Protein AF-0000000067808054 (afdb_homodimer)

Foldseek 3Di:
DPPDPPPPPPPPPPPPPPPPPADAADVLAKEKEKEAWLPDPLQLVQLVPFVVVLCVVPVVRYHYHYQHCAPWDQDPNDIDDPVPDLRVLLSQLLLLLCVVCVPPVPLNSQLVNQLNVDPRSSHPVSNVVSCVVSPHDPVSSVVSSVDPPDPSNVVSCVLVPVLCVPQVDPTFMDMPSDDDNVNRVCSSPPVNQSVLVNSCVPVVNVRPDSPD/DPPPPPPPPPPPPPPPPPPPPADAADVLAKEKEWEAWLPDPLQLVQLVPFVVVLCVVPVVRYHYHYQHCAPWDQDPNDIDDPVPDLRVLLSQLLLLLCVVCVVPVPLNSQLVNQLNVDPRSSHPPSNVVSCVVSPHDPVSSVVSSVDPPDPSNVVSCVLVPVLCVPQVDPTFMDMPSDDDNVNRVCSSPPVNQSVLVNSCVPVVNVRPDSPD

Structure (mmCIF, N/CA/C/O backbone):
data_AF-0000000067808054-model_v1
#
loop_
_entity.id
_entity.type
_entity.pdbx_description
1 polymer 'Gamma-interferon-inducible lysosomal thiol reductase-like'
#
loop_
_atom_site.group_PDB
_atom_site.id
_atom_site.type_symbol
_atom_site.label_atom_id
_atom_site.label_alt_id
_atom_site.label_comp_id
_atom_site.label_asym_id
_atom_site.label_entity_id
_atom_site.label_seq_id
_atom_site.pdbx_PDB_ins_code
_atom_site.Cartn_x
_atom_site.Cartn_y
_atom_site.Cartn_z
_atom_site.occupancy
_atom_site.B_iso_or_equiv
_atom_site.auth_seq_id
_atom_site.auth_comp_id
_atom_site.auth_asym_id
_atom_site.auth_atom_id
_atom_site.pdbx_PDB_model_num
ATOM 1 N N . MET A 1 1 ? 15.031 -65.625 -70.438 1 25.72 1 MET A N 1
ATOM 2 C CA . MET A 1 1 ? 14.883 -65.688 -69 1 25.72 1 MET A CA 1
ATOM 3 C C . MET A 1 1 ? 14.992 -64.312 -68.375 1 25.72 1 MET A C 1
ATOM 5 O O . MET A 1 1 ? 16.094 -63.812 -68.125 1 25.72 1 MET A O 1
ATOM 9 N N . ALA A 1 2 ? 14.023 -63.344 -68.875 1 44.19 2 ALA A N 1
ATOM 10 C CA . ALA A 1 2 ? 13.945 -61.938 -68.5 1 44.19 2 ALA A CA 1
ATOM 11 C C . ALA A 1 2 ? 13.82 -61.75 -67 1 44.19 2 ALA A C 1
ATOM 13 O O . ALA A 1 2 ? 12.875 -62.219 -66.375 1 44.19 2 ALA A O 1
ATOM 14 N N . ALA A 1 3 ? 15.016 -61.562 -66.312 1 32.75 3 ALA A N 1
ATOM 15 C CA . ALA A 1 3 ? 15.086 -61.344 -64.875 1 32.75 3 ALA A CA 1
ATOM 16 C C . ALA A 1 3 ? 14.266 -60.125 -64.5 1 32.75 3 ALA A C 1
ATOM 18 O O . ALA A 1 3 ? 14.484 -59 -65 1 32.75 3 ALA A O 1
ATOM 19 N N . LYS A 1 4 ? 13.07 -60.344 -63.969 1 50.25 4 LYS A N 1
ATOM 20 C CA . LYS A 1 4 ? 12.133 -59.344 -63.406 1 50.25 4 LYS A CA 1
ATOM 21 C C . LYS A 1 4 ? 12.711 -58.656 -62.188 1 50.25 4 LYS A C 1
ATOM 23 O O . LYS A 1 4 ? 13.18 -59.312 -61.25 1 50.25 4 LYS A O 1
ATOM 28 N N . TYR A 1 5 ? 13.359 -57.438 -62.25 1 42.34 5 TYR A N 1
ATOM 29 C CA . TYR A 1 5 ? 13.859 -56.594 -61.188 1 42.34 5 TYR A CA 1
ATOM 30 C C . TYR A 1 5 ? 12.773 -56.312 -60.156 1 42.34 5 TYR A C 1
ATOM 32 O O . TYR A 1 5 ? 11.703 -55.781 -60.5 1 42.34 5 TYR A O 1
ATOM 40 N N . ILE A 1 6 ? 12.711 -57 -59 1 46.47 6 ILE A N 1
ATOM 41 C CA . ILE A 1 6 ? 11.82 -56.719 -57.875 1 46.47 6 ILE A CA 1
ATOM 42 C C . ILE A 1 6 ? 12.234 -55.438 -57.156 1 46.47 6 ILE A C 1
ATOM 44 O O . ILE A 1 6 ? 13.352 -55.344 -56.656 1 46.47 6 ILE A O 1
ATOM 48 N N . ILE A 1 7 ? 11.797 -54.25 -57.531 1 48.75 7 ILE A N 1
ATOM 49 C CA . ILE A 1 7 ? 11.953 -52.969 -56.812 1 48.75 7 ILE A CA 1
ATOM 50 C C . ILE A 1 7 ? 11.344 -53.094 -55.406 1 48.75 7 ILE A C 1
ATOM 52 O O . ILE A 1 7 ? 10.133 -53.281 -55.281 1 48.75 7 ILE A O 1
ATOM 56 N N . LEU A 1 8 ? 12.07 -53.5 -54.469 1 45.66 8 LEU A N 1
ATOM 57 C CA . LEU A 1 8 ? 11.695 -53.438 -53.062 1 45.66 8 LEU A CA 1
ATOM 58 C C . LEU A 1 8 ? 11.453 -52 -52.625 1 45.66 8 LEU A C 1
ATOM 60 O O . LEU A 1 8 ? 12.359 -51.156 -52.656 1 45.66 8 LEU A O 1
ATOM 64 N N . PHE A 1 9 ? 10.227 -51.438 -52.719 1 47.5 9 PHE A N 1
ATOM 65 C CA . PHE A 1 9 ? 9.812 -50.188 -52.125 1 47.5 9 PHE A CA 1
ATOM 66 C C . PHE A 1 9 ? 9.922 -50.25 -50.594 1 47.5 9 PHE A C 1
ATOM 68 O O . PHE A 1 9 ? 9.242 -51.031 -49.969 1 47.5 9 PHE A O 1
ATOM 75 N N . SER A 1 10 ? 11.031 -49.812 -49.969 1 49.38 10 SER A N 1
ATOM 76 C CA . SER A 1 10 ? 11.18 -49.625 -48.531 1 49.38 10 SER A CA 1
ATOM 77 C C . SER A 1 10 ? 10.164 -48.625 -48 1 49.38 10 SER A C 1
ATOM 79 O O . SER A 1 10 ? 10.164 -47.438 -48.438 1 49.38 10 SER A O 1
ATOM 81 N N . ALA A 1 11 ? 8.977 -49 -47.562 1 46.91 11 ALA A N 1
ATOM 82 C CA . ALA A 1 11 ? 8.047 -48.125 -46.844 1 46.91 11 ALA A CA 1
ATOM 83 C C . ALA A 1 11 ? 8.703 -47.531 -45.594 1 46.91 11 ALA A C 1
ATOM 85 O O . ALA A 1 11 ? 9.047 -48.281 -44.656 1 46.91 11 ALA A O 1
ATOM 86 N N . CYS A 1 12 ? 9.414 -46.406 -45.625 1 47.19 12 CYS A N 1
ATOM 87 C CA . CYS A 1 12 ? 9.805 -45.656 -44.438 1 47.19 12 CYS A CA 1
ATOM 88 C C . CYS A 1 12 ? 8.609 -45.438 -43.531 1 47.19 12 CYS A C 1
ATOM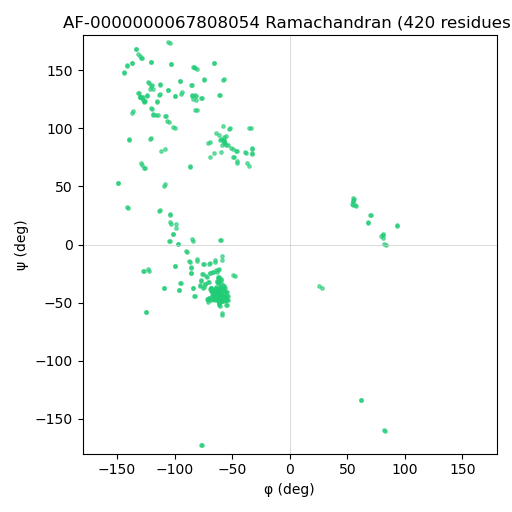 90 O O . CYS A 1 12 ? 7.711 -44.656 -43.844 1 47.19 12 CYS A O 1
ATOM 92 N N . LEU A 1 13 ? 8.258 -46.438 -42.688 1 43.81 13 LEU A N 1
ATOM 93 C CA . LEU A 1 13 ? 7.32 -46.188 -41.594 1 43.81 13 LEU A CA 1
ATOM 94 C C . LEU A 1 13 ? 7.715 -44.969 -40.812 1 43.81 13 LEU A C 1
ATOM 96 O O . LEU A 1 13 ? 8.711 -44.969 -40.094 1 43.81 13 LEU A O 1
ATOM 100 N N . VAL A 1 14 ? 7.496 -43.75 -41.312 1 47.69 14 VAL A N 1
ATOM 101 C CA . VAL A 1 14 ? 7.527 -42.594 -40.438 1 47.69 14 VAL A CA 1
ATOM 102 C C . VAL A 1 14 ? 6.738 -42.875 -39.188 1 47.69 14 VAL A C 1
ATOM 104 O O . VAL A 1 14 ? 5.531 -43.125 -39.219 1 47.69 14 VAL A O 1
ATOM 107 N N . LEU A 1 15 ? 7.332 -43.594 -38.188 1 44.44 15 LEU A N 1
ATOM 108 C CA . LEU A 1 15 ? 6.742 -43.531 -36.844 1 44.44 15 LEU A CA 1
ATOM 109 C C . LEU A 1 15 ? 6.258 -42.125 -36.531 1 44.44 15 LEU A C 1
ATOM 111 O O . LEU A 1 15 ? 7.066 -41.188 -36.375 1 44.44 15 LEU A O 1
ATOM 115 N N . ALA A 1 16 ? 5.184 -41.719 -36.969 1 45.88 16 ALA A N 1
ATOM 116 C CA . ALA A 1 16 ? 4.5 -40.562 -36.438 1 45.88 16 ALA A CA 1
ATOM 117 C C . ALA A 1 16 ? 4.469 -40.594 -34.906 1 45.88 16 ALA A C 1
ATOM 119 O O . ALA A 1 16 ? 3.787 -41.438 -34.312 1 45.88 16 ALA A O 1
ATOM 120 N N . SER A 1 17 ? 5.551 -40.406 -34.188 1 43.75 17 SER A N 1
ATOM 121 C CA . SER A 1 17 ? 5.34 -40.125 -32.781 1 43.75 17 SER A CA 1
ATOM 122 C C . SER A 1 17 ? 4.043 -39.344 -32.562 1 43.75 17 SER A C 1
ATOM 124 O O . SER A 1 17 ? 3.871 -38.25 -33.094 1 43.75 17 SER A O 1
ATOM 126 N N . SER A 1 18 ? 3.012 -39.938 -32.5 1 44.38 18 SER A N 1
ATOM 127 C CA . SER A 1 18 ? 1.8 -39.281 -32 1 44.38 18 SER A CA 1
ATOM 128 C C . SER A 1 18 ? 2.109 -38.344 -30.859 1 44.38 18 SER A C 1
ATOM 130 O O . SER A 1 18 ? 2.504 -38.75 -29.766 1 44.38 18 SER A O 1
ATOM 132 N N . GLN A 1 19 ? 2.76 -37.219 -30.984 1 48.62 19 GLN A N 1
ATOM 133 C CA . GLN A 1 19 ? 2.859 -36.188 -29.922 1 48.62 19 GLN A CA 1
ATOM 134 C C . GLN A 1 19 ? 1.581 -36.156 -29.094 1 48.62 19 GLN A C 1
ATOM 136 O O . GLN A 1 19 ? 0.5 -35.906 -29.625 1 48.62 19 GLN A O 1
ATOM 141 N N . SER A 1 20 ? 1.388 -37.062 -28.172 1 53.75 20 SER A N 1
ATOM 142 C CA . SER A 1 20 ? 0.274 -37.031 -27.219 1 53.75 20 SER A CA 1
ATOM 143 C C . SER A 1 20 ? -0.104 -35.625 -26.844 1 53.75 20 SER A C 1
ATOM 145 O O . SER A 1 20 ? 0.757 -34.812 -26.453 1 53.75 20 SER A O 1
ATOM 147 N N . ASN A 1 21 ? -1.109 -35.062 -27.391 1 67 21 ASN A N 1
ATOM 148 C CA . ASN A 1 21 ? -1.626 -33.719 -27.312 1 67 21 ASN A CA 1
ATOM 149 C C . ASN A 1 21 ? -2.021 -33.344 -25.891 1 67 21 ASN A C 1
ATOM 151 O O . ASN A 1 21 ? -2.418 -32.219 -25.625 1 67 21 ASN A O 1
ATOM 155 N N . GLY A 1 22 ? -1.763 -34.281 -24.906 1 88.94 22 GLY A N 1
ATOM 156 C CA . GLY A 1 22 ? -2.193 -34 -23.547 1 88.94 22 GLY A CA 1
ATOM 157 C C . GLY A 1 22 ? -1.049 -33.594 -22.641 1 88.94 22 GLY A C 1
ATOM 158 O O . GLY A 1 22 ? 0.108 -33.562 -23.062 1 88.94 22 GLY A O 1
ATOM 159 N N . LEU A 1 23 ? -1.297 -33.219 -21.516 1 96.81 23 LEU A N 1
ATOM 160 C CA . LEU A 1 23 ? -0.311 -32.875 -20.5 1 96.81 23 LEU A CA 1
ATOM 161 C C . LEU A 1 23 ? 0.555 -34.062 -20.156 1 96.81 23 LEU A C 1
ATOM 163 O O . LEU A 1 23 ? 0.042 -35.188 -19.969 1 96.81 23 LEU A O 1
ATOM 167 N N . GLN A 1 24 ? 1.854 -33.969 -20.172 1 96.12 24 GLN A N 1
ATOM 168 C CA . GLN A 1 24 ? 2.801 -35.031 -19.828 1 96.12 24 GLN A CA 1
ATOM 169 C C . GLN A 1 24 ? 3.682 -34.594 -18.656 1 96.12 24 GLN A C 1
ATOM 171 O O . GLN A 1 24 ? 3.891 -33.406 -18.422 1 96.12 24 GLN A O 1
ATOM 176 N N . THR A 1 25 ? 4.199 -35.656 -17.984 1 97.5 25 THR A N 1
ATOM 177 C CA . THR A 1 25 ? 5.16 -35.375 -16.922 1 97.5 25 THR A CA 1
ATOM 178 C C . THR A 1 25 ? 6.555 -35.156 -17.5 1 97.5 25 THR A C 1
ATOM 180 O O . THR A 1 25 ? 6.836 -35.562 -18.625 1 97.5 25 THR A O 1
ATOM 183 N N . VAL A 1 26 ? 7.348 -34.406 -16.844 1 97.44 26 VAL A N 1
ATOM 184 C CA . VAL A 1 26 ? 8.781 -34.281 -17.094 1 97.44 26 VAL A CA 1
ATOM 185 C C . VAL A 1 26 ? 9.555 -34.781 -15.875 1 97.44 26 VAL A C 1
ATOM 187 O O . VAL A 1 26 ? 9.5 -34.188 -14.797 1 97.44 26 VAL A O 1
ATOM 190 N N . ASN A 1 27 ? 10.25 -35.906 -16.047 1 96.19 27 ASN A N 1
ATOM 191 C CA . ASN A 1 27 ? 10.969 -36.562 -14.961 1 96.19 27 ASN A CA 1
ATOM 192 C C . ASN A 1 27 ? 10.047 -36.875 -13.789 1 96.19 27 ASN A C 1
ATOM 194 O O . ASN A 1 27 ? 10.391 -36.625 -12.641 1 96.19 27 ASN A O 1
ATOM 198 N N . GLY A 1 28 ? 8.875 -37.281 -14.07 1 96.81 28 GLY A N 1
ATOM 199 C CA . GLY A 1 28 ? 7.922 -37.75 -13.07 1 96.81 28 GLY A CA 1
ATOM 200 C C . GLY A 1 28 ? 7.215 -36.594 -12.367 1 96.81 28 GLY A C 1
ATOM 201 O O . GLY A 1 28 ? 6.52 -36.812 -11.375 1 96.81 28 GLY A O 1
ATOM 202 N N . ARG A 1 29 ? 7.441 -35.375 -12.805 1 98.25 29 ARG A N 1
ATOM 203 C CA . ARG A 1 29 ? 6.855 -34.188 -12.164 1 98.25 29 ARG A CA 1
ATOM 204 C C . ARG A 1 29 ? 6.184 -33.281 -13.188 1 98.25 29 ARG A C 1
ATOM 206 O O . ARG A 1 29 ? 6.352 -33.469 -14.391 1 98.25 29 ARG A O 1
ATOM 213 N N . ILE A 1 30 ? 5.34 -32.406 -12.688 1 98.69 30 ILE A N 1
ATOM 214 C CA . ILE A 1 30 ? 4.691 -31.391 -13.516 1 98.69 30 ILE A CA 1
ATOM 215 C C . ILE A 1 30 ? 4.949 -30 -12.93 1 98.69 30 ILE A C 1
ATOM 217 O O . ILE A 1 30 ? 4.66 -29.75 -11.758 1 98.69 30 ILE A O 1
ATOM 221 N N . LYS A 1 31 ? 5.52 -29.125 -13.719 1 98.81 31 LYS A N 1
ATOM 222 C CA . LYS A 1 31 ? 5.633 -27.734 -13.32 1 98.81 31 LYS A CA 1
ATOM 223 C C . LYS A 1 31 ? 4.363 -26.953 -13.664 1 98.81 31 LYS A C 1
ATOM 225 O O . LYS A 1 31 ? 3.873 -27.031 -14.797 1 98.81 31 LYS A O 1
ATOM 230 N N . VAL A 1 32 ? 3.855 -26.281 -12.68 1 98.88 32 VAL A N 1
ATOM 231 C CA . VAL A 1 32 ? 2.662 -25.453 -12.852 1 98.88 32 VAL A CA 1
ATOM 232 C C . VAL A 1 32 ? 2.988 -24 -12.539 1 98.88 32 VAL A C 1
ATOM 234 O O . VAL A 1 32 ? 3.256 -23.641 -11.391 1 98.88 32 VAL A O 1
ATOM 237 N N . THR A 1 33 ? 2.971 -23.156 -13.531 1 98.81 33 THR A N 1
ATOM 238 C CA . THR A 1 33 ? 3.131 -21.719 -13.344 1 98.81 33 THR A CA 1
ATOM 239 C C . THR A 1 33 ? 1.777 -21.016 -13.367 1 98.81 33 THR A C 1
ATOM 241 O O . THR A 1 33 ? 0.985 -21.203 -14.289 1 98.81 33 THR A O 1
ATOM 244 N N . VAL A 1 34 ? 1.51 -20.219 -12.359 1 98.81 34 VAL A N 1
ATOM 245 C CA . VAL A 1 34 ? 0.236 -19.531 -12.25 1 98.81 34 VAL A CA 1
ATOM 246 C C . VAL A 1 34 ? 0.477 -18.016 -12.219 1 98.81 34 VAL A C 1
ATOM 248 O O . VAL A 1 34 ? 1.131 -17.5 -11.305 1 98.81 34 VAL A O 1
ATOM 251 N N . GLY A 1 35 ? -0.037 -17.297 -13.227 1 98.56 35 GLY A N 1
ATOM 252 C CA . GLY A 1 35 ? -0.06 -15.844 -13.18 1 98.56 35 GLY A CA 1
ATOM 253 C C . GLY A 1 35 ? -1.227 -15.289 -12.391 1 98.56 35 GLY A C 1
ATOM 254 O O . GLY A 1 35 ? -2.381 -15.641 -12.648 1 98.56 35 GLY A O 1
ATOM 255 N N . ILE A 1 36 ? -0.89 -14.328 -11.367 1 96.5 36 ILE A N 1
ATOM 256 C CA . ILE A 1 36 ? -1.954 -13.836 -10.5 1 96.5 36 ILE A CA 1
ATOM 257 C C . ILE A 1 36 ? -1.864 -12.32 -10.383 1 96.5 36 ILE A C 1
ATOM 259 O O . ILE A 1 36 ? -0.882 -11.711 -10.82 1 96.5 36 ILE A O 1
ATOM 263 N N . THR A 1 37 ? -2.967 -11.758 -9.797 1 93.88 37 THR A N 1
ATOM 264 C CA . THR A 1 37 ? -3.051 -10.352 -9.391 1 93.88 37 THR A CA 1
ATOM 265 C C . THR A 1 37 ? -3.795 -10.219 -8.07 1 93.88 37 THR A C 1
ATOM 267 O O . THR A 1 37 ? -4.562 -11.102 -7.684 1 93.88 37 THR A O 1
ATOM 270 N N . SER A 1 38 ? -3.461 -9.148 -7.387 1 88.06 38 SER A N 1
ATOM 271 C CA . SER A 1 38 ? -3.998 -8.992 -6.039 1 88.06 38 SER A CA 1
ATOM 272 C C . SER A 1 38 ? -5.461 -8.57 -6.07 1 88.06 38 SER A C 1
ATOM 274 O O . SER A 1 38 ? -6.176 -8.695 -5.074 1 88.06 38 SER A O 1
ATOM 276 N N . SER A 1 39 ? -6.043 -7.938 -7.027 1 77.69 39 SER A N 1
ATOM 277 C CA . SER A 1 39 ? -7.359 -7.305 -7.07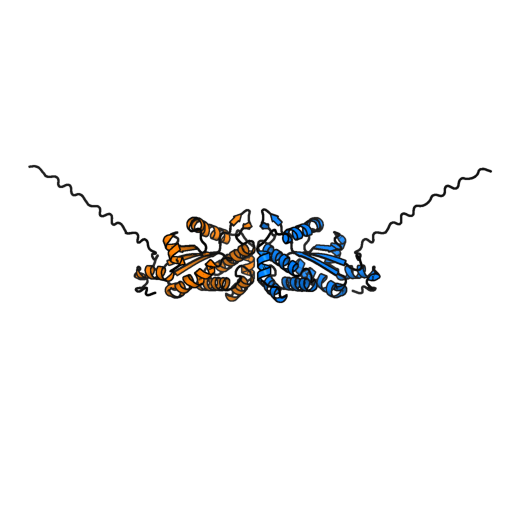4 1 77.69 39 SER A CA 1
ATOM 278 C C . SER A 1 39 ? -8.383 -8.211 -7.746 1 77.69 39 SER A C 1
ATOM 280 O O . SER A 1 39 ? -9.523 -7.805 -7.977 1 77.69 39 SER A O 1
ATOM 282 N N . ASN A 1 40 ? -8.164 -9.383 -7.934 1 72.88 40 ASN A N 1
ATOM 283 C CA . ASN A 1 40 ? -9.039 -10.172 -8.797 1 72.88 40 ASN A CA 1
ATOM 284 C C . ASN A 1 40 ? -9.695 -11.32 -8.031 1 72.88 40 ASN A C 1
ATOM 286 O O . ASN A 1 40 ? -9.008 -12.117 -7.391 1 72.88 40 ASN A O 1
ATOM 290 N N . SER A 1 41 ? -10.969 -11.375 -8.312 1 80.88 41 SER A N 1
ATOM 291 C CA . SER A 1 41 ? -11.758 -12.422 -7.664 1 80.88 41 SER A CA 1
ATOM 292 C C . SER A 1 41 ? -11.523 -13.773 -8.32 1 80.88 41 SER A C 1
ATOM 294 O O . SER A 1 41 ? -11.609 -14.812 -7.66 1 80.88 41 SER A O 1
ATOM 296 N N . GLU A 1 42 ? -11.242 -13.812 -9.609 1 91.81 42 GLU A N 1
ATOM 297 C CA . GLU A 1 42 ? -11.031 -15.062 -10.328 1 91.81 42 GLU A CA 1
ATOM 298 C C . GLU A 1 42 ? -9.828 -15.82 -9.766 1 91.81 42 GLU A C 1
ATOM 300 O O . GLU A 1 42 ? -9.812 -17.062 -9.781 1 91.81 42 GLU A O 1
ATOM 305 N N . VAL A 1 43 ? -8.914 -15.117 -9.25 1 94.31 43 VAL A N 1
ATOM 306 C CA . VAL A 1 43 ? -7.746 -15.766 -8.664 1 94.31 43 VAL A CA 1
ATOM 307 C C . VAL A 1 43 ? -8.164 -16.578 -7.438 1 94.31 43 VAL A C 1
ATOM 309 O O . VAL A 1 43 ? -7.762 -17.734 -7.281 1 94.31 43 VAL A O 1
ATOM 312 N N . GLN A 1 44 ? -8.93 -15.984 -6.625 1 91.56 44 GLN A N 1
ATOM 313 C CA . GLN A 1 44 ? -9.398 -16.672 -5.43 1 91.56 44 GLN A CA 1
ATOM 314 C C . GLN A 1 44 ? -10.164 -17.938 -5.797 1 91.56 44 GLN A C 1
ATOM 316 O O . GLN A 1 44 ? -9.984 -18.984 -5.168 1 91.56 44 GLN A O 1
ATOM 321 N N . LEU A 1 45 ? -11.07 -17.844 -6.738 1 93.81 45 LEU A N 1
ATOM 322 C 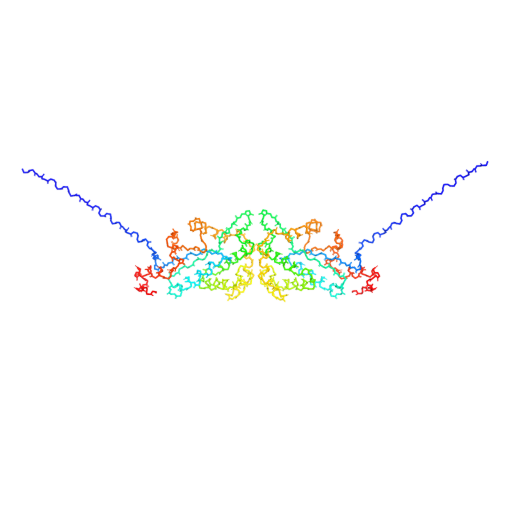CA . LEU A 1 45 ? -11.852 -19 -7.168 1 93.81 45 LEU A CA 1
ATOM 323 C C . LEU A 1 45 ? -10.945 -20.109 -7.684 1 93.81 45 LEU A C 1
ATOM 325 O O . LEU A 1 45 ? -11.148 -21.281 -7.348 1 93.81 45 LEU A O 1
ATOM 329 N N . PHE A 1 46 ? -10.047 -19.781 -8.477 1 97.5 46 PHE A N 1
ATOM 330 C CA . PHE A 1 46 ? -9.109 -20.766 -9.008 1 97.5 46 PHE A CA 1
ATOM 331 C C . PHE A 1 46 ? -8.344 -21.453 -7.879 1 97.5 46 PHE A C 1
ATOM 333 O O . PHE A 1 46 ? -8.188 -22.672 -7.875 1 97.5 46 PHE A O 1
ATOM 340 N N . LEU A 1 47 ? -7.816 -20.672 -6.98 1 96.44 47 LEU A N 1
ATOM 341 C CA . LEU A 1 47 ? -7.059 -21.234 -5.863 1 96.44 47 LEU A CA 1
ATOM 342 C C . LEU A 1 47 ? -7.906 -22.234 -5.082 1 96.44 47 LEU A C 1
ATOM 344 O O . LEU A 1 47 ? -7.488 -23.375 -4.875 1 96.44 47 LEU A O 1
ATOM 348 N N . ASN A 1 48 ? -9.062 -21.875 -4.758 1 94.81 48 ASN A N 1
ATOM 349 C CA . ASN A 1 48 ? -9.898 -22.672 -3.869 1 94.81 48 ASN A CA 1
ATOM 350 C C . ASN A 1 48 ? -10.461 -23.906 -4.578 1 94.81 48 ASN A C 1
ATOM 352 O O . ASN A 1 48 ? -10.562 -24.984 -3.982 1 94.81 48 ASN A O 1
ATOM 356 N N . ASN A 1 49 ? -10.781 -23.734 -5.812 1 97.06 49 ASN A N 1
ATOM 357 C CA . ASN A 1 49 ? -11.555 -24.781 -6.477 1 97.06 49 ASN A CA 1
ATOM 358 C C . ASN A 1 49 ? -10.664 -25.672 -7.328 1 97.06 49 ASN A C 1
ATOM 360 O O . ASN A 1 49 ? -11.07 -26.766 -7.723 1 97.06 49 ASN A O 1
ATOM 364 N N . GLN A 1 50 ? -9.539 -25.203 -7.625 1 98.19 50 GLN A N 1
ATOM 365 C CA . GLN A 1 50 ? -8.719 -25.969 -8.555 1 98.19 50 GLN A CA 1
ATOM 366 C C . GLN A 1 50 ? -7.348 -26.281 -7.961 1 98.19 50 GLN A C 1
ATOM 368 O O . GLN A 1 50 ? -7.008 -27.438 -7.738 1 98.19 50 GLN A O 1
ATOM 373 N N . LEU A 1 51 ? -6.625 -25.25 -7.59 1 98.62 51 LEU A N 1
ATOM 374 C CA . LEU A 1 51 ? -5.227 -25.469 -7.238 1 98.62 51 LEU A CA 1
ATOM 375 C C . LEU A 1 51 ? -5.102 -26.203 -5.914 1 98.62 51 LEU A C 1
ATOM 377 O O . LEU A 1 51 ? -4.363 -27.188 -5.816 1 98.62 51 LEU A O 1
ATOM 381 N N . LEU A 1 52 ? -5.781 -25.75 -4.941 1 97.88 52 LEU A N 1
ATOM 382 C CA . LEU A 1 52 ? -5.617 -26.344 -3.619 1 97.88 52 LEU A CA 1
ATOM 383 C C . LEU A 1 52 ? -6.066 -27.797 -3.613 1 97.88 52 LEU A C 1
ATOM 385 O O . LEU A 1 52 ? -5.367 -28.672 -3.084 1 97.88 52 LEU A O 1
ATOM 389 N N . PRO A 1 53 ? -7.16 -28.156 -4.195 1 97.69 53 PRO A N 1
ATOM 390 C CA . PRO A 1 53 ? -7.512 -29.578 -4.297 1 97.69 53 PRO A CA 1
ATOM 391 C C . PRO A 1 53 ? -6.461 -30.391 -5.055 1 97.69 53 PRO A C 1
ATOM 393 O O . PRO A 1 53 ? -6.156 -31.531 -4.664 1 97.69 53 PRO A O 1
ATOM 396 N N . ALA A 1 54 ? -5.926 -29.875 -6.125 1 98.19 54 ALA A N 1
ATOM 397 C CA . ALA A 1 54 ? -4.895 -30.578 -6.879 1 98.19 54 ALA A CA 1
ATOM 398 C C . ALA A 1 54 ? -3.66 -30.828 -6.02 1 98.19 54 ALA A C 1
ATOM 400 O O . ALA A 1 54 ? -3.057 -31.906 -6.082 1 98.19 54 ALA A O 1
ATOM 401 N N . VAL A 1 55 ? -3.301 -29.859 -5.234 1 98.31 55 VAL A N 1
ATOM 402 C CA . VAL A 1 55 ? -2.143 -29.969 -4.352 1 98.31 55 VAL A CA 1
ATOM 403 C C . VAL A 1 55 ? -2.418 -31.031 -3.277 1 98.31 55 VAL A C 1
ATOM 405 O O . VAL A 1 55 ? -1.532 -31.797 -2.922 1 98.31 55 VAL A O 1
ATOM 408 N N . ALA A 1 56 ? -3.564 -31.047 -2.738 1 97.19 56 ALA A N 1
ATOM 409 C CA . ALA A 1 56 ? -3.936 -32.031 -1.729 1 97.19 56 ALA A CA 1
ATOM 410 C C . ALA A 1 56 ? -3.828 -33.438 -2.283 1 97.19 56 ALA A C 1
ATOM 412 O O . ALA A 1 56 ? -3.41 -34.375 -1.575 1 97.19 56 ALA A O 1
ATOM 413 N N . ALA A 1 57 ? -4.168 -33.625 -3.5 1 96.38 57 ALA A N 1
ATOM 414 C CA . ALA A 1 57 ? -4.211 -34.969 -4.109 1 96.38 57 ALA A CA 1
ATOM 415 C C . ALA A 1 57 ? -2.824 -35.375 -4.582 1 96.38 57 ALA A C 1
ATOM 417 O O . ALA A 1 57 ? -2.424 -36.531 -4.387 1 96.38 57 ALA A O 1
ATOM 418 N N . HIS A 1 58 ? -2.102 -34.438 -5.242 1 97.12 58 HIS A N 1
ATOM 419 C CA . HIS A 1 58 ? -0.898 -34.875 -5.949 1 97.12 58 HIS A CA 1
ATOM 420 C C . HIS A 1 58 ? 0.218 -33.844 -5.793 1 97.12 58 HIS A C 1
ATOM 422 O O . HIS A 1 58 ? 1.062 -33.688 -6.684 1 97.12 58 HIS A O 1
ATOM 428 N N . GLY A 1 59 ? 0.267 -33.156 -4.715 1 97.62 59 GLY A N 1
ATOM 429 C CA . GLY A 1 59 ? 1.216 -32.062 -4.5 1 97.62 59 GLY A CA 1
ATOM 430 C C . GLY A 1 59 ? 2.662 -32.531 -4.59 1 97.62 59 GLY A C 1
ATOM 431 O O . GLY A 1 59 ? 3.537 -31.734 -4.965 1 97.62 59 GLY A O 1
ATOM 432 N N . GLN A 1 60 ? 2.953 -33.75 -4.191 1 96.62 60 GLN A N 1
ATOM 433 C CA . GLN A 1 60 ? 4.32 -34.25 -4.168 1 96.62 60 GLN A CA 1
ATOM 434 C C . GLN A 1 60 ? 4.898 -34.344 -5.578 1 96.62 60 GLN A C 1
ATOM 436 O O . GLN A 1 60 ? 6.117 -34.406 -5.75 1 96.62 60 GLN A O 1
ATOM 441 N N . PHE A 1 61 ? 4.051 -34.25 -6.625 1 98.25 61 PHE A N 1
ATOM 442 C CA . PHE A 1 61 ? 4.508 -34.375 -8.008 1 98.25 61 PHE A CA 1
ATOM 443 C C . PHE A 1 61 ? 4.547 -33 -8.68 1 98.25 61 PHE A C 1
ATOM 445 O O . PHE A 1 61 ? 4.906 -32.906 -9.852 1 98.25 61 PHE A O 1
ATOM 452 N N . LEU A 1 62 ? 4.23 -31.938 -7.93 1 98.75 62 LEU A N 1
ATOM 453 C CA . LEU A 1 62 ? 4.039 -30.641 -8.562 1 98.75 62 LEU A CA 1
ATOM 454 C C . LEU A 1 62 ? 5.137 -29.672 -8.141 1 98.75 62 LEU A C 1
ATOM 456 O O . LEU A 1 62 ? 5.539 -29.641 -6.977 1 98.75 62 LEU A O 1
ATOM 460 N N . ASP A 1 63 ? 5.652 -28.891 -9.109 1 98.56 63 ASP A N 1
ATOM 461 C CA . ASP A 1 63 ? 6.438 -27.688 -8.898 1 98.56 63 ASP A CA 1
ATOM 462 C C . ASP A 1 63 ? 5.637 -26.438 -9.258 1 98.56 63 ASP A C 1
ATOM 464 O O . ASP A 1 63 ? 5.422 -26.156 -10.438 1 98.56 63 ASP A O 1
ATOM 468 N N . ILE A 1 64 ? 5.309 -25.703 -8.211 1 98.81 64 ILE A N 1
ATOM 469 C CA . ILE A 1 64 ? 4.387 -24.594 -8.438 1 98.81 64 ILE A CA 1
ATOM 470 C C . ILE A 1 64 ? 5.148 -23.281 -8.383 1 98.81 64 ILE A C 1
ATOM 472 O O . ILE A 1 64 ? 5.945 -23.047 -7.473 1 98.81 64 ILE A O 1
ATOM 476 N N . GLU A 1 65 ? 4.918 -22.438 -9.32 1 98.56 65 GLU A N 1
ATOM 477 C CA . GLU A 1 65 ? 5.488 -21.094 -9.383 1 98.56 65 GLU A CA 1
ATOM 478 C C . GLU A 1 65 ? 4.398 -20.031 -9.562 1 98.56 65 GLU A C 1
ATOM 480 O O . GLU A 1 65 ? 3.613 -20.094 -10.516 1 98.56 65 GLU A O 1
ATOM 485 N N . PHE A 1 66 ? 4.363 -19.062 -8.656 1 98.44 66 PHE A N 1
ATOM 486 C CA . PHE A 1 66 ? 3.443 -17.938 -8.789 1 98.44 66 PHE A CA 1
ATOM 487 C C . PHE A 1 66 ? 4.129 -16.75 -9.445 1 98.44 66 PHE A C 1
ATOM 489 O O . PHE A 1 66 ? 5.289 -16.453 -9.148 1 98.44 66 PHE A O 1
ATOM 496 N N . VAL A 1 67 ? 3.441 -16.062 -10.305 1 98.5 67 VAL A N 1
ATOM 497 C CA . VAL A 1 67 ? 3.885 -14.82 -10.93 1 98.5 67 VAL A CA 1
ATOM 498 C C . VAL A 1 67 ? 2.896 -13.695 -10.609 1 98.5 67 VAL A C 1
ATOM 500 O O . VAL A 1 67 ? 1.977 -13.43 -11.383 1 98.5 67 VAL A O 1
ATOM 503 N N . PRO A 1 68 ? 3.113 -12.945 -9.508 1 96.25 68 PRO A N 1
ATOM 504 C CA . PRO A 1 68 ? 2.174 -11.906 -9.094 1 96.25 68 PRO A CA 1
ATOM 505 C C . PRO A 1 68 ? 2.441 -10.562 -9.781 1 96.25 68 PRO A C 1
ATOM 507 O O . PRO A 1 68 ? 2.756 -9.578 -9.109 1 96.25 68 PRO A O 1
ATOM 510 N N . TRP A 1 69 ? 2.23 -10.539 -11.047 1 97 69 TRP A N 1
ATOM 511 C CA . TRP A 1 69 ? 2.459 -9.352 -11.867 1 97 69 TRP A CA 1
ATOM 512 C C . TRP A 1 69 ? 1.138 -8.75 -12.328 1 97 69 TRP A C 1
ATOM 514 O O . TRP A 1 69 ? 0.996 -7.523 -12.391 1 97 69 TRP A O 1
ATOM 524 N N . GLY A 1 70 ? 0.155 -9.641 -12.648 1 95.38 70 GLY A N 1
ATOM 525 C CA . GLY A 1 70 ? -1.087 -9.172 -13.242 1 95.38 70 GLY A CA 1
ATOM 526 C C . GLY A 1 70 ? -0.888 -8.492 -14.586 1 95.38 70 GLY A C 1
ATOM 527 O O . GLY A 1 70 ? -0.2 -9.023 -15.461 1 95.38 70 GLY A O 1
ATOM 528 N N . ARG A 1 71 ? -1.517 -7.387 -14.727 1 95.31 71 ARG A N 1
ATOM 529 C CA . ARG A 1 71 ? -1.334 -6.574 -15.922 1 95.31 71 ARG A CA 1
ATOM 530 C C . ARG A 1 71 ? -0.455 -5.359 -15.633 1 95.31 71 ARG A C 1
ATOM 532 O O . ARG A 1 71 ? -0.586 -4.32 -16.281 1 95.31 71 ARG A O 1
ATOM 539 N N . THR A 1 72 ? 0.362 -5.488 -14.664 1 95.19 72 THR A N 1
ATOM 540 C CA . THR A 1 72 ? 1.273 -4.43 -14.242 1 95.19 72 THR A CA 1
ATOM 541 C C . THR A 1 72 ? 2.182 -4.012 -15.391 1 95.19 72 THR A C 1
ATOM 543 O O . THR A 1 72 ? 2.627 -4.852 -16.172 1 95.19 72 THR A O 1
ATOM 546 N N . LYS A 1 73 ? 2.465 -2.75 -15.508 1 94 73 LYS A N 1
ATOM 547 C CA . LYS A 1 73 ? 3.463 -2.203 -16.422 1 94 73 LYS A CA 1
ATOM 548 C C . LYS A 1 73 ? 4.523 -1.404 -15.672 1 94 73 LYS A C 1
ATOM 550 O O . LYS A 1 73 ? 4.234 -0.8 -14.633 1 94 73 LYS A O 1
ATOM 555 N N . TRP A 1 74 ? 5.734 -1.596 -16.109 1 92.44 74 TRP A N 1
ATOM 556 C CA . TRP A 1 74 ? 6.832 -0.75 -15.656 1 92.44 74 TRP A CA 1
ATOM 557 C C . TRP A 1 74 ? 7.16 0.323 -16.688 1 92.44 74 TRP A C 1
ATOM 559 O O . TRP A 1 74 ? 7.777 0.038 -17.719 1 92.44 74 TRP A O 1
ATOM 569 N N . GLU A 1 75 ? 6.656 1.52 -16.422 1 87.75 75 GLU A N 1
ATOM 570 C CA . GLU A 1 75 ? 6.805 2.629 -17.359 1 87.75 75 GLU A CA 1
ATOM 571 C C . GLU A 1 75 ? 7.391 3.859 -16.672 1 87.75 75 GLU A C 1
ATOM 573 O O . GLU A 1 75 ? 6.855 4.328 -15.664 1 87.75 75 GLU A O 1
ATOM 578 N N . ASN A 1 76 ? 8.469 4.414 -17.219 1 85.75 76 ASN A N 1
ATOM 579 C CA . ASN A 1 76 ? 9.102 5.617 -16.688 1 85.75 76 ASN A CA 1
ATOM 580 C C . ASN A 1 76 ? 9.461 5.445 -15.211 1 85.75 76 ASN A C 1
ATOM 582 O O . ASN A 1 76 ? 9.156 6.312 -14.391 1 85.75 76 ASN A O 1
ATOM 586 N N . ASN A 1 77 ? 9.875 4.262 -14.875 1 84.88 77 ASN A N 1
ATOM 587 C CA . ASN A 1 77 ? 10.391 3.92 -13.555 1 84.88 77 ASN A CA 1
ATOM 588 C C . ASN A 1 77 ? 9.281 3.922 -12.508 1 84.88 77 ASN A C 1
ATOM 590 O O . ASN A 1 77 ? 9.539 4.199 -11.328 1 84.88 77 ASN A O 1
ATOM 594 N N . VAL A 1 78 ? 8.047 3.703 -12.938 1 86.69 78 VAL A N 1
ATOM 595 C CA . VAL A 1 78 ? 6.941 3.564 -12 1 86.69 78 VAL A CA 1
ATOM 596 C C . VAL A 1 78 ? 6.047 2.4 -12.422 1 86.69 78 VAL A C 1
ATOM 598 O O . VAL A 1 78 ? 5.969 2.07 -13.609 1 86.69 78 VAL A O 1
ATOM 601 N N . PHE A 1 79 ? 5.34 1.889 -11.43 1 91.69 79 PHE A N 1
ATOM 602 C CA . PHE A 1 79 ? 4.344 0.86 -11.703 1 91.69 79 PHE A CA 1
ATOM 603 C C . PHE A 1 79 ? 3.014 1.487 -12.102 1 91.69 79 PHE A C 1
ATOM 605 O O . PHE A 1 79 ? 2.594 2.488 -11.523 1 91.69 79 PHE A O 1
ATOM 612 N N . VAL A 1 80 ? 2.422 0.905 -13.086 1 91.31 80 VAL A N 1
ATOM 613 C CA . VAL A 1 80 ? 1.047 1.211 -13.469 1 91.31 80 VAL A CA 1
ATOM 614 C C . VAL A 1 80 ? 0.21 -0.066 -13.453 1 91.31 80 VAL A C 1
ATOM 616 O O . VAL A 1 80 ? 0.59 -1.07 -14.062 1 91.31 80 VAL A O 1
ATOM 619 N N . CYS A 1 81 ? -0.925 -0.042 -12.758 1 90.75 81 CYS A N 1
ATOM 620 C CA . CYS A 1 81 ? -1.77 -1.222 -12.602 1 90.75 81 CYS A CA 1
ATOM 621 C C . CYS A 1 81 ? -3.213 -0.912 -12.977 1 90.75 81 CYS A C 1
ATOM 623 O O . CYS A 1 81 ? -3.629 0.248 -12.961 1 90.75 81 CYS A O 1
ATOM 625 N N . ASP A 1 82 ? -4.016 -1.983 -13.266 1 87.5 82 ASP A N 1
ATOM 626 C CA . ASP A 1 82 ? -5.402 -1.838 -13.703 1 87.5 82 ASP A CA 1
ATOM 627 C C . ASP A 1 82 ? -6.258 -1.206 -12.602 1 87.5 82 ASP A C 1
ATOM 629 O O . ASP A 1 82 ? -7.137 -0.392 -12.883 1 87.5 82 ASP A O 1
ATOM 633 N N . ASN A 1 83 ? -5.941 -1.583 -11.391 1 85.38 83 ASN A N 1
ATOM 634 C CA . ASN A 1 83 ? -6.758 -1.108 -10.281 1 85.38 83 ASN A CA 1
ATOM 635 C C . ASN A 1 83 ? -5.977 -0.168 -9.367 1 85.38 83 ASN A C 1
ATOM 637 O O . ASN A 1 83 ? -6.117 -0.223 -8.148 1 85.38 83 ASN A O 1
ATOM 641 N N . GLY A 1 84 ? -5.082 0.473 -9.945 1 83.56 84 GLY A N 1
ATOM 642 C CA . GLY A 1 84 ? -4.449 1.61 -9.297 1 83.56 84 GLY A CA 1
ATOM 643 C C . GLY A 1 84 ? -3.344 1.211 -8.336 1 83.56 84 GLY A C 1
ATOM 644 O O . GLY A 1 84 ? -2.801 0.108 -8.43 1 83.56 84 GLY A O 1
ATOM 645 N N . LEU A 1 85 ? -3.068 2.146 -7.449 1 83.81 85 LEU A N 1
ATOM 646 C CA . LEU A 1 85 ? -1.902 2.09 -6.574 1 83.81 85 LEU A CA 1
ATOM 647 C C . LEU A 1 85 ? -2.014 0.924 -5.598 1 83.81 85 LEU A C 1
ATOM 649 O O . LEU A 1 85 ? -1.008 0.3 -5.25 1 83.81 85 LEU A O 1
ATOM 653 N N . ALA A 1 86 ? -3.174 0.707 -5.09 1 82.5 86 ALA A N 1
ATOM 654 C CA . ALA A 1 86 ? -3.355 -0.37 -4.117 1 82.5 86 ALA A CA 1
ATOM 655 C C . ALA A 1 86 ? -2.99 -1.723 -4.727 1 82.5 86 ALA A C 1
ATOM 657 O O . ALA A 1 86 ? -2.344 -2.547 -4.074 1 82.5 86 ALA A O 1
ATOM 658 N N . GLU A 1 87 ? -3.408 -1.937 -5.922 1 86.56 87 GLU A N 1
ATOM 659 C CA . GLU A 1 87 ? -3.076 -3.18 -6.609 1 86.56 87 GLU A CA 1
ATOM 660 C C . GLU A 1 87 ? -1.574 -3.289 -6.855 1 86.56 87 GLU A C 1
ATOM 662 O O . GLU A 1 87 ? -0.987 -4.359 -6.676 1 86.56 87 GLU A O 1
ATOM 667 N N . CYS A 1 88 ? -0.924 -2.201 -7.391 1 89.5 88 CYS A N 1
ATOM 668 C CA . CYS A 1 88 ? 0.515 -2.195 -7.629 1 89.5 88 CYS A CA 1
ATOM 669 C C . CYS A 1 88 ? 1.28 -2.564 -6.363 1 89.5 88 CYS A C 1
ATOM 671 O O . CYS A 1 88 ? 2.201 -3.381 -6.406 1 89.5 88 CYS A O 1
ATOM 673 N N . TRP A 1 89 ? 0.916 -1.939 -5.32 1 85.81 89 TRP A N 1
ATOM 674 C CA . TRP A 1 89 ? 1.582 -2.176 -4.043 1 85.81 89 TRP A CA 1
ATOM 675 C C . TRP A 1 89 ? 1.42 -3.627 -3.607 1 85.81 89 TRP A C 1
ATOM 677 O O . TRP A 1 89 ? 2.395 -4.281 -3.23 1 85.81 89 TRP A O 1
ATOM 687 N N . ALA A 1 90 ? 0.204 -4.113 -3.613 1 87.06 90 ALA A N 1
ATOM 688 C CA . ALA A 1 90 ? -0.056 -5.473 -3.145 1 87.06 90 ALA A CA 1
ATOM 689 C C . ALA A 1 90 ? 0.655 -6.5 -4.02 1 87.06 90 ALA A C 1
ATOM 691 O O . ALA A 1 90 ? 1.208 -7.48 -3.514 1 87.06 90 ALA A O 1
ATOM 692 N N . ASN A 1 91 ? 0.607 -6.336 -5.328 1 91.56 91 ASN A N 1
ATOM 693 C CA . ASN A 1 91 ? 1.359 -7.219 -6.215 1 91.56 91 ASN A CA 1
ATOM 694 C C . ASN A 1 91 ? 2.842 -7.246 -5.852 1 91.56 91 ASN A C 1
ATOM 696 O O . ASN A 1 91 ? 3.482 -8.297 -5.918 1 91.56 91 ASN A O 1
ATOM 700 N N . ARG A 1 92 ? 3.365 -6.125 -5.543 1 91.88 92 ARG A N 1
ATOM 701 C CA . ARG A 1 92 ? 4.77 -6.035 -5.16 1 91.88 92 ARG A CA 1
ATOM 702 C C . ARG A 1 92 ? 5.027 -6.746 -3.836 1 91.88 92 ARG A C 1
ATOM 704 O O . ARG A 1 92 ? 6.035 -7.438 -3.682 1 91.88 92 ARG A O 1
ATOM 711 N N . VAL A 1 93 ? 4.184 -6.555 -2.908 1 89.5 93 VAL A N 1
ATOM 712 C CA . VAL A 1 93 ? 4.32 -7.27 -1.644 1 89.5 93 VAL A CA 1
ATOM 713 C C . VAL A 1 93 ? 4.348 -8.773 -1.903 1 89.5 93 VAL A C 1
ATOM 715 O O . VAL A 1 93 ? 5.176 -9.492 -1.342 1 89.5 93 VAL A O 1
ATOM 718 N N . HIS A 1 94 ? 3.436 -9.211 -2.713 1 92.31 94 HIS A N 1
ATOM 719 C CA . HIS A 1 94 ? 3.398 -10.633 -3.049 1 92.31 94 HIS A CA 1
ATOM 720 C C . HIS A 1 94 ? 4.727 -11.094 -3.633 1 92.31 94 HIS A C 1
ATOM 722 O O . HIS A 1 94 ? 5.25 -12.141 -3.242 1 92.31 94 HIS A O 1
ATOM 728 N N . ARG A 1 95 ? 5.277 -10.312 -4.547 1 96 95 ARG A N 1
ATOM 729 C CA . ARG A 1 95 ? 6.555 -10.688 -5.148 1 96 95 ARG A CA 1
ATOM 730 C C . ARG A 1 95 ? 7.652 -10.758 -4.094 1 96 95 ARG A C 1
ATOM 732 O O . ARG A 1 95 ? 8.461 -11.688 -4.09 1 96 95 ARG A O 1
ATOM 739 N N . CYS A 1 96 ? 7.691 -9.805 -3.256 1 94.44 96 CYS A N 1
ATOM 740 C CA . CYS A 1 96 ? 8.719 -9.742 -2.219 1 94.44 96 CYS A CA 1
ATOM 741 C C . CYS A 1 96 ? 8.617 -10.938 -1.283 1 94.44 96 CYS A C 1
ATOM 743 O O . CYS A 1 96 ? 9.625 -11.578 -0.971 1 94.44 96 CYS A O 1
ATOM 745 N N . VAL A 1 97 ? 7.414 -11.273 -0.868 1 94.19 97 VAL A N 1
ATOM 746 C CA . VAL A 1 97 ? 7.211 -12.352 0.093 1 94.19 97 VAL A CA 1
ATOM 747 C C . VAL A 1 97 ? 7.512 -13.695 -0.566 1 94.19 97 VAL A C 1
ATOM 749 O O . VAL A 1 97 ? 8.211 -14.531 0.011 1 94.19 97 VAL A O 1
ATOM 752 N N . LEU A 1 98 ? 7.008 -13.906 -1.769 1 97.31 98 LEU A N 1
ATOM 753 C CA . LEU A 1 98 ? 7.246 -15.156 -2.473 1 97.31 98 LEU A CA 1
ATOM 754 C C . LEU A 1 98 ? 8.734 -15.375 -2.705 1 97.31 98 LEU A C 1
ATOM 756 O O . LEU A 1 98 ? 9.219 -16.516 -2.643 1 97.31 98 LEU A O 1
ATOM 760 N N . ASP A 1 99 ? 9.461 -14.359 -2.969 1 97.75 99 ASP A N 1
ATOM 761 C CA . ASP A 1 99 ? 10.906 -14.469 -3.152 1 97.75 99 ASP A CA 1
ATOM 762 C C . ASP A 1 99 ? 11.594 -14.891 -1.857 1 97.75 99 ASP A C 1
ATOM 764 O O . ASP A 1 99 ? 12.516 -15.711 -1.876 1 97.75 99 ASP A O 1
ATOM 768 N N . LYS A 1 100 ? 11.164 -14.375 -0.777 1 96.81 100 LYS A N 1
ATOM 769 C CA . LYS A 1 100 ? 11.742 -14.719 0.519 1 96.81 100 LYS A CA 1
ATOM 770 C C . LYS A 1 100 ? 11.461 -16.172 0.881 1 96.81 100 LYS A C 1
ATOM 772 O O . LYS A 1 100 ? 12.211 -16.781 1.645 1 96.81 100 LYS A O 1
ATOM 777 N N . LEU A 1 101 ? 10.414 -16.688 0.285 1 97.75 101 LEU A N 1
ATOM 778 C CA . LEU A 1 101 ? 10 -18.062 0.585 1 97.75 101 LEU A CA 1
ATOM 779 C C . LEU A 1 101 ? 10.398 -19 -0.54 1 97.75 101 LEU A C 1
ATOM 781 O O . LEU A 1 101 ? 9.867 -20.125 -0.636 1 97.75 101 LEU A O 1
ATOM 785 N N . LYS A 1 102 ? 11.281 -18.719 -1.396 1 97.12 102 LYS A N 1
ATOM 786 C CA . LYS A 1 102 ? 11.539 -19.375 -2.672 1 97.12 102 LYS A CA 1
ATOM 787 C C . LYS A 1 102 ? 11.938 -20.844 -2.461 1 97.12 102 LYS A C 1
ATOM 789 O O . LYS A 1 102 ? 11.727 -21.672 -3.34 1 97.12 102 LYS A O 1
ATOM 794 N N . ASP A 1 103 ? 12.414 -21.219 -1.289 1 97.12 103 ASP A N 1
ATOM 795 C CA . ASP A 1 103 ? 12.867 -22.578 -1.044 1 97.12 103 ASP A CA 1
ATOM 796 C C . ASP A 1 103 ? 11.812 -23.375 -0.286 1 97.12 103 ASP A C 1
ATOM 798 O O . ASP A 1 103 ? 12.078 -24.5 0.151 1 97.12 103 ASP A O 1
ATOM 802 N N . ASP A 1 104 ? 10.672 -22.859 -0.122 1 97.81 104 ASP A N 1
ATOM 803 C CA . ASP A 1 104 ? 9.602 -23.5 0.644 1 97.81 104 ASP A CA 1
ATOM 804 C C . ASP A 1 104 ? 8.25 -23.312 -0.047 1 97.81 104 ASP A C 1
ATOM 806 O O . ASP A 1 104 ? 7.477 -22.438 0.313 1 97.81 104 ASP A O 1
ATOM 810 N N . GLN A 1 105 ? 7.914 -24.281 -0.923 1 97.88 105 GLN A N 1
ATOM 811 C CA . GLN A 1 105 ? 6.688 -24.219 -1.707 1 97.88 105 GLN A CA 1
ATOM 812 C C . GLN A 1 105 ? 5.457 -24.266 -0.805 1 97.88 105 GLN A C 1
ATOM 814 O O . GLN A 1 105 ? 4.465 -23.562 -1.065 1 97.88 105 GLN A O 1
ATOM 819 N N . ALA A 1 106 ? 5.523 -25.031 0.196 1 97.25 106 ALA A N 1
ATOM 820 C CA . ALA A 1 106 ? 4.395 -25.125 1.115 1 97.25 106 ALA A CA 1
ATOM 821 C C . ALA A 1 106 ? 4.109 -23.781 1.777 1 97.25 106 ALA A C 1
ATOM 823 O O . ALA A 1 106 ? 2.951 -23.375 1.924 1 97.25 106 ALA A O 1
ATOM 824 N N . ALA A 1 107 ? 5.148 -23.094 2.141 1 97.56 107 ALA A N 1
ATOM 825 C CA . ALA A 1 107 ? 4.992 -21.766 2.754 1 97.56 107 ALA A CA 1
ATOM 826 C C . ALA A 1 107 ? 4.441 -20.766 1.75 1 97.56 107 ALA A C 1
ATOM 828 O O . ALA A 1 107 ? 3.639 -19.891 2.105 1 97.56 107 ALA A O 1
ATOM 829 N N . GLN A 1 108 ? 4.906 -20.844 0.562 1 97.81 108 GLN A N 1
ATOM 830 C CA . GLN A 1 108 ? 4.375 -19.969 -0.474 1 97.81 108 GLN A CA 1
ATOM 831 C C . GLN A 1 108 ? 2.875 -20.172 -0.662 1 97.81 108 GLN A C 1
ATOM 833 O O . GLN A 1 108 ? 2.115 -19.219 -0.785 1 97.81 108 GLN A O 1
ATOM 838 N N . LEU A 1 109 ? 2.479 -21.422 -0.676 1 97.31 109 LEU A N 1
ATOM 839 C CA . LEU A 1 109 ? 1.067 -21.75 -0.847 1 97.31 109 LEU A CA 1
ATOM 840 C C . LEU A 1 109 ? 0.247 -21.25 0.336 1 97.31 109 LEU A C 1
ATOM 842 O O . LEU A 1 109 ? -0.845 -20.703 0.155 1 97.31 109 LEU A O 1
ATOM 846 N N . ARG A 1 110 ? 0.733 -21.406 1.527 1 94.69 110 ARG A N 1
ATOM 847 C CA . ARG A 1 110 ? 0.045 -20.922 2.719 1 94.69 110 ARG A CA 1
ATOM 848 C C . ARG A 1 110 ? -0.109 -19.406 2.678 1 94.69 110 ARG A C 1
ATOM 850 O O . ARG A 1 110 ? -1.178 -18.875 2.992 1 94.69 110 ARG A O 1
ATOM 857 N N . TYR A 1 111 ? 0.917 -18.703 2.311 1 94.06 111 TYR A N 1
ATOM 858 C CA . TYR A 1 111 ? 0.896 -17.25 2.229 1 94.06 111 TYR A CA 1
ATOM 859 C C . TYR A 1 111 ? -0.143 -16.766 1.22 1 94.06 111 TYR A C 1
ATOM 861 O O . TYR A 1 111 ? -0.969 -15.906 1.528 1 94.06 111 TYR A O 1
ATOM 869 N N . ILE A 1 112 ? -0.08 -17.297 0.038 1 93.5 112 ILE A N 1
ATOM 870 C CA . ILE A 1 112 ? -0.985 -16.844 -1.017 1 93.5 112 ILE A CA 1
ATOM 871 C C . ILE A 1 112 ? -2.426 -17.172 -0.627 1 93.5 112 ILE A C 1
ATOM 873 O O . ILE A 1 112 ? -3.336 -16.375 -0.88 1 93.5 112 ILE A O 1
ATOM 877 N N . THR A 1 113 ? -2.646 -18.312 -0.028 1 91.19 113 THR A N 1
ATOM 878 C CA . THR A 1 113 ? -3.98 -18.656 0.441 1 91.19 113 THR A CA 1
ATOM 879 C C . THR A 1 113 ? -4.465 -17.672 1.497 1 91.19 113 THR A C 1
ATOM 881 O O . THR A 1 113 ? -5.629 -17.266 1.488 1 91.19 113 THR A O 1
ATOM 884 N N . CYS A 1 114 ? -3.596 -17.344 2.381 1 89.94 114 CYS A N 1
ATOM 885 C CA . CYS A 1 114 ? -3.908 -16.344 3.395 1 89.94 114 CYS A CA 1
ATOM 886 C C . CYS A 1 114 ? -4.293 -15.023 2.75 1 89.94 114 CYS A C 1
ATOM 888 O O . CYS A 1 114 ? -5.289 -14.406 3.139 1 89.94 114 CYS A O 1
ATOM 890 N N . GLU A 1 115 ? -3.547 -14.531 1.792 1 86.88 115 GLU A N 1
ATOM 891 C CA . GLU A 1 115 ? -3.76 -13.258 1.122 1 86.88 115 GLU A CA 1
ATOM 892 C C . GLU A 1 115 ? -5.137 -13.195 0.466 1 86.88 115 GLU A C 1
ATOM 894 O O . GLU A 1 115 ? -5.812 -12.172 0.52 1 86.88 115 GLU A O 1
ATOM 899 N N . PHE A 1 116 ? -5.562 -14.258 -0.058 1 87.62 116 PHE A N 1
ATOM 900 C CA . PHE A 1 116 ? -6.793 -14.25 -0.837 1 87.62 116 PHE A CA 1
ATOM 901 C C . PHE A 1 116 ? -7.977 -14.703 0.011 1 87.62 116 PHE A C 1
ATOM 903 O O . PHE A 1 116 ? -9.102 -14.781 -0.48 1 87.62 116 PHE A O 1
ATOM 910 N N . SER A 1 117 ? -7.734 -14.992 1.192 1 80.19 117 SER A N 1
ATOM 911 C CA . SER A 1 117 ? -8.828 -15.289 2.115 1 80.19 117 SER A CA 1
ATOM 912 C C . SER A 1 117 ? -9.359 -14.023 2.766 1 80.19 117 SER A C 1
ATOM 914 O O . SER A 1 117 ? -10.438 -14.031 3.373 1 80.19 117 SER A O 1
ATOM 916 N N . HIS A 1 118 ? -8.586 -13.016 2.617 1 70.12 118 HIS A N 1
ATOM 917 C CA . HIS A 1 118 ? -9.016 -11.742 3.195 1 70.12 118 HIS A CA 1
ATOM 918 C C . HIS A 1 118 ? -9.75 -10.891 2.17 1 70.12 118 HIS A C 1
ATOM 920 O O . HIS A 1 118 ? -9.43 -10.922 0.981 1 70.12 118 HIS A O 1
ATOM 926 N N . PRO A 1 119 ? -10.859 -10.461 2.584 1 58.19 119 PRO A N 1
ATOM 927 C CA . PRO A 1 119 ? -11.672 -9.695 1.637 1 58.19 119 PRO A CA 1
ATOM 928 C C . PRO A 1 119 ? -10.875 -8.617 0.914 1 58.19 119 PRO A C 1
ATOM 930 O O . PRO A 1 119 ? -11.266 -8.172 -0.171 1 58.19 119 PRO A O 1
ATOM 933 N N . PHE A 1 120 ? -9.867 -8.18 1.558 1 51.84 120 PHE A N 1
ATOM 934 C CA . PHE A 1 120 ? -9.141 -7.129 0.851 1 51.84 120 PHE A CA 1
ATOM 935 C C . PHE A 1 120 ? -7.652 -7.449 0.779 1 51.84 120 PHE A C 1
ATOM 937 O O . PHE A 1 120 ? -6.848 -6.84 1.483 1 51.84 120 PHE A O 1
ATOM 944 N N . PRO A 1 121 ? -7.395 -8.516 -0.032 1 49.12 121 PRO A N 1
ATOM 945 C CA . PRO A 1 121 ? -5.977 -8.883 -0.084 1 49.12 121 PRO A CA 1
ATOM 946 C C . PRO A 1 121 ? -5.07 -7.711 -0.453 1 49.12 121 PRO A C 1
ATOM 948 O O . PRO A 1 121 ? -3.922 -7.652 -0.011 1 49.12 121 PRO A O 1
ATOM 951 N N . SER A 1 122 ? -5.578 -6.973 -1.507 1 48.06 122 SER A N 1
ATOM 952 C CA . SER A 1 122 ? -4.777 -5.867 -2.018 1 48.06 122 SER A CA 1
ATOM 953 C C . SER A 1 122 ? -4.488 -4.844 -0.926 1 48.06 122 SER A C 1
ATOM 955 O O . SER A 1 122 ? -3.697 -3.918 -1.128 1 48.06 122 SER A O 1
ATOM 957 N N . PHE A 1 123 ? -5.188 -5.094 0.108 1 47.34 123 PHE A N 1
ATOM 958 C CA . PHE A 1 123 ? -5.195 -3.945 1.005 1 47.34 123 PHE A CA 1
ATOM 959 C C . PHE A 1 123 ? -4.438 -4.258 2.291 1 47.34 123 PHE A C 1
ATOM 961 O O . PHE A 1 123 ? -4.676 -5.289 2.922 1 47.34 123 PHE A O 1
ATOM 968 N N . GLY A 1 124 ? -3.324 -4.199 2.314 1 52.47 124 GLY A N 1
ATOM 969 C CA . GLY A 1 124 ? -2.232 -4.223 3.277 1 52.47 124 GLY A CA 1
ATOM 970 C C . GLY A 1 124 ? -2.564 -5.004 4.535 1 52.47 124 GLY A C 1
ATOM 971 O O . GLY A 1 124 ? -1.72 -5.727 5.062 1 52.47 124 GLY A O 1
ATOM 972 N N . GLN A 1 125 ? -3.889 -4.922 5.07 1 53.53 125 GLN A N 1
ATOM 973 C CA . GLN A 1 125 ? -4.133 -5.672 6.297 1 53.53 125 GLN A CA 1
ATOM 974 C C . GLN A 1 125 ? -3.865 -7.16 6.094 1 53.53 125 GLN A C 1
ATOM 976 O O . GLN A 1 125 ? -3.234 -7.805 6.934 1 53.53 125 GLN A O 1
ATOM 981 N N . GLY A 1 126 ? -4.348 -7.434 5.082 1 62.06 126 GLY A N 1
ATOM 982 C CA . GLY A 1 126 ? -4.25 -8.859 4.824 1 62.06 126 GLY A CA 1
ATOM 983 C C . GLY A 1 126 ? -2.84 -9.312 4.484 1 62.06 126 GLY A C 1
ATOM 984 O O . GLY A 1 126 ? -2.371 -10.336 4.988 1 62.06 126 GLY A O 1
ATOM 985 N N . SER A 1 127 ? -2.166 -8.375 3.939 1 69.69 127 SER A N 1
ATOM 986 C CA . SER A 1 127 ? -0.858 -8.812 3.463 1 69.69 127 SER A CA 1
ATOM 987 C C . SER A 1 127 ? 0.137 -8.938 4.613 1 69.69 127 SER A C 1
ATOM 989 O O . SER A 1 127 ? 0.861 -9.93 4.711 1 69.69 127 SER A O 1
ATOM 991 N N . TYR A 1 128 ? 0.013 -8.039 5.594 1 67.88 128 TYR A N 1
ATOM 992 C CA . TYR A 1 128 ? 1 -8.086 6.668 1 67.88 128 TYR A CA 1
ATOM 993 C C . TYR A 1 128 ? 0.619 -9.117 7.719 1 67.88 128 TYR A C 1
ATOM 995 O O . TYR A 1 128 ? 1.489 -9.75 8.32 1 67.88 128 TYR A O 1
ATOM 1003 N N . ALA A 1 129 ? -0.685 -9.148 7.91 1 77.25 129 ALA A N 1
ATOM 1004 C CA . ALA A 1 129 ? -1.094 -10.25 8.781 1 77.25 129 ALA A CA 1
ATOM 1005 C C . ALA A 1 129 ? -0.62 -11.594 8.242 1 77.25 129 ALA A C 1
ATOM 1007 O O . ALA A 1 129 ? -0.173 -12.453 9 1 77.25 129 ALA A O 1
ATOM 1008 N N . CYS A 1 130 ? -0.663 -11.688 6.984 1 86.31 130 CYS A N 1
ATOM 1009 C CA . CYS A 1 130 ? -0.248 -12.938 6.352 1 86.31 130 CYS A CA 1
ATOM 1010 C C . CYS A 1 130 ? 1.267 -13.094 6.402 1 86.31 130 CYS A C 1
ATOM 1012 O O . CYS A 1 130 ? 1.774 -14.211 6.539 1 86.31 130 CYS A O 1
ATOM 1014 N N . VAL A 1 131 ? 1.985 -11.977 6.301 1 86.38 131 VAL A N 1
ATOM 1015 C CA . VAL A 1 131 ? 3.441 -11.992 6.406 1 86.38 131 VAL A CA 1
ATOM 1016 C C . VAL A 1 131 ? 3.854 -12.445 7.809 1 86.38 131 VAL A C 1
ATOM 1018 O O . VAL A 1 131 ? 4.762 -13.258 7.957 1 86.38 131 VAL A O 1
ATOM 1021 N N . GLN A 1 132 ? 3.166 -11.938 8.766 1 80.81 132 GLN A N 1
ATOM 1022 C CA . GLN A 1 132 ? 3.459 -12.32 10.141 1 80.81 132 GLN A CA 1
ATOM 1023 C C . GLN A 1 132 ? 3.129 -13.789 10.391 1 80.81 132 GLN A C 1
ATOM 1025 O O . GLN A 1 132 ? 3.867 -14.484 11.086 1 80.81 132 GLN A O 1
ATOM 1030 N N . ASP A 1 133 ? 2.053 -14.188 9.914 1 85.31 133 ASP A N 1
ATOM 1031 C CA . ASP A 1 133 ? 1.588 -15.562 10.109 1 85.31 133 ASP A CA 1
ATOM 1032 C C . ASP A 1 133 ? 2.613 -16.562 9.602 1 85.31 133 ASP A C 1
ATOM 1034 O O . ASP A 1 133 ? 2.742 -17.672 10.156 1 85.31 133 ASP A O 1
ATOM 1038 N N . ILE A 1 134 ? 3.271 -16.219 8.562 1 93.12 134 ILE A N 1
ATOM 1039 C CA . ILE A 1 134 ? 4.211 -17.172 7.988 1 93.12 134 ILE A CA 1
ATOM 1040 C C . ILE A 1 134 ? 5.586 -16.984 8.617 1 93.12 134 ILE A C 1
ATOM 1042 O O . ILE A 1 134 ? 6.531 -17.719 8.289 1 93.12 134 ILE A O 1
ATOM 1046 N N . GLY A 1 135 ? 5.77 -15.93 9.484 1 90.56 135 GLY A N 1
ATOM 1047 C CA . GLY A 1 135 ? 6.953 -15.797 10.312 1 90.56 135 GLY A CA 1
ATOM 1048 C C . GLY A 1 135 ? 8.047 -14.961 9.672 1 90.56 135 GLY A C 1
ATOM 1049 O O . GLY A 1 135 ? 9.211 -15.047 10.062 1 90.56 135 GLY A O 1
ATOM 1050 N N . LEU A 1 136 ? 7.719 -14.234 8.688 1 90.94 136 LEU A N 1
ATOM 1051 C CA . LEU A 1 136 ? 8.711 -13.375 8.055 1 90.94 136 LEU A CA 1
ATOM 1052 C C . LEU A 1 136 ? 8.859 -12.062 8.82 1 90.94 136 LEU A C 1
ATOM 1054 O O . LEU A 1 136 ? 7.898 -11.594 9.438 1 90.94 136 LEU A O 1
ATOM 1058 N N . ASN A 1 137 ? 10.055 -11.508 8.68 1 84.56 137 ASN A N 1
ATOM 1059 C CA . ASN A 1 137 ? 10.305 -10.18 9.211 1 84.56 137 ASN A CA 1
ATOM 1060 C C . ASN A 1 137 ? 9.703 -9.086 8.328 1 84.56 137 ASN A C 1
ATOM 1062 O O . ASN A 1 137 ? 10.086 -8.953 7.164 1 84.56 137 ASN A O 1
ATOM 1066 N N . MET A 1 138 ? 8.93 -8.281 8.93 1 79 138 MET A N 1
ATOM 1067 C CA . MET A 1 138 ? 8.211 -7.254 8.18 1 79 138 MET A CA 1
ATOM 1068 C C . MET A 1 138 ? 9.18 -6.207 7.633 1 79 138 MET A C 1
ATOM 1070 O O . MET A 1 138 ? 8.977 -5.68 6.539 1 79 138 MET A O 1
ATOM 1074 N N . LEU A 1 139 ? 10.172 -5.867 8.367 1 76.88 139 LEU A N 1
ATOM 1075 C CA . LEU A 1 139 ? 11.141 -4.867 7.934 1 76.88 139 LEU A CA 1
ATOM 1076 C C . LEU A 1 139 ? 11.828 -5.297 6.641 1 76.88 139 LEU A C 1
ATOM 1078 O O . LEU A 1 139 ? 12.102 -4.465 5.773 1 76.88 139 LEU A O 1
ATOM 1082 N N . ASP A 1 140 ? 12.078 -6.566 6.586 1 85.31 140 ASP A N 1
ATOM 1083 C CA . ASP A 1 140 ? 12.703 -7.098 5.379 1 85.31 140 ASP A CA 1
ATOM 1084 C C . ASP A 1 140 ? 11.773 -6.969 4.176 1 85.31 140 ASP A C 1
ATOM 1086 O O . ASP A 1 140 ? 12.219 -6.66 3.068 1 85.31 140 ASP A O 1
ATOM 1090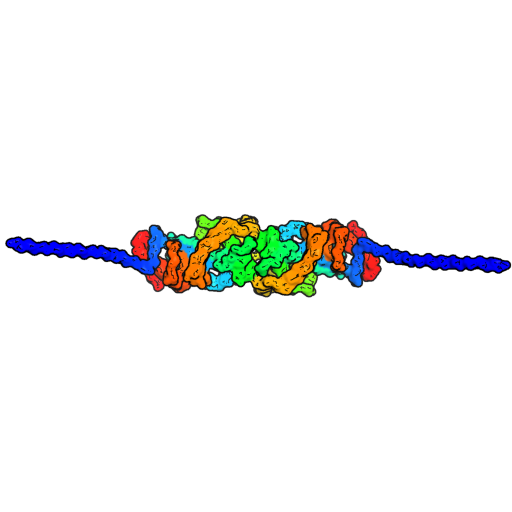 N N . VAL A 1 141 ? 10.523 -7.262 4.383 1 86.56 141 VAL A N 1
ATOM 1091 C CA . VAL A 1 141 ? 9.539 -7.148 3.312 1 86.56 141 VAL A CA 1
ATOM 1092 C C . VAL A 1 141 ? 9.398 -5.684 2.898 1 86.56 141 VAL A C 1
ATOM 1094 O O . VAL A 1 141 ? 9.375 -5.371 1.706 1 86.56 141 VAL A O 1
ATOM 1097 N N . ASP A 1 142 ? 9.453 -4.824 3.848 1 79.5 142 ASP A N 1
ATOM 1098 C CA . ASP A 1 142 ? 9.305 -3.396 3.586 1 79.5 142 ASP A CA 1
ATOM 1099 C C . ASP A 1 142 ? 10.477 -2.865 2.764 1 79.5 142 ASP A C 1
ATOM 1101 O O . ASP A 1 142 ? 10.289 -2.035 1.87 1 79.5 142 ASP A O 1
ATOM 1105 N N . TYR A 1 143 ? 11.602 -3.23 3.168 1 83.62 143 TYR A N 1
ATOM 1106 C CA . TYR A 1 143 ? 12.781 -2.816 2.414 1 83.62 143 TYR A CA 1
ATOM 1107 C C . TYR A 1 143 ? 12.68 -3.262 0.96 1 83.62 143 TYR A C 1
ATOM 1109 O O . TYR A 1 143 ? 13.047 -2.512 0.049 1 83.62 143 TYR A O 1
ATOM 1117 N N . CYS A 1 144 ? 12.281 -4.457 0.774 1 91.06 144 CYS A N 1
ATOM 1118 C CA . CYS A 1 144 ? 12.086 -4.973 -0.576 1 91.06 144 CYS A CA 1
ATOM 1119 C C . CYS A 1 144 ? 11.062 -4.137 -1.339 1 91.06 144 CYS A C 1
ATOM 1121 O O . CYS A 1 144 ? 11.289 -3.789 -2.5 1 91.06 144 CYS A O 1
ATOM 1123 N N . VAL A 1 145 ? 9.938 -3.865 -0.741 1 87.75 145 VAL A N 1
ATOM 1124 C CA . VAL A 1 145 ? 8.852 -3.129 -1.369 1 87.75 145 VAL A CA 1
ATOM 1125 C C . VAL A 1 145 ? 9.32 -1.724 -1.739 1 87.75 145 VAL A C 1
ATOM 1127 O O . VAL A 1 145 ? 8.906 -1.174 -2.764 1 87.75 145 VAL A O 1
ATOM 1130 N N . ALA A 1 146 ? 10.266 -1.218 -1.014 1 83.06 146 ALA A N 1
ATOM 1131 C CA . ALA A 1 146 ? 10.719 0.161 -1.177 1 83.06 146 ALA A CA 1
ATOM 1132 C C . ALA A 1 146 ? 11.742 0.272 -2.303 1 83.06 146 ALA A C 1
ATOM 1134 O O . ALA A 1 146 ? 12.227 1.366 -2.607 1 83.06 146 ALA A O 1
ATOM 1135 N N . ASN A 1 147 ? 12.031 -0.802 -2.998 1 88.69 147 ASN A N 1
ATOM 1136 C CA . ASN A 1 147 ? 13 -0.806 -4.086 1 88.69 147 ASN A CA 1
ATOM 1137 C C . ASN A 1 147 ? 12.398 -1.353 -5.375 1 88.69 147 ASN A C 1
ATOM 1139 O O . ASN A 1 147 ? 12.852 -2.373 -5.895 1 88.69 147 ASN A O 1
ATOM 1143 N N . PRO A 1 148 ? 11.461 -0.657 -5.91 1 90.12 148 PRO A N 1
ATOM 1144 C CA . PRO A 1 148 ? 10.82 -1.102 -7.152 1 90.12 148 PRO A CA 1
ATOM 1145 C C . PRO A 1 148 ? 11.773 -1.088 -8.344 1 90.12 148 PRO A C 1
ATOM 1147 O O . PRO A 1 148 ? 12.758 -0.345 -8.344 1 90.12 148 PRO A O 1
ATOM 1150 N N . GLY A 1 149 ? 11.445 -1.915 -9.336 1 92.38 149 GLY A N 1
ATOM 1151 C CA . GLY A 1 149 ? 12.227 -1.963 -10.562 1 92.38 149 GLY A CA 1
ATOM 1152 C C . GLY A 1 149 ? 13.484 -2.812 -10.438 1 92.38 149 GLY A C 1
ATOM 1153 O O . GLY A 1 149 ? 14.297 -2.861 -11.359 1 92.38 149 GLY A O 1
ATOM 1154 N N . ASP A 1 150 ? 13.578 -3.482 -9.367 1 94.81 150 ASP A N 1
ATOM 1155 C CA . ASP A 1 150 ? 14.742 -4.332 -9.141 1 94.81 150 ASP A CA 1
ATOM 1156 C C . ASP A 1 150 ? 14.648 -5.625 -9.945 1 94.81 150 ASP A C 1
ATOM 1158 O O . ASP A 1 150 ? 13.781 -5.754 -10.82 1 94.81 150 ASP A O 1
ATOM 1162 N N . ASN A 1 151 ? 15.578 -6.539 -9.695 1 96.81 151 ASN A N 1
ATOM 1163 C CA . ASN A 1 151 ? 15.625 -7.773 -10.469 1 96.81 151 ASN A CA 1
ATOM 1164 C C . ASN A 1 151 ? 14.359 -8.602 -10.297 1 96.81 151 ASN A C 1
ATOM 1166 O O . ASN A 1 151 ? 13.914 -9.273 -11.227 1 96.81 151 ASN A O 1
ATOM 1170 N N . LEU A 1 152 ? 13.781 -8.523 -9.148 1 97.38 152 LEU A N 1
ATOM 1171 C CA . LEU A 1 152 ? 12.547 -9.25 -8.883 1 97.38 152 LEU A CA 1
ATOM 1172 C C . LEU A 1 152 ? 11.43 -8.789 -9.82 1 97.38 152 LEU A C 1
ATOM 1174 O O . LEU A 1 152 ? 10.672 -9.609 -10.336 1 97.38 152 LEU A O 1
ATOM 1178 N N . ASP A 1 153 ? 11.32 -7.535 -10 1 97.25 153 ASP A N 1
ATOM 1179 C CA . ASP A 1 153 ? 10.32 -6.969 -10.898 1 97.25 153 ASP A CA 1
ATOM 1180 C C . ASP A 1 153 ? 10.633 -7.32 -12.352 1 97.25 153 ASP A C 1
ATOM 1182 O O . ASP A 1 153 ? 9.727 -7.637 -13.125 1 97.25 153 ASP A O 1
ATOM 1186 N N . ILE A 1 154 ? 11.875 -7.281 -12.703 1 97.25 154 ILE A N 1
ATOM 1187 C CA . ILE A 1 154 ? 12.281 -7.625 -14.062 1 97.25 154 ILE A CA 1
ATOM 1188 C C . ILE A 1 154 ? 11.898 -9.07 -14.367 1 97.25 154 ILE A C 1
ATOM 1190 O O . ILE A 1 154 ? 11.281 -9.359 -15.398 1 97.25 154 ILE A O 1
ATOM 1194 N N . GLN A 1 155 ? 12.188 -9.938 -13.492 1 97.69 155 GLN A N 1
ATOM 1195 C CA . GLN A 1 155 ? 11.891 -11.359 -13.68 1 97.69 155 GLN A CA 1
ATOM 1196 C C . GLN A 1 155 ? 10.391 -11.602 -13.789 1 97.69 155 GLN A C 1
ATOM 1198 O O . GLN A 1 155 ? 9.945 -12.383 -14.633 1 97.69 155 GLN A O 1
ATOM 1203 N N . ALA A 1 156 ? 9.648 -10.961 -12.93 1 98.19 156 ALA A N 1
ATOM 1204 C CA . ALA A 1 156 ? 8.203 -11.141 -12.961 1 98.19 156 ALA A CA 1
ATOM 1205 C C . ALA A 1 156 ? 7.613 -10.609 -14.266 1 98.19 156 ALA A C 1
ATOM 1207 O O . ALA A 1 156 ? 6.73 -11.234 -14.859 1 98.19 156 ALA A O 1
ATOM 1208 N N . SER A 1 157 ? 8.055 -9.477 -14.648 1 97.88 157 SER A N 1
ATOM 1209 C CA . SER A 1 157 ? 7.602 -8.891 -15.906 1 97.88 157 SER A CA 1
ATOM 1210 C C . SER A 1 157 ? 7.922 -9.805 -17.094 1 97.88 157 SER A C 1
ATOM 1212 O O . SER A 1 157 ? 7.086 -9.992 -17.984 1 97.88 157 SER A O 1
ATOM 1214 N N . GLU A 1 158 ? 9.117 -10.352 -17.141 1 97.94 158 GLU A N 1
ATOM 1215 C CA . GLU A 1 158 ? 9.523 -11.25 -18.203 1 97.94 158 GLU A CA 1
ATOM 1216 C C . GLU A 1 158 ? 8.711 -12.539 -18.188 1 97.94 158 GLU A C 1
ATOM 1218 O O . GLU A 1 158 ? 8.273 -13.016 -19.234 1 97.94 158 GLU A O 1
ATOM 1223 N N . ALA A 1 159 ? 8.531 -13.055 -17.047 1 98.19 159 ALA A N 1
ATOM 1224 C CA . ALA A 1 159 ? 7.777 -14.297 -16.922 1 98.19 159 ALA A CA 1
ATOM 1225 C C . ALA A 1 159 ? 6.336 -14.117 -17.375 1 98.19 159 ALA A C 1
ATOM 1227 O O . ALA A 1 159 ? 5.727 -15.055 -17.906 1 98.19 159 ALA A O 1
ATOM 1228 N N . ALA A 1 160 ? 5.766 -12.953 -17.188 1 98.38 160 ALA A N 1
ATOM 1229 C CA . ALA A 1 160 ? 4.363 -12.695 -17.484 1 98.38 160 ALA A CA 1
ATOM 1230 C C . ALA A 1 160 ? 4.172 -12.32 -18.953 1 98.38 160 ALA A C 1
ATOM 1232 O O . ALA A 1 160 ? 3.062 -12.406 -19.484 1 98.38 160 ALA A O 1
ATOM 1233 N N . ALA A 1 161 ? 5.184 -11.898 -19.641 1 97.81 161 ALA A N 1
ATOM 1234 C CA . ALA A 1 161 ? 5.078 -11.242 -20.938 1 97.81 161 ALA A CA 1
ATOM 1235 C C . ALA A 1 161 ? 4.387 -12.148 -21.953 1 97.81 161 ALA A C 1
ATOM 1237 O O . ALA A 1 161 ? 3.312 -11.812 -22.469 1 97.81 161 ALA A O 1
ATOM 1238 N N . LYS A 1 162 ? 4.906 -13.312 -22.234 1 98.19 162 LYS A N 1
ATOM 1239 C CA . LYS A 1 162 ? 4.375 -14.18 -23.281 1 98.19 162 LYS A CA 1
ATOM 1240 C C . LYS A 1 162 ? 3.039 -14.789 -22.859 1 98.19 162 LYS A C 1
ATOM 1242 O O . LYS A 1 162 ? 2.082 -14.789 -23.641 1 98.19 162 LYS A O 1
ATOM 1247 N N . PRO A 1 163 ? 2.922 -15.312 -21.688 1 98.5 163 PRO A N 1
ATOM 1248 C CA . PRO A 1 163 ? 1.625 -15.867 -21.281 1 98.5 163 PRO A CA 1
ATOM 1249 C C . PRO A 1 163 ? 0.496 -14.844 -21.375 1 98.5 163 PRO A C 1
ATOM 1251 O O . PRO A 1 163 ? -0.617 -15.18 -21.781 1 98.5 163 PRO A O 1
ATOM 1254 N N . MET A 1 164 ? 0.751 -13.633 -20.984 1 97.44 164 MET A N 1
ATOM 1255 C CA . MET A 1 164 ? -0.294 -12.617 -21.016 1 97.44 164 MET A CA 1
ATOM 1256 C C . MET A 1 164 ? -0.635 -12.227 -22.453 1 97.44 164 MET A C 1
ATOM 1258 O O . MET A 1 164 ? -1.778 -11.875 -22.75 1 97.44 164 MET A O 1
ATOM 1262 N N . GLU A 1 165 ? 0.321 -12.281 -23.281 1 97.62 165 GLU A N 1
ATOM 1263 C CA . GLU A 1 165 ? 0.075 -12.016 -24.703 1 97.62 165 GLU A CA 1
ATOM 1264 C C . GLU A 1 165 ? -0.771 -13.117 -25.328 1 97.62 165 GLU A C 1
ATOM 1266 O O . GLU A 1 165 ? -1.677 -12.844 -26.125 1 97.62 165 GLU A O 1
ATOM 1271 N N . GLU A 1 166 ? -0.567 -14.352 -24.984 1 98.06 166 GLU A N 1
ATOM 1272 C CA . GLU A 1 166 ? -1.167 -15.484 -25.672 1 98.06 166 GLU A CA 1
ATOM 1273 C C . GLU A 1 166 ? -2.441 -15.945 -24.969 1 98.06 166 GLU A C 1
ATOM 1275 O O . GLU A 1 166 ? -3.41 -16.344 -25.625 1 98.06 166 GLU A O 1
ATOM 1280 N N . LEU A 1 167 ? -2.502 -15.969 -23.719 1 98 167 LEU A N 1
ATOM 1281 C CA . LEU A 1 167 ? -3.629 -16.516 -22.969 1 98 167 LEU A CA 1
ATOM 1282 C C . LEU A 1 167 ? -4.621 -15.422 -22.594 1 98 167 LEU A C 1
ATOM 1284 O O . LEU A 1 167 ? -5.816 -15.68 -22.453 1 98 167 LEU A O 1
ATOM 1288 N N . LYS A 1 168 ? -4.199 -14.148 -22.312 1 96.25 168 LYS A N 1
ATOM 1289 C CA . LYS A 1 168 ? -4.961 -12.914 -22.125 1 96.25 168 LYS A CA 1
ATOM 1290 C C . LYS A 1 168 ? -5.996 -13.07 -21.016 1 96.25 168 LYS A C 1
ATOM 1292 O O . LYS A 1 168 ? -7.117 -12.578 -21.125 1 96.25 168 LYS A O 1
ATOM 1297 N N . PHE A 1 169 ? -5.66 -13.867 -19.984 1 97.31 169 PHE A N 1
ATOM 1298 C CA . PHE A 1 169 ? -6.555 -14.109 -18.859 1 97.31 169 PHE A CA 1
ATOM 1299 C C . PHE A 1 169 ? -5.766 -14.227 -17.562 1 97.31 169 PHE A C 1
ATOM 1301 O O . PHE A 1 169 ? -4.656 -14.766 -17.547 1 97.31 169 PHE A O 1
ATOM 1308 N N . ILE A 1 170 ? -6.395 -13.789 -16.438 1 97.25 170 ILE A N 1
ATOM 1309 C CA . ILE A 1 170 ? -5.855 -13.945 -15.102 1 97.25 170 ILE A CA 1
ATOM 1310 C C . ILE A 1 170 ? -6.918 -14.547 -14.18 1 97.25 170 ILE A C 1
ATOM 1312 O O . ILE A 1 170 ? -8.031 -14.023 -14.086 1 97.25 170 ILE A O 1
ATOM 1316 N N . PRO A 1 171 ? -6.504 -15.617 -13.539 1 97.81 171 PRO A N 1
ATOM 1317 C CA . PRO A 1 171 ? -5.195 -16.281 -13.539 1 97.81 171 PRO A CA 1
ATOM 1318 C C . PRO A 1 171 ? -4.934 -17.062 -14.82 1 97.81 171 PRO A C 1
ATOM 1320 O O . PRO A 1 171 ? -5.852 -17.656 -15.375 1 97.81 171 PRO A O 1
ATOM 1323 N N . TYR A 1 172 ? -3.701 -16.984 -15.219 1 98.62 172 TYR A N 1
ATOM 1324 C CA . TYR A 1 172 ? -3.314 -17.922 -16.266 1 98.62 172 TYR A CA 1
ATOM 1325 C C . TYR A 1 172 ? -2.5 -19.078 -15.711 1 98.62 172 TYR A C 1
ATOM 1327 O O . TYR A 1 172 ? -1.822 -18.938 -14.688 1 98.62 172 TYR A O 1
ATOM 1335 N N . VAL A 1 173 ? -2.535 -20.219 -16.453 1 98.81 173 VAL A N 1
ATOM 1336 C CA . VAL A 1 173 ? -1.831 -21.422 -16.047 1 98.81 173 VAL A CA 1
ATOM 1337 C C . VAL A 1 173 ? -0.989 -21.953 -17.203 1 98.81 173 VAL A C 1
ATOM 1339 O O . VAL A 1 173 ? -1.492 -22.141 -18.312 1 98.81 173 VAL A O 1
ATOM 1342 N N . VAL A 1 174 ? 0.272 -22.156 -16.938 1 98.69 174 VAL A N 1
ATOM 1343 C CA . VAL A 1 174 ? 1.228 -22.719 -17.875 1 98.69 174 VAL A CA 1
ATOM 1344 C C . VAL A 1 174 ? 1.824 -24.016 -17.312 1 98.69 174 VAL A C 1
ATOM 1346 O O . VAL A 1 174 ? 2.162 -24.078 -16.125 1 98.69 174 VAL A O 1
ATOM 1349 N N . PHE A 1 175 ? 1.934 -25.016 -18.188 1 98.81 175 PHE A N 1
ATOM 1350 C CA . PHE A 1 175 ? 2.459 -26.312 -17.734 1 98.81 175 PHE A CA 1
ATOM 1351 C C . PHE A 1 175 ? 3.807 -26.594 -18.391 1 98.81 175 PHE A C 1
ATOM 1353 O O . PHE A 1 175 ? 3.957 -26.453 -19.609 1 98.81 175 PHE A O 1
ATOM 1360 N N . ASN A 1 176 ? 4.801 -26.938 -17.562 1 98.44 176 ASN A N 1
ATOM 1361 C CA . ASN A 1 176 ? 6.125 -27.344 -18.016 1 98.44 176 ASN A CA 1
ATOM 1362 C C . ASN A 1 176 ? 6.742 -26.312 -18.953 1 98.44 176 ASN A C 1
ATOM 1364 O O . ASN A 1 176 ? 7.297 -26.672 -20 1 98.44 176 ASN A O 1
ATOM 1368 N N . ASP A 1 177 ? 6.445 -25.125 -18.672 1 97.81 177 ASP A N 1
ATOM 1369 C CA . ASP A 1 177 ? 7.031 -23.953 -19.344 1 97.81 177 ASP A CA 1
ATOM 1370 C C . ASP A 1 177 ? 6.578 -23.875 -20.797 1 97.81 177 ASP A C 1
ATOM 1372 O O . ASP A 1 177 ? 7.238 -23.25 -21.625 1 97.81 177 ASP A O 1
ATOM 1376 N N . ASP A 1 178 ? 5.523 -24.547 -21.078 1 97.38 178 ASP A N 1
ATOM 1377 C CA . ASP A 1 178 ? 4.957 -24.516 -22.422 1 97.38 178 ASP A CA 1
ATOM 1378 C C . ASP A 1 178 ? 3.572 -23.875 -22.422 1 97.38 178 ASP A C 1
ATOM 1380 O O . ASP A 1 178 ? 2.662 -24.359 -21.734 1 97.38 178 ASP A O 1
ATOM 1384 N N . ILE A 1 179 ? 3.465 -22.828 -23.25 1 98.12 179 ILE A N 1
ATOM 1385 C CA . ILE A 1 179 ? 2.178 -22.141 -23.328 1 98.12 179 ILE A CA 1
ATOM 1386 C C . ILE A 1 179 ? 1.253 -22.891 -24.281 1 98.12 179 ILE A C 1
ATOM 1388 O O . ILE A 1 179 ? 1.55 -23.031 -25.469 1 98.12 179 ILE A O 1
ATOM 1392 N N . ASN A 1 180 ? 0.171 -23.422 -23.734 1 97.88 180 ASN A N 1
ATOM 1393 C CA . ASN A 1 180 ? -0.832 -24.188 -24.453 1 97.88 180 ASN A CA 1
ATOM 1394 C C . ASN A 1 180 ? -2.248 -23.797 -24.047 1 97.88 180 ASN A C 1
ATOM 1396 O O . ASN A 1 180 ? -2.674 -24.078 -22.922 1 97.88 180 ASN A O 1
ATOM 1400 N N . LEU A 1 181 ? -2.977 -23.219 -25.031 1 97.5 181 LEU A N 1
ATOM 1401 C CA . LEU A 1 181 ? -4.297 -22.672 -24.75 1 97.5 181 LEU A CA 1
ATOM 1402 C C . LEU A 1 181 ? -5.25 -23.766 -24.281 1 97.5 181 LEU A C 1
ATOM 1404 O O . LEU A 1 181 ? -6.043 -23.547 -23.359 1 97.5 181 LEU A O 1
ATOM 1408 N N . GLU A 1 182 ? -5.227 -24.844 -24.906 1 96.75 182 GLU A N 1
ATOM 1409 C CA . GLU A 1 182 ? -6.121 -25.938 -24.531 1 96.75 182 GLU A CA 1
ATOM 1410 C C . GLU A 1 182 ? -5.844 -26.422 -23.109 1 96.75 182 GLU A C 1
ATOM 1412 O O . GLU A 1 182 ? -6.773 -26.578 -22.312 1 96.75 182 GLU A O 1
ATOM 1417 N N . LEU A 1 183 ? -4.602 -26.672 -22.766 1 97.94 183 LEU A N 1
ATOM 1418 C CA . LEU A 1 183 ? -4.242 -27.109 -21.422 1 97.94 183 LEU A CA 1
ATOM 1419 C C . LEU A 1 183 ? -4.562 -26.031 -20.391 1 97.94 183 LEU A C 1
ATOM 1421 O O . LEU A 1 183 ? -4.996 -26.344 -19.281 1 97.94 183 LEU A O 1
ATOM 1425 N N . HIS A 1 184 ? -4.312 -24.828 -20.781 1 98.5 184 HIS A N 1
ATOM 1426 C CA . HIS A 1 184 ? -4.695 -23.703 -19.938 1 98.5 184 HIS A CA 1
ATOM 1427 C C . HIS A 1 184 ? -6.18 -23.75 -19.594 1 98.5 184 HIS A C 1
ATOM 1429 O O . HIS A 1 184 ? -6.551 -23.688 -18.422 1 98.5 184 HIS A O 1
ATOM 1435 N N . ASN A 1 185 ? -7.016 -23.875 -20.531 1 97.69 185 ASN A N 1
ATOM 1436 C CA . ASN A 1 185 ? -8.461 -23.891 -20.328 1 97.69 185 ASN A CA 1
ATOM 1437 C C . ASN A 1 185 ? -8.891 -25.094 -19.484 1 97.69 185 ASN A C 1
ATOM 1439 O O . ASN A 1 185 ? -9.734 -24.969 -18.594 1 97.69 185 ASN A O 1
ATOM 1443 N N . GLN A 1 186 ? -8.367 -26.219 -19.719 1 97.06 186 GLN A N 1
ATOM 1444 C CA . GLN A 1 186 ? -8.672 -27.391 -18.922 1 97.06 186 GLN A CA 1
ATOM 1445 C C . GLN A 1 186 ? -8.219 -27.203 -17.484 1 97.06 186 GLN A C 1
ATOM 1447 O O . GLN A 1 186 ? -8.922 -27.578 -16.547 1 97.06 186 GLN A O 1
ATOM 1452 N N . GLY A 1 187 ? -7.043 -26.656 -17.312 1 98.25 187 GLY A N 1
ATOM 1453 C CA . GLY A 1 187 ? -6.508 -26.422 -15.984 1 98.25 187 GLY A CA 1
ATOM 1454 C C . GLY A 1 187 ? -7.387 -25.516 -15.141 1 98.25 187 GLY A C 1
ATOM 1455 O O . GLY A 1 187 ? -7.441 -25.656 -13.922 1 98.25 187 GLY A 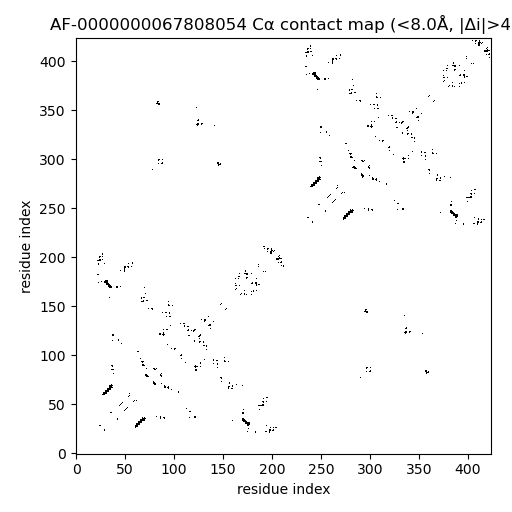O 1
ATOM 1456 N N . LEU A 1 188 ? -8.102 -24.594 -15.781 1 98.31 188 LEU A N 1
ATOM 1457 C CA . LEU A 1 188 ? -8.945 -23.641 -15.078 1 98.31 188 LEU A CA 1
ATOM 1458 C C . LEU A 1 188 ? -10.219 -24.312 -14.562 1 98.31 188 LEU A C 1
ATOM 1460 O O . LEU A 1 188 ? -10.898 -23.781 -13.688 1 98.31 188 LEU A O 1
ATOM 1464 N N . THR A 1 189 ? -10.562 -25.5 -15.078 1 96.94 189 THR A N 1
ATOM 1465 C CA . THR A 1 189 ? -11.875 -26.031 -14.742 1 96.94 189 THR A CA 1
ATOM 1466 C C . THR A 1 189 ? -11.742 -27.453 -14.188 1 96.94 189 THR A C 1
ATOM 1468 O O . THR A 1 189 ? -12.617 -27.922 -13.445 1 96.94 189 THR A O 1
ATOM 1471 N N . ARG A 1 190 ? -10.672 -28.156 -14.484 1 97 190 ARG A N 1
ATOM 1472 C CA . ARG A 1 190 ? -10.516 -29.547 -14.047 1 97 190 ARG A CA 1
ATOM 1473 C C . ARG A 1 190 ? -9.047 -29.891 -13.82 1 97 190 ARG A C 1
ATOM 1475 O O . ARG A 1 190 ? -8.547 -30.875 -14.359 1 97 190 ARG A O 1
ATOM 1482 N N . LEU A 1 191 ? -8.375 -29.125 -13.055 1 98.31 191 LEU A N 1
ATOM 1483 C CA . LEU A 1 191 ? -6.938 -29.234 -12.844 1 98.31 191 LEU A CA 1
ATOM 1484 C C . LEU A 1 191 ? -6.574 -30.594 -12.242 1 98.31 191 LEU A C 1
ATOM 1486 O O . LEU A 1 191 ? -5.625 -31.234 -12.688 1 98.31 191 LEU A O 1
ATOM 1490 N N . SER A 1 192 ? -7.312 -31.047 -11.289 1 97.44 192 SER A N 1
ATOM 1491 C CA . SER A 1 192 ? -7.004 -32.312 -10.633 1 97.44 192 SER A CA 1
ATOM 1492 C C . SER A 1 192 ? -7.047 -33.469 -11.617 1 97.44 192 SER A C 1
ATOM 1494 O O . SER A 1 192 ? -6.164 -34.344 -11.609 1 97.44 192 SER A O 1
ATOM 1496 N N . ASN A 1 193 ? -8.062 -33.5 -12.422 1 96.06 193 ASN A N 1
ATOM 1497 C CA . ASN A 1 193 ? -8.195 -34.531 -13.422 1 96.06 193 ASN A CA 1
ATOM 1498 C C . ASN A 1 193 ? -7.055 -34.5 -14.43 1 96.06 193 ASN A C 1
ATOM 1500 O O . ASN A 1 193 ? -6.504 -35.531 -14.789 1 96.06 193 ASN A O 1
ATOM 1504 N N . LEU A 1 194 ? -6.824 -33.312 -14.867 1 97.19 194 LEU A N 1
ATOM 1505 C CA . LEU A 1 194 ? -5.758 -33.125 -15.844 1 97.19 194 LEU A CA 1
ATOM 1506 C C . LEU A 1 194 ? -4.43 -33.656 -15.312 1 97.19 194 LEU A C 1
ATOM 1508 O O . LEU A 1 194 ? -3.711 -34.344 -16.016 1 97.19 194 LEU A O 1
ATOM 1512 N N . ILE A 1 195 ? -4.109 -33.344 -14.094 1 97.88 195 ILE A N 1
ATOM 1513 C CA . ILE A 1 195 ? -2.865 -33.75 -13.453 1 97.88 195 ILE A CA 1
ATOM 1514 C C . ILE A 1 195 ? -2.863 -35.25 -13.234 1 97.88 195 ILE A C 1
ATOM 1516 O O . ILE A 1 195 ? -1.89 -35.938 -13.57 1 97.88 195 ILE A O 1
ATOM 1520 N N . CYS A 1 196 ? -3.902 -35.75 -12.727 1 96.69 196 CYS A N 1
ATOM 1521 C CA . CYS A 1 196 ? -3.992 -37.188 -12.445 1 96.69 196 CYS A CA 1
ATOM 1522 C C . CYS A 1 196 ? -3.783 -38 -13.711 1 96.69 196 CYS A C 1
ATOM 1524 O O . CYS A 1 196 ? -3.072 -39.031 -13.695 1 96.69 196 CYS A O 1
ATOM 1526 N N . TRP A 1 197 ? -4.402 -37.625 -14.773 1 95.19 197 TRP A N 1
ATOM 1527 C CA . TRP A 1 197 ? -4.262 -38.375 -16.031 1 95.19 197 TRP A CA 1
ATOM 1528 C C . TRP A 1 197 ? -2.816 -38.344 -16.516 1 95.19 197 TRP A C 1
ATOM 1530 O O . TRP A 1 197 ? -2.281 -39.375 -16.922 1 95.19 197 TRP A O 1
ATOM 1540 N N . ALA A 1 198 ? -2.23 -37.219 -16.438 1 96.75 198 ALA A N 1
ATOM 1541 C CA . ALA A 1 198 ? -0.834 -37.094 -16.859 1 96.75 198 ALA A CA 1
ATOM 1542 C C . ALA A 1 198 ? 0.064 -38 -16.016 1 96.75 198 ALA A C 1
ATOM 1544 O O . ALA A 1 198 ? 0.976 -38.625 -16.562 1 96.75 198 ALA A O 1
ATOM 1545 N N . LEU A 1 199 ? -0.176 -38.062 -14.789 1 97 199 LEU A N 1
ATOM 1546 C CA . LEU A 1 199 ? 0.628 -38.906 -13.891 1 97 199 LEU A CA 1
ATOM 1547 C C . LEU A 1 199 ? 0.408 -40.375 -14.164 1 97 199 LEU A C 1
ATOM 1549 O O . LEU A 1 199 ? 1.349 -41.156 -14.102 1 97 199 LEU A O 1
ATOM 1553 N N . SER A 1 200 ? -0.81 -40.719 -14.477 1 94.94 200 SER A N 1
ATOM 1554 C CA . SER A 1 200 ? -1.142 -42.125 -14.703 1 94.94 200 SER A CA 1
ATOM 1555 C C . SER A 1 200 ? -0.497 -42.656 -15.984 1 94.94 200 SER A C 1
ATOM 1557 O O . SER A 1 200 ? -0.284 -43.875 -16.125 1 94.94 200 SER A O 1
ATOM 1559 N N . GLU A 1 201 ? -0.212 -41.781 -16.875 1 93.69 201 GLU A N 1
ATOM 1560 C CA . GLU A 1 201 ? 0.422 -42.156 -18.141 1 93.69 201 GLU A CA 1
ATOM 1561 C C . GLU A 1 201 ? 1.929 -42.344 -17.969 1 93.69 201 GLU A C 1
ATOM 1563 O O . GLU A 1 201 ? 2.607 -42.844 -18.859 1 93.69 201 GLU A O 1
ATOM 1568 N N . ASP A 1 202 ? 2.432 -41.875 -16.859 1 95.19 202 ASP A N 1
ATOM 1569 C CA . ASP A 1 202 ? 3.844 -42.031 -16.516 1 95.19 202 ASP A CA 1
ATOM 1570 C C . ASP A 1 202 ? 4.043 -43.094 -15.438 1 95.19 202 ASP A C 1
ATOM 1572 O O . ASP A 1 202 ? 3.846 -42.812 -14.25 1 95.19 202 ASP A O 1
ATOM 1576 N N . SER A 1 203 ? 4.523 -44.188 -15.852 1 93 203 SER A N 1
ATOM 1577 C CA . SER A 1 203 ? 4.633 -45.312 -14.953 1 93 203 SER A CA 1
ATOM 1578 C C . SER A 1 203 ? 5.57 -45.031 -13.789 1 93 203 SER A C 1
ATOM 1580 O O . SER A 1 203 ? 5.441 -45.625 -12.719 1 93 203 SER A O 1
ATOM 1582 N N . SER A 1 204 ? 6.445 -44.125 -13.977 1 94.81 204 SER A N 1
ATOM 1583 C CA . SER A 1 204 ? 7.422 -43.844 -12.93 1 94.81 204 SER A CA 1
ATOM 1584 C C . SER A 1 204 ? 6.754 -43.188 -11.719 1 94.81 204 SER A C 1
ATOM 1586 O O . SER A 1 204 ? 7.336 -43.156 -10.633 1 94.81 204 SER A O 1
ATOM 1588 N N . THR A 1 205 ? 5.57 -42.688 -11.836 1 95.44 205 THR A N 1
ATOM 1589 C CA . THR A 1 205 ? 4.922 -41.969 -10.75 1 95.44 205 THR A CA 1
ATOM 1590 C C . THR A 1 205 ? 4.195 -42.938 -9.82 1 95.44 205 THR A C 1
ATOM 1592 O O . THR A 1 205 ? 3.859 -42.562 -8.688 1 95.44 205 THR A O 1
ATOM 1595 N N . GLY A 1 206 ? 3.842 -44.094 -10.375 1 94.19 206 GLY A N 1
ATOM 1596 C CA . GLY A 1 206 ? 3.123 -45.062 -9.578 1 94.19 206 GLY A CA 1
ATOM 1597 C C . GLY A 1 206 ? 1.629 -44.812 -9.523 1 94.19 206 GLY A C 1
ATOM 1598 O O . GLY A 1 206 ? 0.889 -45.562 -8.891 1 94.19 206 GLY A O 1
ATOM 1599 N N . ILE A 1 207 ? 1.206 -43.812 -10.156 1 92.56 207 ILE A N 1
ATOM 1600 C CA . ILE A 1 207 ? -0.218 -43.5 -10.188 1 92.56 207 ILE A CA 1
ATOM 1601 C C . ILE A 1 207 ? -0.899 -44.312 -11.281 1 92.56 207 ILE A C 1
ATOM 1603 O O . ILE A 1 207 ? -0.491 -44.281 -12.438 1 92.56 207 ILE A O 1
ATOM 1607 N N . THR A 1 208 ? -1.97 -45.062 -10.875 1 89.06 208 THR A N 1
ATOM 1608 C CA . THR A 1 208 ? -2.568 -45.969 -11.852 1 89.06 208 THR A CA 1
ATOM 1609 C C . THR A 1 208 ? -4.051 -45.656 -12.039 1 89.06 208 THR A C 1
ATOM 1611 O O . THR A 1 208 ? -4.668 -46.094 -13.008 1 89.06 208 THR A O 1
ATOM 1614 N N . SER A 1 209 ? -4.715 -45.062 -11.156 1 85.69 209 SER A N 1
ATOM 1615 C CA . SER A 1 209 ? -6.141 -44.75 -11.273 1 85.69 209 SER A CA 1
ATOM 1616 C C . SER A 1 209 ? -6.426 -43.281 -10.93 1 85.69 209 SER A C 1
ATOM 1618 O O . SER A 1 209 ? -5.816 -42.75 -10.016 1 85.69 209 SER A O 1
ATOM 1620 N N . CYS A 1 210 ? -7.152 -42.688 -11.828 1 82.38 210 CYS A N 1
ATOM 1621 C CA . CYS A 1 210 ? -7.57 -41.312 -11.602 1 82.38 210 CYS A CA 1
ATOM 1622 C C . CYS A 1 210 ? -9.062 -41.219 -11.305 1 82.38 210 CYS A C 1
ATOM 1624 O O . CYS A 1 210 ? -9.883 -41.219 -12.227 1 82.38 210 CYS A O 1
ATOM 1626 N N . HIS A 1 211 ? -9.648 -41.938 -10.375 1 61.22 211 HIS A N 1
ATOM 1627 C CA . HIS A 1 211 ? -11.07 -41.844 -10.047 1 61.22 211 HIS A CA 1
ATOM 1628 C C . HIS A 1 211 ? -11.383 -40.5 -9.375 1 61.22 211 HIS A C 1
ATOM 1630 O O . HIS A 1 211 ? -10.742 -40.125 -8.391 1 61.22 211 HIS A O 1
ATOM 1636 N N . VAL A 1 212 ? -11.438 -39.375 -10.102 1 47.53 212 VAL A N 1
ATOM 1637 C CA . VAL A 1 212 ? -11.922 -38.219 -9.398 1 47.53 212 VAL A CA 1
ATOM 1638 C C . VAL A 1 212 ? -13.438 -38.125 -9.516 1 47.53 212 VAL A C 1
ATOM 1640 O O . VAL A 1 212 ? -14.008 -38.5 -10.539 1 47.53 212 VAL A O 1
ATOM 1643 N N . MET B 1 1 ? 3.109 95.875 6.59 1 37.5 1 MET B N 1
ATOM 1644 C CA . MET B 1 1 ? 2.562 94.812 7.457 1 37.5 1 MET B CA 1
ATOM 1645 C C . MET B 1 1 ? 2.766 93.438 6.852 1 37.5 1 MET B C 1
ATOM 1647 O O . MET B 1 1 ? 2.195 93.125 5.801 1 37.5 1 MET B O 1
ATOM 1651 N N . ALA B 1 2 ? 4.031 92.938 7.066 1 47.75 2 ALA B N 1
ATOM 1652 C CA . ALA B 1 2 ? 4.613 91.625 6.637 1 47.75 2 ALA B CA 1
ATOM 1653 C C . ALA B 1 2 ? 3.844 90.438 7.215 1 47.75 2 ALA B C 1
ATOM 1655 O O . ALA B 1 2 ? 3.814 90.25 8.43 1 47.75 2 ALA B O 1
ATOM 1656 N N . ALA B 1 3 ? 2.693 90.062 6.629 1 39.78 3 ALA B N 1
ATOM 1657 C CA . ALA B 1 3 ? 2 88.875 7.051 1 39.78 3 ALA B CA 1
ATOM 1658 C C . ALA B 1 3 ? 2.914 87.625 6.949 1 39.78 3 ALA B C 1
ATOM 1660 O O . ALA B 1 3 ? 3.42 87.312 5.871 1 39.78 3 ALA B O 1
ATOM 1661 N N . LYS B 1 4 ? 3.613 87.375 8.031 1 53.06 4 LYS B N 1
ATOM 1662 C CA . LYS B 1 4 ? 4.43 86.188 8.242 1 53.06 4 LYS B CA 1
ATOM 1663 C C . LYS B 1 4 ? 3.615 84.938 8.016 1 53.06 4 LYS B C 1
ATOM 1665 O O . LYS B 1 4 ? 2.59 84.75 8.664 1 53.06 4 LYS B O 1
ATOM 1670 N N . TYR B 1 5 ? 3.451 84.375 6.711 1 43.31 5 TYR B N 1
ATOM 1671 C CA . TYR B 1 5 ? 2.787 83.125 6.426 1 43.31 5 TYR B CA 1
ATOM 1672 C C . TYR B 1 5 ? 3.352 82 7.297 1 43.31 5 TYR B C 1
ATOM 1674 O O . TYR B 1 5 ? 4.555 81.75 7.277 1 43.31 5 TYR B O 1
ATOM 1682 N N . ILE B 1 6 ? 2.684 81.562 8.453 1 49.59 6 ILE B N 1
ATOM 1683 C CA . ILE B 1 6 ? 2.996 80.438 9.273 1 49.59 6 ILE B CA 1
ATOM 1684 C C . ILE B 1 6 ? 2.705 79.125 8.5 1 49.59 6 ILE B C 1
ATOM 1686 O O . ILE B 1 6 ? 1.563 78.875 8.102 1 49.59 6 ILE B O 1
ATOM 1690 N N . ILE B 1 7 ? 3.596 78.562 7.734 1 49 7 ILE B N 1
ATOM 1691 C CA . ILE B 1 7 ? 3.5 77.25 7.133 1 49 7 ILE B CA 1
ATOM 1692 C C . ILE B 1 7 ? 3.338 76.188 8.227 1 49 7 ILE B C 1
ATOM 1694 O O . ILE B 1 7 ? 4.23 76 9.055 1 49 7 ILE B O 1
ATOM 1698 N N . LEU B 1 8 ? 2.141 75.938 8.656 1 45.53 8 LEU B N 1
ATOM 1699 C CA . LEU B 1 8 ? 1.839 74.75 9.516 1 45.53 8 LEU B CA 1
ATOM 1700 C C . LEU B 1 8 ? 2.248 73.438 8.852 1 45.53 8 LEU B C 1
ATOM 1702 O O . LEU B 1 8 ? 1.712 73.125 7.801 1 45.53 8 LEU B O 1
ATOM 1706 N N . PHE B 1 9 ? 3.471 73 9.016 1 49.19 9 PHE B N 1
ATOM 1707 C CA . PHE B 1 9 ? 3.881 71.625 8.648 1 49.19 9 PHE B CA 1
ATOM 1708 C C . PHE B 1 9 ? 3.049 70.562 9.398 1 49.19 9 PHE B C 1
ATOM 1710 O O . PHE B 1 9 ? 3.105 70.5 10.625 1 49.19 9 PHE B O 1
ATOM 1717 N N . SER B 1 10 ? 1.943 70.125 8.867 1 50.28 10 SER B N 1
ATOM 1718 C CA . SER B 1 10 ? 1.199 68.938 9.391 1 50.28 10 SER B CA 1
ATOM 1719 C C . SER B 1 10 ? 2.062 67.688 9.422 1 50.28 10 SER B C 1
ATOM 1721 O O . SER B 1 10 ? 2.568 67.25 8.383 1 50.28 10 SER B O 1
ATOM 1723 N N . ALA B 1 11 ? 2.734 67.375 10.523 1 48.91 11 ALA B N 1
ATOM 1724 C CA . ALA B 1 11 ? 3.375 66.062 10.727 1 48.91 11 ALA B CA 1
ATOM 1725 C C . ALA B 1 11 ? 2.371 64.938 10.562 1 48.91 11 ALA B C 1
ATOM 1727 O O . ALA B 1 11 ? 1.448 64.812 11.367 1 48.91 11 ALA B O 1
ATOM 1728 N N . CYS B 1 12 ? 2.107 64.438 9.375 1 47.56 12 CYS B N 1
ATOM 1729 C CA . CYS B 1 12 ? 1.391 63.188 9.211 1 47.56 12 CYS B CA 1
ATOM 1730 C C . CYS B 1 12 ? 2.018 62.094 10.062 1 47.56 12 CYS B C 1
ATOM 1732 O O . CYS B 1 12 ? 3.117 61.594 9.766 1 47.56 12 CYS B O 1
ATOM 1734 N N . LEU B 1 13 ? 1.701 62 11.336 1 44.69 13 LEU B N 1
ATOM 1735 C CA . LEU B 1 13 ? 2.033 60.812 12.125 1 44.69 13 LEU B CA 1
ATOM 1736 C C . LEU B 1 13 ? 1.625 59.562 11.391 1 44.69 13 LEU B C 1
ATOM 1738 O O . LEU B 1 13 ? 0.434 59.25 11.258 1 44.69 13 LEU B O 1
ATOM 1742 N N . VAL B 1 14 ? 2.34 59.156 10.383 1 47.59 14 VAL B N 1
ATOM 1743 C CA . VAL B 1 14 ? 2.178 57.812 9.922 1 47.59 14 VAL B CA 1
ATOM 1744 C C . VAL B 1 14 ? 2.182 56.844 11.117 1 47.59 14 VAL B C 1
ATOM 1746 O O . VAL B 1 14 ? 3.172 56.75 11.852 1 47.59 14 VAL B O 1
ATOM 1749 N N . LEU B 1 15 ? 1.044 56.688 11.836 1 44.72 15 LEU B N 1
ATOM 1750 C CA . LEU B 1 15 ? 0.942 55.5 12.703 1 44.72 15 LEU B CA 1
ATOM 1751 C C . LEU B 1 15 ? 1.562 54.281 12.031 1 44.72 15 LEU B C 1
ATOM 1753 O O . LEU B 1 15 ? 1.041 53.781 11.031 1 44.72 15 LEU B O 1
ATOM 1757 N N . ALA B 1 16 ? 2.783 54.156 12.039 1 46.22 16 ALA B N 1
ATOM 1758 C CA . ALA B 1 16 ? 3.402 52.875 11.742 1 46.22 16 ALA B CA 1
ATOM 1759 C C . ALA B 1 16 ? 2.705 51.75 12.5 1 46.22 16 ALA B C 1
ATOM 1761 O O . ALA B 1 16 ? 2.795 51.656 13.727 1 46.22 16 ALA B O 1
ATOM 1762 N N . SER B 1 17 ? 1.486 51.344 12.156 1 43.47 17 SER B N 1
ATOM 1763 C CA . SER B 1 17 ? 1.095 50.062 12.695 1 43.47 17 SER B CA 1
ATOM 1764 C C . SER B 1 17 ? 2.297 49.125 12.82 1 43.47 17 SER B C 1
ATOM 1766 O O . SER B 1 17 ? 2.949 48.812 11.828 1 43.47 17 SER B O 1
ATOM 1768 N N . SER B 1 18 ? 3.01 49.219 13.781 1 44.53 18 SER B N 1
ATOM 1769 C CA . SER B 1 18 ? 3.98 48.156 14.094 1 44.53 18 SER B CA 1
ATOM 1770 C C . SER B 1 18 ? 3.434 46.781 13.75 1 44.53 18 SER B C 1
ATOM 1772 O O . SER B 1 18 ? 2.502 46.312 14.398 1 44.53 18 SER B O 1
ATOM 1774 N N . GLN B 1 19 ? 3.201 46.375 12.547 1 48.5 19 GLN B N 1
ATOM 1775 C CA . GLN B 1 19 ? 2.889 44.969 12.227 1 48.5 19 GLN B CA 1
ATOM 1776 C C . GLN B 1 19 ? 3.613 44 13.172 1 48.5 19 GLN B C 1
ATOM 1778 O O . GLN B 1 19 ? 4.844 44 13.219 1 48.5 19 GLN B O 1
ATOM 1783 N N . SER B 1 20 ? 3.152 43.812 14.367 1 53.66 20 SER B N 1
ATOM 1784 C CA . SER B 1 20 ? 3.674 42.844 15.305 1 53.66 20 SER B CA 1
ATOM 1785 C C . SER B 1 20 ? 4.141 41.594 14.578 1 53.66 20 SER B C 1
ATOM 1787 O O . SER B 1 20 ? 3.402 41 13.766 1 53.66 20 SER B O 1
ATOM 1789 N N . ASN B 1 21 ? 5.375 41.438 14.352 1 67.44 21 ASN B N 1
ATOM 1790 C CA . ASN B 1 21 ? 6.098 40.406 13.594 1 67.44 21 ASN B CA 1
ATOM 1791 C C . ASN B 1 21 ? 5.852 39 14.164 1 67.44 21 ASN B C 1
ATOM 1793 O O . ASN B 1 21 ? 6.336 38.031 13.617 1 67.44 21 ASN B O 1
ATOM 1797 N N . GLY B 1 22 ? 4.949 38.906 15.219 1 89.12 22 GLY B N 1
ATOM 1798 C CA . GLY B 1 22 ? 4.758 37.594 15.812 1 89.12 22 GLY B CA 1
ATOM 1799 C C . GLY B 1 22 ? 3.445 36.969 15.414 1 89.12 22 GLY B C 1
ATOM 1800 O O . GLY B 1 22 ? 2.66 37.531 14.664 1 89.12 22 GLY B O 1
ATOM 1801 N N . LEU B 1 23 ? 3.223 35.844 15.75 1 96.88 23 LEU B N 1
ATOM 1802 C CA . LEU B 1 23 ? 1.989 35.094 15.508 1 96.88 23 LEU B CA 1
ATOM 1803 C C . LEU B 1 23 ? 0.804 35.781 16.172 1 96.88 23 LEU B C 1
ATOM 1805 O O . LEU B 1 23 ? 0.899 36.188 17.328 1 96.88 23 LEU B O 1
ATOM 1809 N N . GLN B 1 24 ? -0.272 36.031 15.484 1 96.19 24 GLN B N 1
ATOM 1810 C CA . GLN B 1 24 ? -1.491 36.625 16 1 96.19 24 GLN B CA 1
ATOM 1811 C C . GLN B 1 24 ? -2.689 35.719 15.828 1 96.19 24 GLN B C 1
ATOM 1813 O O . GLN B 1 24 ? -2.693 34.844 14.938 1 96.19 24 GLN B O 1
ATOM 1818 N N . THR B 1 25 ? -3.693 35.969 16.688 1 97.56 25 THR B N 1
ATOM 1819 C CA . THR B 1 25 ? -4.938 35.25 16.531 1 97.56 25 THR B CA 1
ATOM 1820 C C . THR B 1 25 ? -5.809 35.875 15.445 1 97.56 25 THR B C 1
ATOM 1822 O O . THR B 1 25 ? -5.613 37.031 15.102 1 97.56 25 THR B O 1
ATOM 1825 N N . VAL B 1 26 ? -6.609 35.125 14.805 1 97.44 26 VAL B N 1
ATOM 1826 C CA . VAL B 1 26 ? -7.691 35.562 13.938 1 97.44 26 VAL B CA 1
ATOM 1827 C C . VAL B 1 26 ? -9.039 35.156 14.531 1 97.44 26 VAL B C 1
ATOM 1829 O O . VAL B 1 26 ? -9.352 33.969 14.594 1 97.44 26 VAL B O 1
ATOM 1832 N N . ASN B 1 27 ? -9.805 36.125 14.969 1 96.19 27 ASN B N 1
ATOM 1833 C CA . ASN B 1 27 ? -11.078 35.875 15.633 1 96.19 27 ASN B CA 1
ATOM 1834 C C . ASN B 1 27 ? -10.914 34.938 16.844 1 96.19 27 ASN B C 1
ATOM 1836 O O . ASN B 1 27 ? -11.68 34 17 1 96.19 27 ASN B O 1
ATOM 1840 N N . GLY B 1 28 ? -9.891 35.125 17.562 1 96.81 28 GLY B N 1
ATOM 1841 C CA . GLY B 1 28 ? -9.648 34.406 18.797 1 96.81 28 GLY B CA 1
ATOM 1842 C C . GLY B 1 28 ? -9.102 33 18.594 1 96.81 28 GLY B C 1
ATOM 1843 O O . GLY B 1 28 ? -9.016 32.219 19.531 1 96.81 28 GLY B O 1
ATOM 1844 N N . ARG B 1 29 ? -8.781 32.688 17.344 1 98.31 29 ARG B N 1
ATOM 1845 C CA . ARG B 1 29 ? -8.305 31.328 17.031 1 98.31 29 ARG B CA 1
ATOM 1846 C C . ARG B 1 29 ? -7.039 31.391 16.188 1 98.31 29 ARG B C 1
ATOM 1848 O O . ARG B 1 29 ? -6.664 32.438 15.688 1 98.31 29 ARG B O 1
ATOM 1855 N N . ILE B 1 30 ? -6.344 30.25 16.125 1 98.69 30 ILE B N 1
ATOM 1856 C CA . ILE B 1 30 ? -5.164 30.109 15.281 1 98.69 30 ILE B CA 1
ATOM 1857 C C . ILE B 1 30 ? -5.324 28.891 14.383 1 98.69 30 ILE B C 1
ATOM 1859 O O . ILE B 1 30 ? -5.566 27.781 14.867 1 98.69 30 ILE B O 1
ATOM 1863 N N . LYS B 1 31 ? -5.238 29.109 13.086 1 98.81 31 LYS B N 1
ATOM 1864 C CA . LYS B 1 31 ? -5.188 27.984 12.164 1 98.81 31 LYS B CA 1
ATOM 1865 C C . LYS B 1 31 ? -3.76 27.469 12 1 98.81 31 LYS B C 1
ATOM 1867 O O . LYS B 1 31 ? -2.834 28.234 11.766 1 98.81 31 LYS B O 1
ATOM 1872 N N . VAL B 1 32 ? -3.621 26.172 12.18 1 98.88 32 VAL B N 1
ATOM 1873 C CA . VAL B 1 32 ? -2.328 25.516 12.031 1 98.88 32 VAL B CA 1
ATOM 1874 C C . VAL B 1 32 ? -2.402 24.484 10.914 1 98.88 32 VAL B C 1
ATOM 1876 O O . VAL B 1 32 ? -3.082 23.453 11.055 1 98.88 32 VAL B O 1
ATOM 1879 N N . THR B 1 33 ? -1.726 24.703 9.828 1 98.81 33 THR B N 1
ATOM 1880 C CA . THR B 1 33 ? -1.605 23.719 8.75 1 98.81 33 THR B CA 1
ATOM 1881 C C . THR B 1 33 ? -0.273 22.984 8.836 1 98.81 33 THR B C 1
ATOM 1883 O O . THR B 1 33 ? 0.785 23.609 8.93 1 98.81 33 THR B O 1
ATOM 1886 N N . VAL B 1 34 ? -0.324 21.688 8.828 1 98.81 34 VAL B N 1
ATOM 1887 C CA . VAL B 1 34 ? 0.878 20.859 8.938 1 98.81 34 VAL B CA 1
ATOM 1888 C C . VAL B 1 34 ? 1.017 19.984 7.703 1 98.81 34 VAL B C 1
ATOM 1890 O O . VAL B 1 34 ? 0.158 19.141 7.438 1 98.81 34 VAL B O 1
ATOM 1893 N N . GLY B 1 35 ? 2.102 20.203 6.926 1 98.56 35 GLY B N 1
ATOM 1894 C CA . GLY B 1 35 ? 2.449 19.281 5.855 1 98.56 35 GLY B CA 1
ATOM 1895 C C . GLY B 1 35 ? 3.207 18.047 6.34 1 98.56 35 GLY B C 1
ATOM 1896 O O . GLY B 1 35 ? 4.23 18.188 7.02 1 98.56 35 GLY B O 1
ATOM 1897 N N . ILE B 1 36 ? 2.676 16.766 5.934 1 96.5 36 ILE B N 1
ATOM 1898 C CA . ILE B 1 36 ? 3.295 15.555 6.449 1 96.5 36 ILE B CA 1
ATOM 1899 C C . ILE B 1 36 ? 3.527 14.57 5.309 1 96.5 36 ILE B C 1
ATOM 1901 O O . ILE B 1 36 ? 3.041 14.773 4.195 1 96.5 36 ILE B O 1
ATOM 1905 N N . THR B 1 37 ? 4.328 13.516 5.664 1 93.94 37 THR B N 1
ATOM 1906 C CA . THR B 1 37 ? 4.547 12.336 4.828 1 93.94 37 THR B CA 1
ATOM 1907 C C . THR B 1 37 ? 4.598 11.07 5.676 1 93.94 37 THR B C 1
ATOM 1909 O O . THR B 1 37 ? 4.859 11.141 6.879 1 93.94 37 THR B O 1
ATOM 1912 N N . SER B 1 38 ? 4.262 9.984 5.02 1 88 38 SER B N 1
ATOM 1913 C CA . SER B 1 38 ? 4.129 8.742 5.77 1 88 38 SER B CA 1
ATOM 1914 C C . SER B 1 38 ? 5.496 8.156 6.109 1 88 38 SER B C 1
ATOM 1916 O O . SER B 1 38 ? 5.605 7.309 7 1 88 38 SER B O 1
ATOM 1918 N N . SER B 1 39 ? 6.57 8.367 5.457 1 77.5 39 SER B N 1
ATOM 1919 C CA . SER B 1 39 ? 7.863 7.695 5.574 1 77.5 39 SER B CA 1
ATOM 1920 C C . SER B 1 39 ? 8.836 8.516 6.422 1 77.5 39 SER B C 1
ATOM 1922 O O . SER B 1 39 ? 10.023 8.188 6.496 1 77.5 39 SER B O 1
ATOM 1924 N N . ASN B 1 40 ? 8.453 9.398 7.156 1 72.69 40 ASN B N 1
ATOM 1925 C CA . ASN B 1 40 ? 9.406 10.32 7.754 1 72.69 40 ASN B CA 1
ATOM 1926 C C . ASN B 1 40 ? 9.336 10.297 9.273 1 72.69 40 ASN B C 1
ATOM 1928 O O . ASN B 1 40 ? 8.266 10.469 9.852 1 72.69 40 ASN B O 1
ATOM 1932 N N . SER B 1 41 ? 10.547 10.242 9.789 1 81 41 SER B N 1
ATOM 1933 C CA . SER B 1 41 ? 10.672 10.203 11.242 1 81 41 SER B CA 1
ATOM 1934 C C . SER B 1 41 ? 10.461 11.586 11.852 1 81 41 SER B C 1
ATOM 1936 O O . SER B 1 41 ? 9.969 11.703 12.977 1 81 41 SER B O 1
ATOM 1938 N N . GLU B 1 42 ? 10.812 12.625 11.148 1 91.94 42 GLU B N 1
ATOM 1939 C CA . GLU B 1 42 ? 10.664 13.984 11.656 1 91.94 42 GLU B CA 1
ATOM 1940 C C . GLU B 1 42 ? 9.203 14.32 11.938 1 91.94 42 GLU B C 1
ATOM 1942 O O . GLU B 1 42 ? 8.898 15.086 12.852 1 91.94 42 GLU B O 1
ATOM 1947 N N . VAL B 1 43 ? 8.344 13.719 11.219 1 94.31 43 VAL B N 1
ATOM 1948 C CA . VAL B 1 43 ? 6.918 13.945 11.438 1 94.31 43 VAL B CA 1
ATOM 1949 C C . VAL B 1 43 ? 6.508 13.406 12.805 1 94.31 43 VAL B C 1
ATOM 1951 O O . VAL B 1 43 ? 5.816 14.086 13.562 1 94.31 43 VAL B O 1
ATOM 1954 N N . GLN B 1 44 ? 6.934 12.258 13.094 1 91.62 44 GLN B N 1
ATOM 1955 C CA . GLN B 1 44 ? 6.613 11.656 14.383 1 91.62 44 GLN B CA 1
ATOM 1956 C C . GLN B 1 44 ? 7.133 12.516 15.531 1 91.62 44 GLN B C 1
ATOM 1958 O O . GLN B 1 44 ? 6.438 12.719 16.531 1 91.62 44 GLN B O 1
ATOM 1963 N N . LEU B 1 45 ? 8.359 12.945 15.43 1 93.88 45 LEU B N 1
ATOM 1964 C CA . LEU B 1 45 ? 8.961 13.781 16.469 1 93.88 45 LEU B CA 1
ATOM 1965 C C . LEU B 1 45 ? 8.156 15.062 16.656 1 93.88 45 LEU B C 1
ATOM 1967 O O . LEU B 1 45 ? 7.895 15.477 17.797 1 93.88 45 LEU B O 1
ATOM 1971 N N . PHE B 1 46 ? 7.828 15.688 15.625 1 97.5 46 PHE B N 1
ATOM 1972 C CA . PHE B 1 46 ? 7.043 16.906 15.695 1 97.5 46 PHE B CA 1
ATOM 1973 C C . PHE B 1 46 ? 5.703 16.656 16.375 1 97.5 46 PHE B C 1
ATOM 1975 O O . PHE B 1 46 ? 5.27 17.438 17.219 1 97.5 46 PHE B O 1
ATOM 1982 N N . LEU B 1 47 ? 5.023 15.641 15.953 1 96.44 47 LEU B N 1
ATOM 1983 C CA . LEU B 1 47 ? 3.729 15.312 16.547 1 96.44 47 LEU B CA 1
ATOM 1984 C C . LEU B 1 47 ? 3.848 15.125 18.047 1 96.44 47 LEU B C 1
ATOM 1986 O O . LEU B 1 47 ? 3.123 15.758 18.812 1 96.44 47 LEU B O 1
ATOM 1990 N N . ASN B 1 48 ? 4.766 14.398 18.484 1 94.81 48 ASN B N 1
ATOM 1991 C CA . ASN B 1 48 ? 4.879 14 19.875 1 94.81 48 ASN B CA 1
ATOM 1992 C C . ASN B 1 48 ? 5.391 15.148 20.75 1 94.81 48 ASN B C 1
ATOM 1994 O O . ASN B 1 48 ? 4.945 15.328 21.875 1 94.81 48 ASN B O 1
ATOM 1998 N N . ASN B 1 49 ? 6.281 15.898 20.203 1 97.12 49 ASN B N 1
ATOM 1999 C CA . ASN B 1 49 ? 6.996 16.844 21.047 1 97.12 49 ASN B CA 1
ATOM 2000 C C . ASN B 1 49 ? 6.418 18.25 20.922 1 97.12 49 ASN B C 1
ATOM 2002 O O . ASN B 1 49 ? 6.688 19.125 21.75 1 97.12 49 ASN B O 1
ATOM 2006 N N . GLN B 1 50 ? 5.703 18.469 19.906 1 98.25 50 GLN B N 1
ATOM 2007 C CA . GLN B 1 50 ? 5.254 19.828 19.672 1 98.25 50 GLN B CA 1
ATOM 2008 C C . GLN B 1 50 ? 3.734 19.906 19.547 1 98.25 50 GLN B C 1
ATOM 2010 O O . GLN B 1 50 ? 3.066 20.531 20.359 1 98.25 50 GLN B O 1
ATOM 2015 N N . LEU B 1 51 ? 3.191 19.172 18.594 1 98.62 51 LEU B N 1
ATOM 2016 C CA . LEU B 1 51 ? 1.785 19.375 18.266 1 98.62 51 LEU B CA 1
ATOM 2017 C C . LEU B 1 51 ? 0.882 18.844 19.375 1 98.62 51 LEU B C 1
ATOM 2019 O O . LEU B 1 51 ? -0.029 19.547 19.828 1 98.62 51 LEU B O 1
ATOM 2023 N N . LEU B 1 52 ? 1.123 17.688 19.812 1 97.88 52 LEU B N 1
ATOM 2024 C CA . LEU B 1 52 ? 0.225 17.078 20.781 1 97.88 52 LEU B CA 1
ATOM 2025 C C . LEU B 1 52 ? 0.258 17.859 22.109 1 97.88 52 LEU B C 1
ATOM 2027 O O . LEU B 1 52 ? -0.79 18.141 22.688 1 97.88 52 LEU B O 1
ATOM 2031 N N . PRO B 1 53 ? 1.371 18.25 22.609 1 97.75 53 PRO B N 1
ATOM 2032 C CA . PRO B 1 53 ? 1.379 19.094 23.812 1 97.75 53 PRO B CA 1
ATOM 2033 C C . PRO B 1 53 ? 0.642 20.422 23.594 1 97.75 53 PRO B C 1
ATOM 2035 O O . PRO B 1 53 ? -0.07 20.891 24.484 1 97.75 53 PRO B O 1
ATOM 2038 N N . ALA B 1 54 ? 0.813 21.031 22.453 1 98.25 54 ALA B N 1
ATOM 2039 C CA . ALA B 1 54 ? 0.116 22.281 22.156 1 98.25 54 ALA B CA 1
ATOM 2040 C C . ALA B 1 54 ? -1.396 22.078 22.172 1 98.25 54 ALA B C 1
ATOM 2042 O O . ALA B 1 54 ? -2.137 22.938 22.672 1 98.25 54 ALA B O 1
ATOM 2043 N N . VAL B 1 55 ? -1.832 21 21.625 1 98.31 55 VAL B N 1
ATOM 2044 C CA . VAL B 1 55 ? -3.256 20.688 21.594 1 98.31 55 VAL B CA 1
ATOM 2045 C C . VAL B 1 55 ? -3.771 20.438 23 1 98.31 55 VAL B C 1
ATOM 2047 O O . VAL B 1 55 ? -4.879 20.859 23.344 1 98.31 55 VAL B O 1
ATOM 2050 N N . ALA B 1 56 ? -3.047 19.766 23.812 1 97.19 56 ALA B N 1
ATOM 2051 C CA . ALA B 1 56 ? -3.436 19.516 25.188 1 97.19 56 ALA B CA 1
ATOM 2052 C C . ALA B 1 56 ? -3.605 20.828 25.953 1 97.19 56 ALA B C 1
ATOM 2054 O O . ALA B 1 56 ? -4.512 20.953 26.781 1 97.19 56 ALA B O 1
ATOM 2055 N N . ALA B 1 57 ? -2.795 21.75 25.688 1 96.44 57 ALA B N 1
ATOM 2056 C CA . ALA B 1 57 ? -2.791 23.016 26.438 1 96.44 57 ALA B CA 1
ATOM 2057 C C . ALA B 1 57 ? -3.857 23.969 25.906 1 96.44 57 ALA B C 1
ATOM 2059 O O . ALA B 1 57 ? -4.559 24.609 26.688 1 96.44 57 ALA B O 1
ATOM 2060 N N . HIS B 1 58 ? -3.955 24.078 24.562 1 97.19 58 HIS B N 1
ATOM 2061 C CA . HIS B 1 58 ? -4.754 25.156 24 1 97.19 58 HIS B CA 1
ATOM 2062 C C . HIS B 1 58 ? -5.535 24.688 22.766 1 97.19 58 HIS B C 1
ATOM 2064 O O . HIS B 1 58 ? -5.816 25.469 21.859 1 97.19 58 HIS B O 1
ATOM 2070 N N . GLY B 1 59 ? -5.922 23.469 22.734 1 97.62 59 GLY B N 1
ATOM 2071 C CA . GLY B 1 59 ? -6.57 22.875 21.562 1 97.62 59 GLY B CA 1
ATOM 2072 C C . GLY B 1 59 ? -7.871 23.562 21.203 1 97.62 59 GLY B C 1
ATOM 2073 O O . GLY B 1 59 ? -8.258 23.578 20.031 1 97.62 59 GLY B O 1
ATOM 2074 N N . GLN B 1 60 ? -8.586 24.078 22.172 1 96.69 60 GLN B N 1
ATOM 2075 C CA . GLN B 1 60 ? -9.883 24.703 21.938 1 96.69 60 GLN B CA 1
ATOM 2076 C C . GLN B 1 60 ? -9.742 25.969 21.078 1 96.69 60 GLN B C 1
ATOM 2078 O O . GLN B 1 60 ? -10.719 26.438 20.484 1 96.69 60 GLN B O 1
ATOM 2083 N N . PHE B 1 61 ? -8.523 26.5 20.922 1 98.25 61 PHE B N 1
ATOM 2084 C CA . PHE B 1 61 ? -8.297 27.734 20.156 1 98.25 61 PHE B CA 1
ATOM 2085 C C . PHE B 1 61 ? -7.691 27.406 18.797 1 98.25 61 PHE B C 1
ATOM 2087 O O . PHE B 1 61 ? -7.43 28.312 18 1 98.25 61 PHE B O 1
ATOM 2094 N N . LEU B 1 62 ? -7.512 26.109 18.484 1 98.75 62 LEU B N 1
ATOM 2095 C CA . LEU B 1 62 ? -6.746 25.75 17.297 1 98.75 62 LEU B CA 1
ATOM 2096 C C . LEU B 1 62 ? -7.645 25.109 16.25 1 98.75 62 LEU B C 1
ATOM 2098 O O . LEU B 1 62 ? -8.516 24.312 16.578 1 98.75 62 LEU B O 1
ATOM 2102 N N . ASP B 1 63 ? -7.449 25.5 14.969 1 98.62 63 ASP B N 1
ATOM 2103 C CA . ASP B 1 63 ? -7.926 24.797 13.789 1 98.62 63 ASP B CA 1
ATOM 2104 C C . ASP B 1 63 ? -6.77 24.125 13.055 1 98.62 63 ASP B C 1
ATOM 2106 O O . ASP B 1 63 ? -5.977 24.781 12.383 1 98.62 63 ASP B O 1
ATOM 2110 N N . ILE B 1 64 ? -6.793 22.812 13.133 1 98.81 64 ILE B N 1
ATOM 2111 C CA . ILE B 1 64 ? -5.637 22.078 12.617 1 98.81 64 ILE B CA 1
ATOM 2112 C C . ILE B 1 64 ? -5.996 21.422 11.289 1 98.81 64 ILE B C 1
ATOM 2114 O O . ILE B 1 64 ? -7.047 20.781 11.164 1 98.81 64 ILE B O 1
ATOM 2118 N N . GLU B 1 65 ? -5.16 21.562 10.32 1 98.56 65 GLU B N 1
ATOM 2119 C CA . GLU B 1 65 ? -5.297 20.938 9.008 1 98.56 65 GLU B CA 1
ATOM 2120 C C . GLU B 1 65 ? -4.035 20.156 8.633 1 98.56 65 GLU B C 1
ATOM 2122 O O . GLU B 1 65 ? -2.938 20.719 8.609 1 98.56 65 GLU B O 1
ATOM 2127 N N . PHE B 1 66 ? -4.199 18.875 8.336 1 98.44 66 PHE B N 1
ATOM 2128 C CA . PHE B 1 66 ? -3.084 18.062 7.848 1 98.44 66 PHE B CA 1
ATOM 2129 C C . PHE B 1 66 ? -3.078 18.016 6.324 1 98.44 66 PHE B C 1
ATOM 2131 O O . PHE B 1 66 ? -4.133 17.891 5.699 1 98.44 66 PHE B O 1
ATOM 2138 N N . VAL B 1 67 ? -1.922 18.078 5.727 1 98.56 67 VAL B N 1
ATOM 2139 C CA . VAL B 1 67 ? -1.714 17.891 4.293 1 98.56 67 VAL B CA 1
ATOM 2140 C C . VAL B 1 67 ? -0.756 16.719 4.055 1 98.56 67 VAL B C 1
ATOM 2142 O O . VAL B 1 67 ? 0.453 16.922 3.922 1 98.56 67 VAL B O 1
ATOM 2145 N N . PRO B 1 68 ? -1.272 15.492 3.887 1 96.25 68 PRO B N 1
ATOM 2146 C CA . PRO B 1 68 ? -0.416 14.32 3.719 1 96.25 68 PRO B CA 1
ATOM 2147 C C . PRO B 1 68 ? -0.01 14.086 2.266 1 96.25 68 PRO B C 1
ATOM 2149 O O . PRO B 1 68 ? -0.368 13.062 1.677 1 96.25 68 PRO B O 1
ATOM 2152 N N . TRP B 1 69 ? 0.771 14.977 1.769 1 97 69 TRP B N 1
ATOM 2153 C CA . TRP B 1 69 ? 1.241 14.93 0.387 1 97 69 TRP B CA 1
ATOM 2154 C C . TRP B 1 69 ? 2.727 14.594 0.327 1 97 69 TRP B C 1
ATOM 2156 O O . TRP B 1 69 ? 3.166 13.852 -0.559 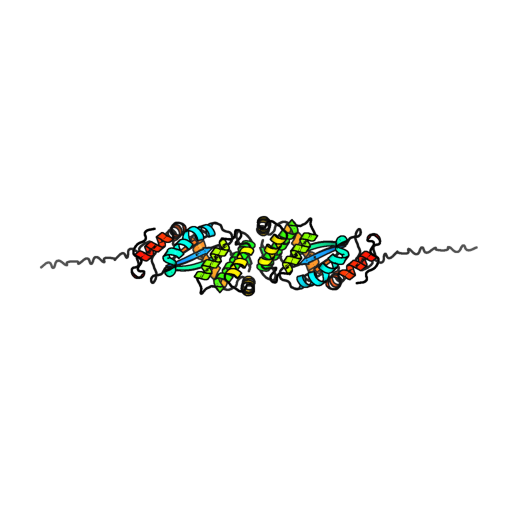1 97 69 TRP B O 1
ATOM 2166 N N . GLY B 1 70 ? 3.496 15.133 1.3 1 95.38 70 GLY B N 1
ATOM 2167 C CA . GLY B 1 70 ? 4.945 15 1.246 1 95.38 70 GLY B CA 1
ATOM 2168 C C . GLY B 1 70 ? 5.559 15.656 0.024 1 95.38 70 GLY B C 1
ATOM 2169 O O . GLY B 1 70 ? 5.254 16.812 -0.29 1 95.38 70 GLY B O 1
ATOM 2170 N N . ARG B 1 71 ? 6.418 14.945 -0.584 1 95.31 71 ARG B N 1
ATOM 2171 C CA . ARG B 1 71 ? 7.012 15.398 -1.838 1 95.31 71 ARG B CA 1
ATOM 2172 C C . ARG B 1 71 ? 6.414 14.648 -3.027 1 95.31 71 ARG B C 1
ATOM 2174 O O . ARG B 1 71 ? 7.074 14.484 -4.055 1 95.31 71 ARG B O 1
ATOM 2181 N N . THR B 1 72 ? 5.25 14.172 -2.867 1 95.06 72 THR B N 1
ATOM 2182 C CA . THR B 1 72 ? 4.531 13.438 -3.9 1 95.06 72 THR B CA 1
ATOM 2183 C C . THR B 1 72 ? 4.395 14.273 -5.168 1 95.06 72 THR B C 1
ATOM 2185 O O . THR B 1 72 ? 4.176 15.484 -5.098 1 95.06 72 THR B O 1
ATOM 2188 N N . LYS B 1 73 ? 4.504 13.641 -6.293 1 94 73 LYS B N 1
ATOM 2189 C CA . LYS B 1 73 ? 4.207 14.242 -7.59 1 94 73 LYS B CA 1
ATOM 2190 C C . LYS B 1 73 ? 3.145 13.438 -8.336 1 94 73 LYS B C 1
ATOM 2192 O O . LYS B 1 73 ? 3.051 12.219 -8.18 1 94 73 LYS B O 1
ATOM 2197 N N . TRP B 1 74 ? 2.279 14.195 -8.961 1 92.25 74 TRP B N 1
ATOM 2198 C CA . TRP B 1 74 ? 1.334 13.602 -9.898 1 92.25 74 TRP B CA 1
ATOM 2199 C C . TRP B 1 74 ? 1.788 13.812 -11.344 1 92.25 74 TRP B C 1
ATOM 2201 O O . TRP B 1 74 ? 1.671 14.914 -11.875 1 92.25 74 TRP B O 1
ATOM 2211 N N . GLU B 1 75 ? 2.359 12.773 -11.891 1 87.69 75 GLU B N 1
ATOM 2212 C CA . GLU B 1 75 ? 2.934 12.844 -13.227 1 87.69 75 GLU B CA 1
ATOM 2213 C C . GLU B 1 75 ? 2.41 11.719 -14.117 1 87.69 75 GLU B C 1
ATOM 2215 O O . GLU B 1 75 ? 2.506 10.547 -13.758 1 87.69 75 GLU B O 1
ATOM 2220 N N . ASN B 1 76 ? 1.876 12.062 -15.281 1 85.62 76 ASN B N 1
ATOM 2221 C CA . ASN B 1 76 ? 1.377 11.078 -16.234 1 85.62 76 ASN B CA 1
ATOM 2222 C C . ASN B 1 76 ? 0.349 10.148 -15.602 1 85.62 76 ASN B C 1
ATOM 2224 O O . ASN B 1 76 ? 0.441 8.93 -15.742 1 85.62 76 ASN B O 1
ATOM 2228 N N . ASN B 1 77 ? -0.451 10.711 -14.75 1 84.81 77 ASN B N 1
ATOM 2229 C CA . ASN B 1 77 ? -1.579 10.031 -14.117 1 84.81 77 ASN B CA 1
ATOM 2230 C C . ASN B 1 77 ? -1.113 8.969 -13.125 1 84.81 77 ASN B C 1
ATOM 2232 O O . ASN B 1 77 ? -1.795 7.961 -12.922 1 84.81 77 ASN B O 1
ATOM 2236 N N . VAL B 1 78 ? 0.092 9.141 -12.594 1 86.62 78 VAL B N 1
ATOM 2237 C CA . VAL B 1 78 ? 0.574 8.25 -11.547 1 86.62 78 VAL B CA 1
ATOM 2238 C C . VAL B 1 78 ? 1.256 9.055 -10.445 1 86.62 78 VAL B C 1
ATOM 2240 O O . VAL B 1 78 ? 1.792 10.141 -10.703 1 86.62 78 VAL B O 1
ATOM 2243 N N . PHE B 1 79 ? 1.273 8.461 -9.281 1 91.75 79 PHE B N 1
ATOM 2244 C CA . PHE B 1 79 ? 2.004 9.047 -8.164 1 91.75 79 PHE B CA 1
ATOM 2245 C C . PHE B 1 79 ? 3.475 8.648 -8.203 1 91.75 79 PHE B C 1
ATOM 2247 O O . PHE B 1 79 ? 3.801 7.5 -8.5 1 91.75 79 PHE B O 1
ATOM 2254 N N . VAL B 1 80 ? 4.289 9.617 -7.934 1 91.25 80 VAL B N 1
ATOM 2255 C CA . VAL B 1 80 ? 5.711 9.391 -7.699 1 91.25 80 VAL B CA 1
ATOM 2256 C C . VAL B 1 80 ? 6.105 9.953 -6.336 1 91.25 80 VAL B C 1
ATOM 2258 O O . VAL B 1 80 ? 5.812 11.109 -6.027 1 91.25 80 VAL B O 1
ATOM 2261 N N . CYS B 1 81 ? 6.777 9.125 -5.508 1 90.62 81 CYS B N 1
ATOM 2262 C CA . CYS B 1 81 ? 7.141 9.523 -4.152 1 90.62 81 CYS B CA 1
ATOM 2263 C C . CYS B 1 81 ? 8.617 9.273 -3.887 1 90.62 81 CYS B C 1
ATOM 2265 O O . CYS B 1 81 ? 9.25 8.453 -4.566 1 90.62 81 CYS B O 1
ATOM 2267 N N . ASP B 1 82 ? 9.172 9.953 -2.84 1 87.44 82 ASP B N 1
ATOM 2268 C CA . ASP B 1 82 ? 10.586 9.859 -2.5 1 87.44 82 ASP B CA 1
ATOM 2269 C C . ASP B 1 82 ? 10.953 8.438 -2.076 1 87.44 82 ASP B C 1
ATOM 2271 O O . ASP B 1 82 ? 12.031 7.945 -2.414 1 87.44 82 ASP B O 1
ATOM 2275 N N . ASN B 1 83 ? 10.031 7.84 -1.372 1 85.56 83 ASN B N 1
ATOM 2276 C CA . ASN B 1 83 ? 10.336 6.516 -0.836 1 85.56 83 ASN B CA 1
ATOM 2277 C C . ASN B 1 83 ? 9.477 5.438 -1.488 1 85.56 83 ASN B C 1
ATOM 2279 O O . ASN B 1 83 ? 9.023 4.508 -0.817 1 85.56 83 ASN B O 1
ATOM 2283 N N . GLY B 1 84 ? 9.141 5.68 -2.65 1 83.62 84 GLY B N 1
ATOM 2284 C CA . GLY B 1 84 ? 8.586 4.641 -3.504 1 83.62 84 GLY B CA 1
ATOM 2285 C C . GLY B 1 84 ? 7.102 4.422 -3.281 1 83.62 84 GLY B C 1
ATOM 2286 O O . GLY B 1 84 ? 6.41 5.297 -2.748 1 83.62 84 GLY B O 1
ATOM 2287 N N . LEU B 1 85 ? 6.664 3.25 -3.723 1 83.94 85 LEU B N 1
ATOM 2288 C CA . LEU B 1 85 ? 5.25 2.906 -3.82 1 83.94 85 LEU B CA 1
ATOM 2289 C C . LEU B 1 85 ? 4.605 2.852 -2.439 1 83.94 85 LEU B C 1
ATOM 2291 O O . LEU B 1 85 ? 3.438 3.211 -2.279 1 83.94 85 LEU B O 1
ATOM 2295 N N . ALA B 1 86 ? 5.309 2.322 -1.5 1 82.56 86 ALA B N 1
ATOM 2296 C CA . ALA B 1 86 ? 4.75 2.199 -0.156 1 82.56 86 ALA B CA 1
ATOM 2297 C C . ALA B 1 86 ? 4.398 3.568 0.418 1 82.56 86 ALA B C 1
ATOM 2299 O O . ALA B 1 86 ? 3.344 3.734 1.04 1 82.56 86 ALA B O 1
ATOM 2300 N N . GLU B 1 87 ? 5.258 4.504 0.218 1 86.62 87 GLU B N 1
ATOM 2301 C CA . GLU B 1 87 ? 4.996 5.859 0.69 1 86.62 87 GLU B CA 1
ATOM 2302 C C . GLU B 1 87 ? 3.811 6.48 -0.042 1 86.62 87 GLU B C 1
ATOM 2304 O O . GLU B 1 87 ? 2.971 7.141 0.574 1 86.62 87 GLU B O 1
ATOM 2309 N N . CYS B 1 88 ? 3.771 6.363 -1.408 1 89.44 88 CYS B N 1
ATOM 2310 C CA . CYS B 1 88 ? 2.658 6.891 -2.191 1 89.44 88 CYS B CA 1
ATOM 2311 C C . CYS B 1 88 ? 1.329 6.344 -1.683 1 89.44 88 CYS B C 1
ATOM 2313 O O . CYS B 1 88 ? 0.368 7.098 -1.514 1 89.44 88 CYS B O 1
ATOM 2315 N N . TRP B 1 89 ? 1.294 5.09 -1.502 1 85.88 89 TRP B N 1
ATOM 2316 C CA . TRP B 1 89 ? 0.075 4.43 -1.043 1 85.88 89 TRP B CA 1
ATOM 2317 C C . TRP B 1 89 ? -0.339 4.945 0.33 1 85.88 89 TRP B C 1
ATOM 2319 O O . TRP B 1 89 ? -1.503 5.293 0.544 1 85.88 89 TRP B O 1
ATOM 2329 N N . ALA B 1 90 ? 0.585 4.957 1.253 1 87.12 90 ALA B N 1
ATOM 2330 C CA . ALA B 1 90 ? 0.263 5.371 2.617 1 87.12 90 ALA B CA 1
ATOM 2331 C C . ALA B 1 90 ? -0.182 6.828 2.658 1 87.12 90 ALA B C 1
ATOM 2333 O O . ALA B 1 90 ? -1.122 7.18 3.375 1 87.12 90 ALA B O 1
ATOM 2334 N N . ASN B 1 91 ? 0.51 7.715 1.952 1 91.5 91 ASN B N 1
ATOM 2335 C CA . ASN B 1 91 ? 0.07 9.102 1.859 1 91.5 91 ASN B CA 1
ATOM 2336 C C . ASN B 1 91 ? -1.369 9.203 1.36 1 91.5 91 ASN B C 1
ATOM 2338 O O . ASN B 1 91 ? -2.135 10.047 1.828 1 91.5 91 ASN B O 1
ATOM 2342 N N . ARG B 1 92 ? -1.697 8.406 0.417 1 91.75 92 ARG B N 1
ATOM 2343 C CA . ARG B 1 92 ? -3.051 8.406 -0.127 1 91.75 92 ARG B CA 1
ATOM 2344 C C . ARG B 1 92 ? -4.055 7.902 0.903 1 91.75 92 ARG B C 1
ATOM 2346 O O . ARG B 1 92 ? -5.152 8.445 1.028 1 91.75 92 ARG B O 1
ATOM 2353 N N . VAL B 1 93 ? -3.719 6.883 1.58 1 89.44 93 VAL B N 1
ATOM 2354 C CA . VAL B 1 93 ? -4.594 6.398 2.643 1 89.44 93 VAL B CA 1
ATOM 2355 C C . VAL B 1 93 ? -4.855 7.516 3.648 1 89.44 93 VAL B C 1
ATOM 2357 O O . VAL B 1 93 ? -5.996 7.727 4.066 1 89.44 93 VAL B O 1
ATOM 2360 N N . HIS B 1 94 ? -3.809 8.18 4.027 1 92.25 94 HIS B N 1
ATOM 2361 C CA . HIS B 1 94 ? -3.959 9.281 4.965 1 92.25 94 HIS B CA 1
ATOM 2362 C C . HIS B 1 94 ? -4.93 10.328 4.43 1 92.25 94 HIS B C 1
ATOM 2364 O O . HIS B 1 94 ? -5.809 10.797 5.156 1 92.25 94 HIS B O 1
ATOM 2370 N N . ARG B 1 95 ? -4.789 10.68 3.162 1 95.94 95 ARG B N 1
ATOM 2371 C CA . ARG B 1 95 ? -5.691 11.664 2.574 1 95.94 95 ARG B CA 1
ATOM 2372 C C . ARG B 1 95 ? -7.137 11.18 2.605 1 95.94 95 ARG B C 1
ATOM 2374 O O . ARG B 1 95 ? -8.047 11.938 2.938 1 95.94 95 ARG B O 1
ATOM 2381 N N . CYS B 1 96 ? -7.328 9.961 2.258 1 94.38 96 CYS B N 1
ATOM 2382 C CA . CYS B 1 96 ? -8.672 9.391 2.215 1 94.38 96 CYS B CA 1
ATOM 2383 C C . CYS B 1 96 ? -9.305 9.383 3.6 1 94.38 96 CYS B C 1
ATOM 2385 O O . CYS B 1 96 ? -10.461 9.773 3.756 1 94.38 96 CYS B O 1
ATOM 2387 N N . VAL B 1 97 ? -8.555 8.984 4.598 1 94.06 97 VAL B N 1
ATOM 2388 C CA . VAL B 1 97 ? -9.086 8.867 5.949 1 94.06 97 VAL B CA 1
ATOM 2389 C C . VAL B 1 97 ? -9.359 10.25 6.527 1 94.06 97 VAL B C 1
ATOM 2391 O O . VAL B 1 97 ? -10.422 10.492 7.105 1 94.06 97 VAL B O 1
ATOM 2394 N N . LEU B 1 98 ? -8.414 11.18 6.375 1 97.25 98 LEU B N 1
ATOM 2395 C CA . LEU B 1 98 ? -8.594 12.531 6.891 1 97.25 98 LEU B CA 1
ATOM 2396 C C . LEU B 1 98 ? -9.805 13.203 6.262 1 97.25 98 LEU B C 1
ATOM 2398 O O . LEU B 1 98 ? -10.516 13.961 6.926 1 97.25 98 LEU B O 1
ATOM 2402 N N . ASP B 1 99 ? -10.062 12.945 5.023 1 97.69 99 ASP B N 1
ATOM 2403 C CA . ASP B 1 99 ? -11.234 13.5 4.355 1 97.69 99 ASP B CA 1
ATOM 2404 C C . ASP B 1 99 ? -12.523 12.945 4.949 1 97.69 99 ASP B C 1
ATOM 2406 O O . ASP B 1 99 ? -13.492 13.68 5.137 1 97.69 99 ASP B O 1
ATOM 2410 N N . LYS B 1 100 ? -12.539 11.711 5.262 1 96.75 100 LYS B N 1
ATOM 2411 C CA . LYS B 1 100 ? -13.711 11.078 5.852 1 96.75 100 LYS B CA 1
ATOM 2412 C C . LYS B 1 100 ? -13.992 11.625 7.25 1 96.75 100 LYS B C 1
ATOM 2414 O O . LYS B 1 100 ? -15.133 11.602 7.719 1 96.75 100 LYS B O 1
ATOM 2419 N N . LEU B 1 101 ? -12.953 12.133 7.852 1 97.69 101 LEU B N 1
ATOM 2420 C CA . LEU B 1 101 ? -13.055 12.633 9.219 1 97.69 101 LEU B CA 1
ATOM 2421 C C . LEU B 1 101 ? -13.102 14.156 9.234 1 97.69 101 LEU B C 1
ATOM 2423 O O . LEU B 1 101 ? -12.875 14.773 10.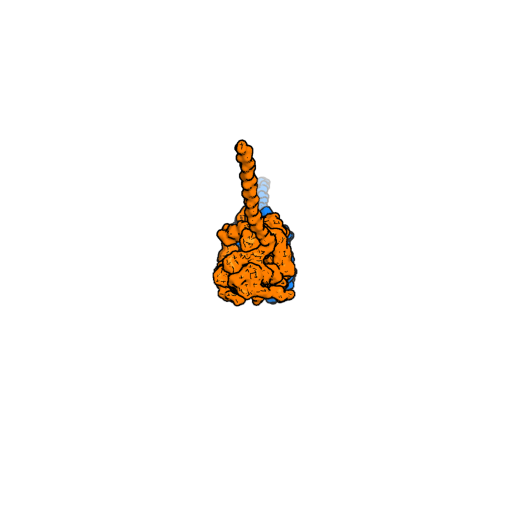281 1 97.69 101 LEU B O 1
ATOM 2427 N N . LYS B 1 102 ? -13.383 14.844 8.203 1 97.12 102 LYS B N 1
ATOM 2428 C CA . LYS B 1 102 ? -13.164 16.281 8.008 1 97.12 102 LYS B CA 1
ATOM 2429 C C . LYS B 1 102 ? -13.953 17.094 9.016 1 97.12 102 LYS B C 1
ATOM 2431 O O . LYS B 1 102 ? -13.57 18.219 9.344 1 97.12 102 LYS B O 1
ATOM 2436 N N . ASP B 1 103 ? -15.008 16.547 9.625 1 97.06 103 ASP B N 1
ATOM 2437 C CA . ASP B 1 103 ? -15.836 17.312 10.562 1 97.06 103 ASP B CA 1
ATOM 2438 C C . ASP B 1 103 ? -15.477 16.969 12.008 1 97.06 103 ASP B C 1
ATOM 2440 O O . ASP B 1 103 ? -16.172 17.375 12.938 1 97.06 103 ASP B O 1
ATOM 2444 N N . ASP B 1 104 ? -14.445 16.25 12.211 1 97.81 104 ASP B N 1
ATOM 2445 C CA . ASP B 1 104 ? -14.039 15.797 13.539 1 97.81 104 ASP B CA 1
ATOM 2446 C C . ASP B 1 104 ? -12.523 15.883 13.711 1 97.81 104 ASP B C 1
ATOM 2448 O O . ASP B 1 104 ? -11.82 14.883 13.57 1 97.81 104 ASP B O 1
ATOM 2452 N N . GLN B 1 105 ? -12.07 17.062 14.203 1 97.88 105 GLN B N 1
ATOM 2453 C CA . GLN B 1 105 ? -10.641 17.312 14.359 1 97.88 105 GLN B CA 1
ATOM 2454 C C . GLN B 1 105 ? -10.023 16.359 15.375 1 97.88 105 GLN B C 1
ATOM 2456 O O . GLN B 1 105 ? -8.891 15.891 15.195 1 97.88 105 GLN B O 1
ATOM 2461 N N . ALA B 1 106 ? -10.727 16.078 16.391 1 97.31 106 ALA B N 1
ATOM 2462 C CA . ALA B 1 106 ? -10.219 15.172 17.406 1 97.31 106 ALA B CA 1
ATOM 2463 C C . ALA B 1 106 ? -9.961 13.781 16.828 1 97.31 106 ALA B C 1
ATOM 2465 O O . ALA B 1 106 ? -8.945 13.156 17.125 1 97.31 106 ALA B O 1
ATOM 2466 N N . ALA B 1 107 ? -10.852 13.352 15.984 1 97.56 107 ALA B N 1
ATOM 2467 C CA . ALA B 1 107 ? -10.688 12.047 15.344 1 97.56 107 ALA B CA 1
ATOM 2468 C C . ALA B 1 107 ? -9.508 12.062 14.367 1 97.56 107 ALA B C 1
ATOM 2470 O O . ALA B 1 107 ? -8.781 11.07 14.25 1 97.56 107 ALA B O 1
ATOM 2471 N N . GLN B 1 108 ? -9.367 13.109 13.672 1 97.75 108 GLN B N 1
ATOM 2472 C CA . GLN B 1 108 ? -8.219 13.234 12.773 1 97.75 108 GLN B CA 1
ATOM 2473 C C . GLN B 1 108 ? -6.91 13.141 13.547 1 97.75 108 GLN B C 1
ATOM 2475 O O . GLN B 1 108 ? -5.973 12.469 13.109 1 97.75 108 GLN B O 1
ATOM 2480 N N . LEU B 1 109 ? -6.855 13.812 14.672 1 97.31 109 LEU B N 1
ATOM 2481 C CA . LEU B 1 109 ? -5.648 13.797 15.492 1 97.31 109 LEU B CA 1
ATOM 2482 C C . LEU B 1 109 ? -5.379 12.398 16.047 1 97.31 109 LEU B C 1
ATOM 2484 O O . LEU B 1 109 ? -4.234 11.945 16.047 1 97.31 109 LEU B O 1
ATOM 2488 N N . ARG B 1 110 ? -6.383 11.727 16.469 1 94.69 110 ARG B N 1
ATOM 2489 C CA . ARG B 1 110 ? -6.23 10.359 16.969 1 94.69 110 ARG B CA 1
ATOM 2490 C C . ARG B 1 110 ? -5.719 9.43 15.875 1 94.69 110 ARG B C 1
ATOM 2492 O O . ARG B 1 110 ? -4.828 8.617 16.109 1 94.69 110 ARG B O 1
ATOM 2499 N N . TYR B 1 111 ? -6.262 9.523 14.703 1 93.94 111 TYR B N 1
ATOM 2500 C CA . TYR B 1 111 ? -5.859 8.695 13.57 1 93.94 111 TYR B CA 1
ATOM 2501 C C . TYR B 1 111 ? -4.391 8.914 13.234 1 93.94 111 TYR B C 1
ATOM 2503 O O . TYR B 1 111 ? -3.623 7.957 13.102 1 93.94 111 TYR B O 1
ATOM 2511 N N . ILE B 1 112 ? -4.02 10.148 13.047 1 93.5 112 ILE B N 1
ATOM 2512 C CA . ILE B 1 112 ? -2.652 10.453 12.641 1 93.5 112 ILE B CA 1
ATOM 2513 C C . ILE B 1 112 ? -1.681 10.016 13.734 1 93.5 112 ILE B C 1
ATOM 2515 O O . ILE B 1 112 ? -0.599 9.5 13.438 1 93.5 112 ILE B O 1
ATOM 2519 N N . THR B 1 113 ? -2.047 10.203 14.969 1 91.25 113 THR B N 1
ATOM 2520 C CA . THR B 1 113 ? -1.21 9.742 16.078 1 91.25 113 THR B CA 1
ATOM 2521 C C . THR B 1 113 ? -1.052 8.227 16.031 1 91.25 113 THR B C 1
ATOM 2523 O O . THR B 1 113 ? 0.042 7.703 16.266 1 91.25 113 THR B O 1
ATOM 2526 N N . CYS B 1 114 ? -2.119 7.566 15.805 1 90 114 CYS B N 1
ATOM 2527 C CA . CYS B 1 114 ? -2.084 6.113 15.664 1 90 114 CYS B CA 1
ATOM 2528 C C . CYS B 1 114 ? -1.138 5.699 14.539 1 90 114 CYS B C 1
ATOM 2530 O O . CYS B 1 114 ? -0.323 4.793 14.719 1 90 114 CYS B O 1
ATOM 2532 N N . GLU B 1 115 ? -1.225 6.297 13.383 1 86.88 115 GLU B N 1
ATOM 2533 C CA . GLU B 1 115 ? -0.425 5.973 12.203 1 86.88 115 GLU B CA 1
ATOM 2534 C C . GLU B 1 115 ? 1.067 6.102 12.5 1 86.88 115 GLU B C 1
ATOM 2536 O O . GLU B 1 115 ? 1.865 5.27 12.07 1 86.88 115 GLU B O 1
ATOM 2541 N N . PHE B 1 116 ? 1.426 7.055 13.25 1 87.56 116 PHE B N 1
ATOM 2542 C CA . PHE B 1 116 ? 2.842 7.34 13.453 1 87.56 116 PHE B CA 1
ATOM 2543 C C . PHE B 1 116 ? 3.344 6.691 14.742 1 87.56 116 PHE B C 1
ATOM 2545 O O . PHE B 1 116 ? 4.512 6.84 15.102 1 87.56 116 PHE B O 1
ATOM 2552 N N . SER B 1 117 ? 2.516 6.039 15.406 1 80.44 117 SER B N 1
ATOM 2553 C CA . SER B 1 117 ? 2.943 5.262 16.562 1 80.44 117 SER B CA 1
ATOM 2554 C C . SER B 1 117 ? 3.408 3.869 16.156 1 80.44 117 SER B C 1
ATOM 2556 O O . SER B 1 117 ? 4.039 3.162 16.953 1 80.44 117 SER B O 1
ATOM 2558 N N . HIS B 1 118 ? 3.062 3.553 14.969 1 70.62 118 HIS B N 1
ATOM 2559 C CA . HIS B 1 118 ? 3.461 2.242 14.469 1 70.62 118 HIS B CA 1
ATOM 2560 C C . HIS B 1 118 ? 4.777 2.324 13.695 1 70.62 118 HIS B C 1
ATOM 2562 O O . HIS B 1 118 ? 5.047 3.322 13.031 1 70.62 118 HIS B O 1
ATOM 2568 N N . PRO B 1 119 ? 5.617 1.466 14.039 1 58.62 119 PRO B N 1
ATOM 2569 C CA . PRO B 1 119 ? 6.934 1.52 13.398 1 58.62 119 PRO B CA 1
ATOM 2570 C C . PRO B 1 119 ? 6.848 1.624 11.875 1 58.62 119 PRO B C 1
ATOM 2572 O O . PRO B 1 119 ? 7.789 2.092 11.234 1 58.62 119 PRO B O 1
ATOM 2575 N N . PHE B 1 120 ? 5.801 1.141 11.383 1 51.25 120 PHE B N 1
ATOM 2576 C CA . PHE B 1 120 ? 5.77 1.229 9.922 1 51.25 120 PHE B CA 1
ATOM 2577 C C . PHE B 1 120 ? 4.457 1.841 9.445 1 51.25 120 PHE B C 1
ATOM 2579 O O . PHE B 1 120 ? 3.592 1.135 8.922 1 51.25 120 PHE B O 1
ATOM 2586 N N . PRO B 1 121 ? 4.355 3.15 9.742 1 48.91 121 PRO B N 1
ATOM 2587 C CA . PRO B 1 121 ? 3.084 3.762 9.352 1 48.91 121 PRO B CA 1
ATOM 2588 C C . PRO B 1 121 ? 2.764 3.559 7.871 1 48.91 121 PRO B C 1
ATOM 2590 O O . PRO B 1 121 ? 1.591 3.479 7.496 1 48.91 121 PRO B O 1
ATOM 2593 N N . SER B 1 122 ? 3.854 3.791 7.066 1 48.84 122 SER B N 1
ATOM 2594 C CA . SER B 1 122 ? 3.666 3.686 5.621 1 48.84 122 SER B CA 1
ATOM 2595 C C . SER B 1 122 ? 3.178 2.297 5.227 1 48.84 122 SER B C 1
ATOM 2597 O O . SER B 1 122 ? 2.75 2.084 4.09 1 48.84 122 SER B O 1
ATOM 2599 N N . PHE B 1 123 ? 3.326 1.496 6.223 1 47.94 123 PHE B N 1
ATOM 2600 C CA . PHE B 1 123 ? 3.203 0.112 5.781 1 47.94 123 PHE B CA 1
ATOM 2601 C C . PHE B 1 123 ? 1.893 -0.497 6.262 1 47.94 123 PHE B C 1
ATOM 2603 O O . PHE B 1 123 ? 1.521 -0.338 7.43 1 47.94 123 PHE B O 1
ATOM 2610 N N . GLY B 1 124 ? 0.933 -0.303 5.684 1 52.75 124 GLY B N 1
ATOM 2611 C CA . GLY B 1 124 ? -0.45 -0.75 5.637 1 52.75 124 GLY B CA 1
ATOM 2612 C C . GLY B 1 124 ? -0.94 -1.31 6.961 1 52.75 124 GLY B C 1
ATOM 2613 O O . GLY B 1 124 ? -2.086 -1.075 7.352 1 52.75 124 GLY B O 1
ATOM 2614 N N . GLN B 1 125 ? -0.047 -2.047 7.77 1 53.56 125 GLN B N 1
ATOM 2615 C CA . GLN B 1 125 ? -0.591 -2.594 9.008 1 53.56 125 GLN B CA 1
ATOM 2616 C C . GLN B 1 125 ? -1.109 -1.483 9.914 1 53.56 125 GLN B C 1
ATOM 2618 O O . GLN B 1 125 ? -2.199 -1.597 10.484 1 53.56 125 GLN B O 1
ATOM 2623 N N . GLY B 1 126 ? -0.322 -0.651 9.898 1 62.16 126 GLY B N 1
ATOM 2624 C CA . GLY B 1 126 ? -0.651 0.427 10.82 1 62.16 126 GLY B CA 1
ATOM 2625 C C . GLY B 1 126 ? -1.808 1.285 10.344 1 62.16 126 GLY B C 1
ATOM 2626 O O . GLY B 1 126 ? -2.693 1.634 11.125 1 62.16 126 GLY B O 1
ATOM 2627 N N . SER B 1 127 ? -1.902 1.277 9.07 1 69.44 127 SER B N 1
ATOM 2628 C CA . SER B 1 127 ? -2.902 2.213 8.57 1 69.44 127 SER B CA 1
ATOM 2629 C C . SER B 1 127 ? -4.312 1.654 8.727 1 69.44 127 SER B C 1
ATOM 2631 O O . SER B 1 127 ? -5.219 2.359 9.18 1 69.44 127 SER B O 1
ATOM 2633 N N . TYR B 1 128 ? -4.445 0.343 8.57 1 67.56 128 TYR B N 1
ATOM 2634 C CA . TYR B 1 128 ? -5.793 -0.207 8.633 1 67.56 128 TYR B CA 1
ATOM 2635 C C . TYR B 1 128 ? -6.207 -0.465 10.078 1 67.56 128 TYR B C 1
ATOM 2637 O O . TYR B 1 128 ? -7.383 -0.32 10.43 1 67.56 128 TYR B O 1
ATOM 2645 N N . ALA B 1 129 ? -5.191 -0.899 10.789 1 77.06 129 ALA B N 1
ATOM 2646 C CA . ALA B 1 129 ? -5.516 -0.996 12.211 1 77.06 129 ALA B CA 1
ATOM 2647 C C . ALA B 1 129 ? -5.988 0.347 12.758 1 77.06 129 ALA B C 1
ATOM 2649 O O . ALA B 1 129 ? -6.93 0.403 13.555 1 77.06 129 ALA B O 1
ATOM 2650 N N . CYS B 1 130 ? -5.398 1.354 12.281 1 86.19 130 CYS B N 1
ATOM 2651 C CA . CYS B 1 130 ? -5.762 2.688 12.742 1 86.19 130 CYS B CA 1
ATOM 2652 C C . CYS B 1 130 ? -7.117 3.109 12.18 1 86.19 130 CYS B C 1
ATOM 2654 O O . CYS B 1 130 ? -7.879 3.805 12.852 1 86.19 130 CYS B O 1
ATOM 2656 N N . VAL B 1 131 ? -7.418 2.67 10.953 1 86.25 131 VAL B N 1
ATOM 2657 C CA . VAL B 1 131 ? -8.711 2.949 10.344 1 86.25 131 VAL B CA 1
ATOM 2658 C C . VAL B 1 131 ? -9.82 2.264 11.133 1 86.25 131 VAL B C 1
ATOM 2660 O O . VAL B 1 131 ? -10.867 2.865 11.398 1 86.25 131 VAL B O 1
ATOM 2663 N N . GLN B 1 132 ? -9.562 1.076 11.516 1 80.56 132 GLN B N 1
ATOM 2664 C CA . GLN B 1 132 ? -10.539 0.334 12.297 1 80.56 132 GLN B CA 1
ATOM 2665 C C . GLN B 1 132 ? -10.727 0.959 13.68 1 80.56 132 GLN B C 1
ATOM 2667 O O . GLN B 1 132 ? -11.852 1.033 14.188 1 80.56 132 GLN B O 1
ATOM 2672 N N . ASP B 1 133 ? -9.68 1.312 14.258 1 85.31 133 ASP B N 1
ATOM 2673 C CA . ASP B 1 133 ? -9.703 1.879 15.602 1 85.31 133 ASP B CA 1
ATOM 2674 C C . ASP B 1 133 ? -10.586 3.129 15.656 1 85.31 133 ASP B C 1
ATOM 2676 O O . ASP B 1 133 ? -11.211 3.408 16.672 1 85.31 133 ASP B O 1
ATOM 2680 N N . ILE B 1 134 ? -10.578 3.867 14.594 1 93.06 134 ILE B N 1
ATOM 2681 C CA . ILE B 1 134 ? -11.336 5.113 14.617 1 93.06 134 ILE B CA 1
ATOM 2682 C C . ILE B 1 134 ? -12.766 4.852 14.141 1 93.06 134 ILE B C 1
ATOM 2684 O O . ILE B 1 134 ? -13.594 5.766 14.117 1 93.06 134 ILE B O 1
ATOM 2688 N N . GLY B 1 135 ? -13.062 3.604 13.656 1 90.38 135 GLY B N 1
ATOM 2689 C CA . GLY B 1 135 ? -14.43 3.182 13.391 1 90.38 135 GLY B CA 1
ATOM 2690 C C . GLY B 1 135 ? -14.867 3.424 11.953 1 90.38 135 GLY B C 1
ATOM 2691 O O . GLY B 1 135 ? -16.062 3.459 11.664 1 90.38 135 GLY B O 1
ATOM 2692 N N . LEU B 1 136 ? -13.953 3.639 11.094 1 90.88 136 LEU B N 1
ATOM 2693 C CA . LEU B 1 136 ? -14.312 3.834 9.695 1 90.88 136 LEU B CA 1
ATOM 2694 C C . LEU B 1 136 ? -14.477 2.494 8.984 1 90.88 136 LEU B C 1
ATOM 2696 O O . LEU B 1 136 ? -13.836 1.509 9.352 1 90.88 136 LEU B O 1
ATOM 2700 N N . ASN B 1 137 ? -15.312 2.568 7.957 1 84.62 137 ASN B N 1
ATOM 2701 C CA . ASN B 1 137 ? -15.469 1.415 7.074 1 84.62 137 ASN B CA 1
ATOM 2702 C C . ASN B 1 137 ? -14.281 1.273 6.121 1 84.62 137 ASN B C 1
ATOM 2704 O O . ASN B 1 137 ? -14.031 2.162 5.305 1 84.62 137 ASN B O 1
ATOM 2708 N N . MET B 1 138 ? -13.711 0.134 6.141 1 78.88 138 MET B N 1
ATOM 2709 C CA . MET B 1 138 ? -12.508 -0.1 5.348 1 78.88 138 MET B CA 1
ATOM 2710 C C . MET B 1 138 ? -12.828 -0.09 3.857 1 78.88 138 MET B C 1
ATOM 2712 O O . MET B 1 138 ? -12.023 0.361 3.047 1 78.88 138 MET B O 1
ATOM 2716 N N . LEU B 1 139 ? -13.93 -0.602 3.48 1 76.88 139 LEU B N 1
ATOM 2717 C CA . LEU B 1 139 ? -14.312 -0.649 2.074 1 76.88 139 LEU B CA 1
ATOM 2718 C C . LEU B 1 139 ? -14.398 0.755 1.486 1 76.88 139 LEU B C 1
ATOM 2720 O O . LEU B 1 139 ? -14.031 0.97 0.329 1 76.88 139 LEU B O 1
ATOM 2724 N N . ASP B 1 140 ? -14.891 1.622 2.307 1 85.38 140 ASP B N 1
ATOM 2725 C CA . ASP B 1 140 ? -14.984 3.008 1.861 1 85.38 140 ASP B CA 1
ATOM 2726 C C . ASP B 1 140 ? -13.602 3.615 1.645 1 85.38 140 ASP B C 1
ATOM 2728 O O . ASP B 1 140 ? -13.391 4.367 0.692 1 85.38 140 ASP B O 1
ATOM 2732 N N . VAL B 1 141 ? -12.711 3.34 2.541 1 86.56 141 VAL B N 1
ATOM 2733 C CA . VAL B 1 141 ? -11.344 3.84 2.42 1 86.56 141 VAL B CA 1
ATOM 2734 C C . VAL B 1 141 ? -10.68 3.23 1.188 1 86.56 141 VAL B C 1
ATOM 2736 O O . VAL B 1 141 ? -10.031 3.938 0.412 1 86.56 141 VAL B O 1
ATOM 2739 N N . ASP B 1 142 ? -10.953 1.988 0.954 1 79.44 142 ASP B N 1
ATOM 2740 C CA . ASP B 1 142 ? -10.367 1.281 -0.178 1 79.44 142 ASP B CA 1
ATOM 2741 C C . ASP B 1 142 ? -10.852 1.862 -1.504 1 79.44 142 ASP B C 1
ATOM 2743 O O . ASP B 1 142 ? -10.078 1.986 -2.455 1 79.44 142 ASP B O 1
ATOM 2747 N N . TYR B 1 143 ? -12.086 2.062 -1.562 1 83.62 143 TYR B N 1
ATOM 2748 C CA . TYR B 1 143 ? -12.633 2.662 -2.771 1 83.62 143 TYR B CA 1
ATOM 2749 C C . TYR B 1 143 ? -11.984 4.008 -3.059 1 83.62 143 TYR B C 1
ATOM 2751 O O . TYR B 1 143 ? -11.688 4.328 -4.211 1 83.62 143 TYR B O 1
ATOM 2759 N N . CYS B 1 144 ? -11.844 4.781 -2.053 1 90.94 144 CYS B N 1
ATOM 2760 C CA . CYS B 1 144 ? -11.18 6.07 -2.197 1 90.94 144 CYS B CA 1
ATOM 2761 C C . CYS B 1 144 ? -9.75 5.891 -2.705 1 90.94 144 CYS B C 1
ATOM 2763 O O . CYS B 1 144 ? -9.312 6.609 -3.607 1 90.94 144 CYS B O 1
ATOM 2765 N N . VAL B 1 145 ? -9 5 -2.119 1 87.56 145 VAL B N 1
ATOM 2766 C CA . VAL B 1 145 ? -7.602 4.762 -2.457 1 87.56 145 VAL B CA 1
ATOM 2767 C C . VAL B 1 145 ? -7.492 4.297 -3.908 1 87.56 145 VAL B C 1
ATOM 2769 O O . VAL B 1 145 ? -6.531 4.633 -4.602 1 87.56 145 VAL B O 1
ATOM 2772 N N . ALA B 1 146 ? -8.523 3.672 -4.402 1 83 146 ALA B N 1
ATOM 2773 C CA . ALA B 1 146 ? -8.5 3.062 -5.727 1 83 146 ALA B CA 1
ATOM 2774 C C . ALA B 1 146 ? -8.828 4.09 -6.809 1 83 146 ALA B C 1
ATOM 2776 O O . ALA B 1 146 ? -8.836 3.77 -8 1 83 146 ALA B O 1
ATOM 2777 N N . ASN B 1 147 ? -8.992 5.344 -6.453 1 88.44 147 ASN B N 1
ATOM 2778 C CA . ASN B 1 147 ? -9.32 6.402 -7.402 1 88.44 147 ASN B CA 1
ATOM 2779 C C . ASN B 1 147 ? -8.344 7.566 -7.305 1 88.44 147 ASN B C 1
ATOM 2781 O O . ASN B 1 147 ? -8.734 8.688 -6.984 1 88.44 147 ASN B O 1
ATOM 2785 N N . PRO B 1 148 ? -7.125 7.32 -7.641 1 89.94 148 PRO B N 1
ATOM 2786 C CA . PRO B 1 148 ? -6.109 8.375 -7.574 1 89.94 148 PRO B CA 1
ATOM 2787 C C . PRO B 1 148 ? -6.363 9.5 -8.578 1 89.94 148 PRO B C 1
ATOM 2789 O O . PRO B 1 148 ? -7.035 9.289 -9.586 1 89.94 148 PRO B O 1
ATOM 2792 N N . GLY B 1 149 ? -5.809 10.672 -8.25 1 92.31 149 GLY B N 1
ATOM 2793 C CA . GLY B 1 149 ? -5.914 11.82 -9.141 1 92.31 149 GLY B CA 1
ATOM 2794 C C . GLY B 1 149 ? -7.242 12.539 -9.023 1 92.31 149 GLY B C 1
ATOM 2795 O O . GLY B 1 149 ? -7.523 13.461 -9.797 1 92.31 149 GLY B O 1
ATOM 2796 N N . ASP B 1 150 ? -7.992 12.164 -8.078 1 94.81 150 ASP B N 1
ATOM 2797 C CA . ASP B 1 150 ? -9.297 12.789 -7.871 1 94.81 150 ASP B CA 1
ATOM 2798 C C . ASP B 1 150 ? -9.148 14.164 -7.223 1 94.81 150 ASP B C 1
ATOM 2800 O O . ASP B 1 150 ? -8.039 14.703 -7.133 1 94.81 150 ASP B O 1
ATOM 2804 N N . ASN B 1 151 ? -10.281 14.758 -6.84 1 96.81 151 ASN B N 1
ATOM 2805 C CA . 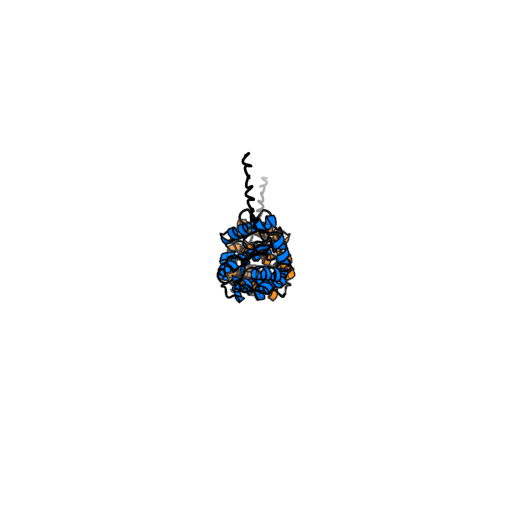ASN B 1 151 ? -10.258 16.109 -6.289 1 96.81 151 ASN B CA 1
ATOM 2806 C C . ASN B 1 151 ? -9.461 16.172 -4.988 1 96.81 151 ASN B C 1
ATOM 2808 O O . ASN B 1 151 ? -8.805 17.172 -4.703 1 96.81 151 ASN B O 1
ATOM 2812 N N . LEU B 1 152 ? -9.484 15.109 -4.262 1 97.31 152 LEU B N 1
ATOM 2813 C CA . LEU B 1 152 ? -8.734 15.047 -3.014 1 97.31 152 LEU B CA 1
ATOM 2814 C C . LEU B 1 152 ? -7.238 15.203 -3.271 1 97.31 152 LEU B C 1
ATOM 2816 O O . LEU B 1 152 ? -6.551 15.914 -2.535 1 97.31 152 LEU B O 1
ATOM 2820 N N . ASP B 1 153 ? -6.75 14.555 -4.242 1 97.25 153 ASP B N 1
ATOM 2821 C CA . ASP B 1 153 ? -5.344 14.648 -4.621 1 97.25 153 ASP B CA 1
ATOM 2822 C C . ASP B 1 153 ? -5.012 16.031 -5.168 1 97.25 153 ASP B C 1
ATOM 2824 O O . ASP B 1 153 ? -3.955 16.594 -4.863 1 97.25 153 ASP B O 1
ATOM 2828 N N . ILE B 1 154 ? -5.898 16.578 -5.938 1 97.19 154 ILE B N 1
ATOM 2829 C CA . ILE B 1 154 ? -5.691 17.906 -6.492 1 97.19 154 ILE B CA 1
ATOM 2830 C C . ILE B 1 154 ? -5.574 18.922 -5.359 1 97.19 154 ILE B C 1
ATOM 2832 O O . ILE B 1 154 ? -4.645 19.734 -5.328 1 97.19 154 ILE B O 1
ATOM 2836 N N . GLN B 1 155 ? -6.434 18.875 -4.426 1 97.75 155 GLN B N 1
ATOM 2837 C CA . GLN B 1 155 ? -6.438 19.797 -3.305 1 97.75 155 GLN B CA 1
ATOM 2838 C C . GLN B 1 155 ? -5.164 19.672 -2.477 1 97.75 155 GLN B C 1
ATOM 2840 O O . GLN B 1 155 ? -4.578 20.672 -2.066 1 97.75 155 GLN B O 1
ATOM 2845 N N . ALA B 1 156 ? -4.785 18.438 -2.225 1 98.19 156 ALA B N 1
ATOM 2846 C CA . ALA B 1 156 ? -3.578 18.219 -1.434 1 98.19 156 ALA B CA 1
ATOM 2847 C C . ALA B 1 156 ? -2.344 18.75 -2.166 1 98.19 156 ALA B C 1
ATOM 2849 O O . ALA B 1 156 ? -1.465 19.359 -1.555 1 98.19 156 ALA B O 1
ATOM 2850 N N . SER B 1 157 ? -2.273 18.469 -3.395 1 97.81 157 SER B N 1
ATOM 2851 C CA . SER B 1 157 ? -1.16 18.953 -4.207 1 97.81 157 SER B CA 1
ATOM 2852 C C . SER B 1 157 ? -1.097 20.469 -4.207 1 97.81 157 SER B C 1
ATOM 2854 O O . SER B 1 157 ? -0.016 21.062 -4.086 1 97.81 157 SER B O 1
ATOM 2856 N N . GLU B 1 158 ? -2.217 21.141 -4.379 1 97.94 158 GLU B N 1
ATOM 2857 C CA . GLU B 1 158 ? -2.285 22.594 -4.383 1 97.94 158 GLU B CA 1
ATOM 2858 C C . GLU B 1 158 ? -1.906 23.172 -3.018 1 97.94 158 GLU B C 1
ATOM 2860 O O . GLU B 1 158 ? -1.16 24.141 -2.934 1 97.94 158 GLU B O 1
ATOM 2865 N N . ALA B 1 159 ? -2.418 22.578 -2.012 1 98.19 159 ALA B N 1
ATOM 2866 C CA . ALA B 1 159 ? -2.139 23.047 -0.659 1 98.19 159 ALA B CA 1
ATOM 2867 C C . ALA B 1 159 ? -0.651 22.938 -0.336 1 98.19 159 ALA B C 1
ATOM 2869 O O . ALA B 1 159 ? -0.11 23.766 0.407 1 98.19 159 ALA B O 1
ATOM 2870 N N . ALA B 1 160 ? 0.02 21.953 -0.876 1 98.38 160 ALA B N 1
ATOM 2871 C CA . ALA B 1 160 ? 1.419 21.672 -0.558 1 98.38 160 ALA B CA 1
ATOM 2872 C C . ALA B 1 160 ? 2.354 22.516 -1.431 1 98.38 160 ALA B C 1
ATOM 2874 O O . ALA B 1 160 ? 3.523 22.703 -1.095 1 98.38 160 ALA B O 1
ATOM 2875 N N . ALA B 1 161 ? 1.913 23.016 -2.527 1 97.81 161 ALA B N 1
ATOM 2876 C CA . ALA B 1 161 ? 2.764 23.578 -3.572 1 97.81 161 ALA B CA 1
ATOM 2877 C C . ALA B 1 161 ? 3.611 24.719 -3.035 1 97.81 161 ALA B C 1
ATOM 2879 O O . ALA B 1 161 ? 4.844 24.641 -3.029 1 97.81 161 ALA B O 1
ATOM 2880 N N . LYS B 1 162 ? 3.029 25.766 -2.537 1 98.25 162 LYS B N 1
ATOM 2881 C CA . LYS B 1 162 ? 3.762 26.953 -2.111 1 98.25 162 LYS B CA 1
ATOM 2882 C C . LYS B 1 162 ? 4.562 26.688 -0.84 1 98.25 162 LYS B C 1
ATOM 2884 O O . LYS B 1 162 ? 5.738 27.047 -0.753 1 98.25 162 LYS B O 1
ATOM 2889 N N . PRO B 1 163 ? 3.979 26.078 0.168 1 98.5 163 PRO B N 1
ATOM 2890 C CA . PRO B 1 163 ? 4.766 25.797 1.37 1 98.5 163 PRO B CA 1
ATOM 2891 C C . PRO B 1 163 ? 6.012 24.969 1.078 1 98.5 163 PRO B C 1
ATOM 2893 O O . PRO B 1 163 ? 7.074 25.219 1.657 1 98.5 163 PRO B O 1
ATOM 2896 N N . MET B 1 164 ? 5.895 24.016 0.214 1 97.38 164 MET B N 1
ATOM 2897 C CA . MET B 1 164 ? 7.043 23.172 -0.089 1 97.38 164 MET B CA 1
ATOM 2898 C C . MET B 1 164 ? 8.094 23.938 -0.885 1 97.38 164 MET B C 1
ATOM 2900 O O . MET B 1 164 ? 9.289 23.672 -0.758 1 97.38 164 MET B O 1
ATOM 2904 N N . GLU B 1 165 ? 7.66 24.828 -1.672 1 97.62 165 GLU B N 1
ATOM 2905 C CA . GLU B 1 165 ? 8.586 25.672 -2.41 1 97.62 165 GLU B CA 1
ATOM 2906 C C . GLU B 1 165 ? 9.336 26.625 -1.475 1 97.62 165 GLU B C 1
ATOM 2908 O O . GLU B 1 165 ? 10.547 26.828 -1.627 1 97.62 165 GLU B O 1
ATOM 2913 N N . GLU B 1 166 ? 8.711 27.156 -0.475 1 98.12 166 GLU B N 1
ATOM 2914 C CA . GLU B 1 166 ? 9.273 28.234 0.345 1 98.12 166 GLU B CA 1
ATOM 2915 C C . GLU B 1 166 ? 9.922 27.672 1.608 1 98.12 166 GLU B C 1
ATOM 2917 O O . GLU B 1 166 ? 10.961 28.172 2.051 1 98.12 166 GLU B O 1
ATOM 2922 N N . LEU B 1 167 ? 9.383 26.703 2.229 1 98.06 167 LEU B N 1
ATOM 2923 C CA . LEU B 1 167 ? 9.867 26.203 3.51 1 98.06 167 LEU B CA 1
ATOM 2924 C C . LEU B 1 167 ? 10.797 25.016 3.311 1 98.06 167 LEU B C 1
ATOM 2926 O O . LEU B 1 167 ? 11.688 24.766 4.133 1 98.06 167 LEU B O 1
ATOM 2930 N N . LYS B 1 168 ? 10.617 24.125 2.281 1 96.31 168 LYS B N 1
ATOM 2931 C CA . LYS B 1 168 ? 11.477 23.062 1.793 1 96.31 168 LYS B CA 1
ATOM 2932 C C . LYS B 1 168 ? 11.805 22.062 2.906 1 96.31 168 LYS B C 1
ATOM 2934 O O . LYS B 1 168 ? 12.938 21.594 3.006 1 96.31 168 LYS B O 1
ATOM 2939 N N . PHE B 1 169 ? 10.859 21.859 3.824 1 97.31 169 PHE B N 1
ATOM 2940 C CA . PHE B 1 169 ? 11.039 20.938 4.941 1 97.31 169 PHE B CA 1
ATOM 2941 C C . PHE B 1 169 ? 9.734 20.219 5.266 1 97.31 169 PHE B C 1
ATOM 2943 O O . PHE B 1 169 ? 8.656 20.797 5.168 1 97.31 169 PHE B O 1
ATOM 2950 N N . ILE B 1 170 ? 9.852 18.953 5.727 1 97.31 170 ILE B N 1
ATOM 2951 C CA . ILE B 1 170 ? 8.727 18.172 6.219 1 97.31 170 ILE B CA 1
ATOM 2952 C C . ILE B 1 170 ? 9.062 17.578 7.59 1 97.31 170 ILE B C 1
ATOM 2954 O O . ILE B 1 170 ? 10.094 16.938 7.758 1 97.31 170 ILE B O 1
ATOM 2958 N N . PRO B 1 171 ? 8.156 17.844 8.516 1 97.88 171 PRO B N 1
ATOM 2959 C CA . PRO B 1 171 ? 6.879 18.562 8.398 1 97.88 171 PRO B CA 1
ATOM 2960 C C . PRO B 1 171 ? 7.062 20.078 8.273 1 97.88 171 PRO B C 1
ATOM 2962 O O . PRO B 1 171 ? 7.961 20.641 8.898 1 97.88 171 PRO B O 1
ATOM 2965 N N . TYR B 1 172 ? 6.219 20.625 7.465 1 98.62 172 TYR B N 1
ATOM 2966 C CA . TYR B 1 172 ? 6.156 22.078 7.496 1 98.62 172 TYR B CA 1
ATOM 2967 C C . TYR B 1 172 ? 4.926 22.562 8.258 1 98.62 172 TYR B C 1
ATOM 2969 O O . TYR B 1 172 ? 3.906 21.859 8.305 1 98.62 172 TYR B O 1
ATOM 2977 N N . VAL B 1 173 ? 5.031 23.812 8.797 1 98.81 173 VAL B N 1
ATOM 2978 C CA . VAL B 1 173 ? 3.953 24.406 9.578 1 98.81 173 VAL B CA 1
ATOM 2979 C C . VAL B 1 173 ? 3.643 25.797 9.062 1 98.81 173 VAL B C 1
ATOM 2981 O O . VAL B 1 173 ? 4.543 26.625 8.914 1 98.81 173 VAL B O 1
ATOM 2984 N N . VAL B 1 174 ? 2.395 26.031 8.758 1 98.69 174 VAL B N 1
ATOM 2985 C CA . VAL B 1 174 ? 1.883 27.312 8.305 1 98.69 174 VAL B CA 1
ATOM 2986 C C . VAL B 1 174 ? 0.801 27.812 9.266 1 98.69 174 VAL B C 1
ATOM 2988 O O . VAL B 1 174 ? -0.055 27.031 9.695 1 98.69 174 VAL B O 1
ATOM 2991 N N . PHE B 1 175 ? 0.872 29.109 9.586 1 98.81 175 PHE B N 1
ATOM 2992 C CA . PHE B 1 175 ? -0.092 29.672 10.516 1 98.81 175 PHE B CA 1
ATOM 2993 C C . PHE B 1 175 ? -1.006 30.672 9.812 1 98.81 175 PHE B C 1
ATOM 2995 O O . PHE B 1 175 ? -0.534 31.547 9.078 1 98.81 175 PHE B O 1
ATOM 3002 N N . ASN B 1 176 ? -2.32 30.5 9.992 1 98.44 176 ASN B N 1
ATOM 3003 C CA . ASN B 1 176 ? -3.332 31.422 9.484 1 98.44 176 ASN B CA 1
ATOM 3004 C C . ASN B 1 176 ? -3.178 31.641 7.98 1 98.44 176 ASN B C 1
ATOM 3006 O O . ASN B 1 176 ? -3.254 32.781 7.508 1 98.44 176 ASN B O 1
ATOM 3010 N N . ASP B 1 177 ? -2.768 30.625 7.348 1 97.81 177 ASP B N 1
ATOM 3011 C CA . ASP B 1 177 ? -2.68 30.562 5.891 1 97.81 177 ASP B CA 1
ATOM 3012 C C . ASP B 1 177 ? -1.6 31.5 5.367 1 97.81 177 ASP B C 1
ATOM 3014 O O . ASP B 1 177 ? -1.631 31.906 4.203 1 97.81 177 ASP B O 1
ATOM 3018 N N . ASP B 1 178 ? -0.723 31.875 6.242 1 97.38 178 ASP B N 1
ATOM 3019 C CA . ASP B 1 178 ? 0.39 32.75 5.855 1 97.38 178 ASP B CA 1
ATOM 3020 C C . ASP B 1 178 ? 1.726 32.031 6.012 1 97.38 178 ASP B C 1
ATOM 3022 O O . ASP B 1 178 ? 2.076 31.578 7.109 1 97.38 178 ASP B O 1
ATOM 3026 N N . ILE B 1 179 ? 2.445 31.969 4.879 1 98.12 179 ILE B N 1
ATOM 3027 C CA . ILE B 1 179 ? 3.746 31.312 4.918 1 98.12 179 ILE B CA 1
ATOM 3028 C C . ILE B 1 179 ? 4.797 32.281 5.477 1 98.12 179 ILE B C 1
ATOM 3030 O O . ILE B 1 179 ? 5.059 33.312 4.895 1 98.12 179 ILE B O 1
ATOM 3034 N N . ASN B 1 180 ? 5.344 31.922 6.625 1 97.88 180 ASN B N 1
ATOM 3035 C CA . ASN B 1 180 ? 6.348 32.688 7.348 1 97.88 180 ASN B CA 1
ATOM 3036 C C . ASN B 1 180 ? 7.457 31.797 7.895 1 97.88 180 ASN B C 1
ATOM 3038 O O . ASN B 1 180 ? 7.23 31.016 8.82 1 97.88 180 ASN B O 1
ATOM 3042 N N . LEU B 1 181 ? 8.672 32 7.332 1 97.56 181 LEU B N 1
ATOM 3043 C CA . LEU B 1 181 ? 9.797 31.141 7.66 1 97.56 181 LEU B CA 1
ATOM 3044 C C . LEU B 1 181 ? 10.133 31.219 9.148 1 97.56 181 LEU B C 1
ATOM 3046 O O . LEU B 1 181 ? 10.438 30.203 9.773 1 97.56 181 LEU B O 1
ATOM 3050 N N . GLU B 1 182 ? 10.141 32.344 9.664 1 96.75 182 GLU B N 1
ATOM 3051 C CA . GLU B 1 182 ? 10.469 32.531 11.078 1 96.75 182 GLU B CA 1
ATOM 3052 C C . GLU B 1 182 ? 9.453 31.797 11.969 1 96.75 182 GLU B C 1
ATOM 3054 O O . GLU B 1 182 ? 9.836 31.078 12.891 1 96.75 182 GLU B O 1
ATOM 3059 N N . LEU B 1 183 ? 8.172 32 11.742 1 97.94 183 LEU B N 1
ATOM 3060 C CA . LEU B 1 183 ? 7.133 31.328 12.531 1 97.94 183 LEU B CA 1
ATOM 3061 C C . LEU B 1 183 ? 7.188 29.812 12.336 1 97.94 183 LEU B C 1
ATOM 3063 O O . LEU B 1 183 ? 6.965 29.062 13.281 1 97.94 183 LEU B O 1
ATOM 3067 N N . HIS B 1 184 ? 7.449 29.453 11.125 1 98.5 184 HIS B N 1
ATOM 3068 C CA . HIS B 1 184 ? 7.648 28.047 10.836 1 98.5 184 HIS B CA 1
ATOM 3069 C C . HIS B 1 184 ? 8.742 27.453 11.727 1 98.5 184 HIS B C 1
ATOM 3071 O O . HIS B 1 184 ? 8.523 26.438 12.398 1 98.5 184 HIS B O 1
ATOM 3077 N N . ASN B 1 185 ? 9.867 28.031 11.773 1 97.75 185 ASN B N 1
ATOM 3078 C CA . ASN B 1 185 ? 10.992 27.531 12.555 1 97.75 185 ASN B CA 1
ATOM 3079 C C . ASN B 1 185 ? 10.688 27.531 14.047 1 97.75 185 ASN B C 1
ATOM 3081 O O . ASN B 1 185 ? 11.023 26.578 14.75 1 97.75 185 ASN B O 1
ATOM 3085 N N . GLN B 1 186 ? 10.086 28.516 14.547 1 97.06 186 GLN B N 1
ATOM 3086 C CA . GLN B 1 186 ? 9.688 28.547 15.953 1 97.06 186 GLN B CA 1
ATOM 3087 C C . GLN B 1 186 ? 8.672 27.453 16.266 1 97.06 186 GLN B C 1
ATOM 3089 O O . GLN B 1 186 ? 8.758 26.812 17.312 1 97.06 186 GLN B O 1
ATOM 3094 N N . GLY B 1 187 ? 7.727 27.281 15.375 1 98.25 187 GLY B N 1
ATOM 3095 C CA . GLY B 1 187 ? 6.711 26.266 15.562 1 98.25 187 GLY B CA 1
ATOM 3096 C C . GLY B 1 187 ? 7.285 24.859 15.672 1 98.25 187 GLY B C 1
ATOM 3097 O O . GLY B 1 187 ? 6.734 24.016 16.375 1 98.25 187 GLY B O 1
ATOM 3098 N N . LEU B 1 188 ? 8.414 24.609 15.023 1 98.31 188 LEU B N 1
ATOM 3099 C CA . LEU B 1 188 ? 9.031 23.297 15.016 1 98.31 188 LEU B CA 1
ATOM 3100 C C . LEU B 1 188 ? 9.711 23.016 16.344 1 98.31 188 LEU B C 1
ATOM 3102 O O . LEU B 1 188 ? 10.016 21.859 16.672 1 98.31 188 LEU B O 1
ATOM 3106 N N . THR B 1 189 ? 9.969 24.031 17.156 1 97 189 THR B N 1
ATOM 3107 C CA . THR B 1 189 ? 10.805 23.797 18.328 1 97 189 THR B CA 1
ATOM 3108 C C . THR B 1 189 ? 10.102 24.266 19.609 1 97 189 THR B C 1
ATOM 3110 O O . THR B 1 189 ? 10.391 23.797 20.703 1 97 189 THR B O 1
ATOM 3113 N N . ARG B 1 190 ? 9.148 25.188 19.5 1 97.06 190 ARG B N 1
ATOM 3114 C CA . ARG B 1 190 ? 8.484 25.734 20.672 1 97.06 190 ARG B CA 1
ATOM 3115 C C . ARG B 1 190 ? 7.047 26.125 20.359 1 97.06 190 ARG B C 1
ATOM 3117 O O . ARG B 1 190 ? 6.633 27.266 20.625 1 97.06 190 ARG B O 1
ATOM 3124 N N . LEU B 1 191 ? 6.293 25.25 19.828 1 98.31 191 LEU B N 1
ATOM 3125 C CA . LEU B 1 191 ? 4.941 25.5 19.344 1 98.31 191 LEU B CA 1
ATOM 3126 C C . LEU B 1 191 ? 4.031 25.953 20.469 1 98.31 191 LEU B C 1
ATOM 3128 O O . LEU B 1 191 ? 3.27 26.922 20.312 1 98.31 191 LEU B O 1
ATOM 3132 N N . SER B 1 192 ? 4.113 25.344 21.609 1 97.5 192 SER B N 1
ATOM 3133 C CA . SER B 1 192 ? 3.238 25.688 22.734 1 97.5 192 SER B CA 1
ATOM 3134 C C . SER B 1 192 ? 3.455 27.125 23.172 1 97.5 192 SER B C 1
ATOM 3136 O O . SER B 1 192 ? 2.492 27.859 23.422 1 97.5 192 SER B O 1
ATOM 3138 N N . ASN B 1 193 ? 4.688 27.484 23.281 1 96.19 193 ASN B N 1
ATOM 3139 C CA . ASN B 1 193 ? 5.012 28.844 23.688 1 96.19 193 ASN B CA 1
ATOM 3140 C C . ASN B 1 193 ? 4.516 29.859 22.656 1 96.19 193 ASN B C 1
ATOM 3142 O O . ASN B 1 193 ? 3.965 30.906 23.031 1 96.19 193 ASN B O 1
ATOM 3146 N N . LEU B 1 194 ? 4.809 29.531 21.453 1 97.19 194 LEU B N 1
ATOM 3147 C CA . LEU B 1 194 ? 4.402 30.406 20.359 1 97.19 194 LEU B CA 1
ATOM 3148 C C . LEU B 1 194 ? 2.895 30.641 20.391 1 97.19 194 LEU B C 1
ATOM 3150 O O . LEU B 1 194 ? 2.441 31.781 20.266 1 97.19 194 LEU B O 1
ATOM 3154 N N . ILE B 1 195 ? 2.135 29.609 20.578 1 97.88 195 ILE B N 1
ATOM 3155 C CA . ILE B 1 195 ? 0.678 29.672 20.594 1 97.88 195 ILE B CA 1
ATOM 3156 C C . ILE B 1 195 ? 0.215 30.438 21.844 1 97.88 195 ILE B C 1
ATOM 3158 O O . ILE B 1 195 ? -0.624 31.344 21.75 1 97.88 195 ILE B O 1
ATOM 3162 N N . CYS B 1 196 ? 0.743 30.109 22.953 1 96.75 196 CYS B N 1
ATOM 3163 C CA . CYS B 1 196 ? 0.346 30.75 24.203 1 96.75 196 CYS B CA 1
ATOM 3164 C C . CYS B 1 196 ? 0.561 32.25 24.141 1 96.75 196 CYS B C 1
ATOM 3166 O O . CYS B 1 196 ? -0.295 33.031 24.562 1 96.75 196 CYS B O 1
ATOM 3168 N N . TRP B 1 197 ? 1.665 32.688 23.656 1 95.31 197 TRP B N 1
ATOM 3169 C CA . TRP B 1 197 ? 1.956 34.094 23.562 1 95.31 197 TRP B CA 1
ATOM 3170 C C . TRP B 1 197 ? 0.952 34.812 22.656 1 95.31 197 TRP B C 1
ATOM 3172 O O . TRP B 1 197 ? 0.446 35.875 22.984 1 95.31 197 TRP B O 1
ATOM 3182 N N . ALA B 1 198 ? 0.691 34.188 21.547 1 96.81 198 ALA B N 1
ATOM 3183 C CA . ALA B 1 198 ? -0.279 34.781 20.625 1 96.81 198 ALA B CA 1
ATOM 3184 C C . ALA B 1 198 ? -1.648 34.906 21.281 1 96.81 198 ALA B C 1
ATOM 3186 O O . ALA B 1 198 ? -2.332 35.938 21.109 1 96.81 198 ALA B O 1
ATOM 3187 N N . LEU B 1 199 ? -2.033 33.969 22.016 1 97.06 199 LEU B N 1
ATOM 3188 C CA . LEU B 1 199 ? -3.332 33.969 22.688 1 97.06 199 LEU B CA 1
ATOM 3189 C C . LEU B 1 199 ? -3.369 35.031 23.781 1 97.06 199 LEU B C 1
ATOM 3191 O O . LEU B 1 199 ? -4.391 35.688 23.969 1 97.06 199 LEU B O 1
ATOM 3195 N N . SER B 1 200 ? -2.279 35.188 24.453 1 95 200 SER B N 1
ATOM 3196 C CA . SER B 1 200 ? -2.227 36.156 25.578 1 95 200 SER B CA 1
ATOM 3197 C C . SER B 1 200 ? -2.307 37.594 25.078 1 95 200 SER B C 1
ATOM 3199 O O . SER B 1 200 ? -2.707 38.469 25.828 1 95 200 SER B O 1
ATOM 3201 N N . GLU B 1 201 ? -1.916 37.781 23.859 1 93.81 201 GLU B N 1
ATOM 3202 C CA . GLU B 1 201 ? -1.967 39.125 23.281 1 93.81 201 GLU B CA 1
ATOM 3203 C C . GLU B 1 201 ? -3.373 39.469 22.797 1 93.81 201 GLU B C 1
ATOM 3205 O O . GLU B 1 201 ? -3.658 40.625 22.453 1 93.81 201 GLU B O 1
ATOM 3210 N N . ASP B 1 202 ? -4.203 38.469 22.734 1 95.31 202 ASP B N 1
ATOM 3211 C CA . ASP B 1 202 ? -5.602 38.656 22.344 1 95.31 202 ASP B CA 1
ATOM 3212 C C . ASP B 1 202 ? -6.527 38.531 23.547 1 95.31 202 ASP B C 1
ATOM 3214 O O . ASP B 1 202 ? -6.848 37.406 23.984 1 95.31 202 ASP B O 1
ATOM 3218 N N . SER B 1 203 ? -7.004 39.625 23.953 1 93.06 203 SER B N 1
ATOM 3219 C CA . SER B 1 203 ? -7.789 39.656 25.188 1 93.06 203 SER B CA 1
ATOM 3220 C C . SER B 1 203 ? -9.055 38.844 25.062 1 93.06 203 SER B C 1
ATOM 3222 O O . SER B 1 203 ? -9.594 38.344 26.062 1 93.06 203 SER B O 1
ATOM 3224 N N . SER B 1 204 ? -9.5 38.625 23.891 1 94.88 204 SER B N 1
ATOM 3225 C CA . SER B 1 204 ? -10.742 37.906 23.703 1 94.88 204 SER B CA 1
ATOM 3226 C C . SER B 1 204 ? -10.586 36.438 24.078 1 94.88 204 SER B C 1
ATOM 3228 O O . SER B 1 204 ? -11.578 35.719 24.281 1 94.88 204 SER B O 1
ATOM 3230 N N . THR B 1 205 ? -9.406 35.938 24.188 1 95.44 205 THR B N 1
ATOM 3231 C CA . THR B 1 205 ? -9.18 34.531 24.438 1 95.44 205 THR B CA 1
ATOM 3232 C C . THR B 1 205 ? -9.234 34.219 25.938 1 95.44 205 THR B C 1
ATOM 3234 O O . THR B 1 205 ? -9.391 33.062 26.344 1 95.44 205 THR B O 1
ATOM 3237 N N . GLY B 1 206 ? -8.961 35.25 26.734 1 94.19 206 GLY B N 1
ATOM 3238 C CA . GLY B 1 206 ? -8.945 35.094 28.172 1 94.19 206 GLY B CA 1
ATOM 3239 C C . GLY B 1 206 ? -7.641 34.531 28.703 1 94.19 206 GLY B C 1
ATOM 3240 O O . GLY B 1 206 ? -7.48 34.344 29.906 1 94.19 206 GLY B O 1
ATOM 3241 N N . ILE B 1 207 ? -6.742 34.281 27.844 1 92.75 207 ILE B N 1
ATOM 3242 C CA . ILE B 1 207 ? -5.434 33.781 28.234 1 92.75 207 ILE B CA 1
ATOM 3243 C C . ILE B 1 207 ? -4.547 34.938 28.688 1 92.75 207 ILE B C 1
ATOM 3245 O O . ILE B 1 207 ? -4.348 35.906 27.922 1 92.75 207 ILE B O 1
ATOM 3249 N N . THR B 1 208 ? -4.008 34.844 29.922 1 89.31 208 THR B N 1
ATOM 3250 C CA . THR B 1 208 ? -3.26 35.969 30.422 1 89.31 208 THR B CA 1
ATOM 3251 C C . THR B 1 208 ? -1.836 35.562 30.797 1 89.31 208 THR B C 1
ATOM 3253 O O . THR B 1 208 ? -0.968 36.438 30.984 1 89.31 208 THR B O 1
ATOM 3256 N N . SER B 1 209 ? -1.524 34.375 31.047 1 85.88 209 SER B N 1
ATOM 3257 C CA . SER B 1 209 ? -0.185 33.938 31.422 1 85.88 209 SER B CA 1
ATOM 3258 C C . SER B 1 209 ? 0.253 32.719 30.609 1 85.88 209 SER B C 1
ATOM 3260 O O . SER B 1 209 ? -0.557 31.844 30.328 1 85.88 209 SER B O 1
ATOM 3262 N N . CYS B 1 210 ? 1.433 32.844 30.078 1 82.5 210 CYS B N 1
ATOM 3263 C CA . CYS B 1 210 ? 2.023 31.734 29.344 1 82.5 210 CYS B CA 1
ATOM 3264 C C . CYS B 1 210 ? 3.184 31.125 30.125 1 82.5 210 CYS B C 1
ATOM 3266 O O . CYS B 1 210 ? 4.344 31.453 29.875 1 82.5 210 CYS B O 1
ATOM 3268 N N . HIS B 1 211 ? 3.082 30.766 31.391 1 61.19 211 HIS B N 1
ATOM 3269 C CA . HIS B 1 211 ? 4.172 30.141 32.125 1 61.19 211 HIS B CA 1
ATOM 3270 C C . HIS B 1 211 ? 4.5 28.766 31.562 1 61.19 211 HIS B C 1
ATOM 3272 O O . HIS B 1 211 ? 3.611 27.922 31.422 1 61.19 211 HIS B O 1
ATOM 3278 N N . VAL B 1 212 ? 5.219 28.641 30.453 1 47.41 212 VAL B N 1
ATOM 3279 C CA . VAL B 1 212 ? 5.656 27.281 30.125 1 47.41 212 VAL B CA 1
ATOM 3280 C C . VAL B 1 212 ? 7.012 27.016 30.766 1 47.41 212 VAL B C 1
ATOM 3282 O O . VAL B 1 212 ? 7.852 27.906 30.859 1 47.41 212 VAL B O 1
#

Sequence (424 aa):
MAAKYIILFSACLVLASSQSNGLQTVNGRIKVTVGITSSNSEVQLFLNNQLLPAVAAHGQFLDIEFVPWGRTKWENNVFVCDNGLAECWANRVHRCVLDKLKDDQAAQLRYITCEFSHPFPSFGQGSYACVQDIGLNMLDVDYCVANPGDNLDIQASEAAAKPMEELKFIPYVVFNDDINLELHNQGLTRLSNLICWALSEDSSTGITSCHVMAAKYIILFSACLVLASSQSNGLQTVNGRIKVTVGITSSNSEVQLFLNNQLLPAVAAHGQFLDIEFVPWGRTKWENNVFVCDNGLAECWANRVHRCVLDKLKDDQAAQLRYITCEFSHPFPSFGQGSYACVQDIGLNMLDVDYCVANPGDNLDIQASEAAAKPMEELKFIPYVVFNDDINLELHNQGLTRLSNLICWALSEDSSTGITSCHV

InterPro domains:
  IPR004911 Gamma interferon inducible lysosomal thiol reductase GILT [PF03227] (31-117)
  IPR004911 Gamma interferon inducible lysosomal thiol reductase GILT [PTHR13234] (13-210)

Nearest PDB structures (foldseek):
  6nwx-assembly1_A  TM=7.636E-01  e=2.921E-09  Mus musculus
  3bci-assembly1_A  TM=6.236E-01  e=2.198E-04  Staphylococcus aureus
  8eqp-assembly3_C  TM=5.044E-01  e=6.558E-02  Escherichia coli K-12
  1ac1-assembly1_B  TM=4.942E-01  e=8.671E-02  Escherichia coli
  6piq-assembly2_B  TM=4.791E-01  e=6.202E-02  Escherichia coli K-12

Organism: Spodoptera frugiperda (NCBI:txid7108)

Secondary structure (DSSP, 8-state):
---------------------S---BTTBEEEEEE--TT-HHHHHHIIIIIHHHHHHHGGGEEEEEETTTT-EEETTEEE-TTHHHHHHHHHHHHHHHHHTTT-HHHHHHHHHHHHHSS-TTSHHHHHHHHHHTT--HHHHHHHHTSTTSHHHHHHHHHHHHHHHHH--SSEEEETTB--HHHHHHHHHHHHHHHHHHHHT-GGG-------/--------------------SS---BTTBEEEEEE--TT-HHHHHHIIIIIHHHHHHHGGGEEEEEETTTT-EEETTEEE-TTHHHHHHHHHHHHHHHHHTTT-HHHHHHHHHHHHHSS-TTSHHHHHHHHHHTT--HHHHHHHHTSTTSHHHHHHHHHHHHHHHHH--SSEEEETTB--HHHHHHHHHHHHHHHHHHHHT-GGG-------

Radius of gyration: 33.01 Å; Cα contacts (8 Å, |Δi|>4): 621; chains: 2; bounding box: 32×160×101 Å

pLDDT: mean 86.78, std 16.98, range [25.72, 98.88]

Solvent-accessible surface area (backbone atoms only — not comparable to full-atom values): 23892 Å² total; per-residue (Å²): 135,84,81,77,82,81,80,79,79,78,78,78,75,72,75,69,72,72,72,71,90,61,71,67,58,59,94,62,25,40,38,39,37,37,37,30,49,43,79,45,68,53,38,44,51,41,42,67,71,23,50,50,55,30,42,74,75,49,38,93,39,51,46,77,43,80,37,45,47,59,75,53,39,84,54,94,91,37,80,46,38,90,56,29,58,44,28,45,47,28,17,42,46,49,45,43,52,45,58,75,33,67,90,34,66,68,56,40,52,52,40,55,51,45,22,58,67,32,95,45,28,26,42,33,50,26,42,46,55,29,38,49,72,74,66,51,60,63,69,61,46,47,56,50,46,46,48,77,83,37,70,70,49,50,52,36,52,59,66,44,48,61,55,47,70,74,65,67,52,71,52,32,53,32,50,68,89,39,88,43,70,68,59,27,57,44,43,74,76,42,28,45,59,53,51,39,50,20,38,39,73,34,72,87,58,69,39,79,75,68,86,124,134,84,78,77,80,78,79,77,77,78,77,76,74,71,76,68,71,70,72,69,89,62,69,67,57,59,94,62,24,39,38,39,37,37,36,31,49,43,79,45,66,56,38,44,51,42,42,66,73,24,50,51,54,29,40,73,75,48,37,94,37,51,47,77,43,80,36,44,46,59,77,52,40,86,54,94,91,37,80,44,36,91,57,27,58,44,28,45,47,28,19,40,46,48,45,43,51,44,58,76,32,67,91,32,67,68,58,40,53,52,38,54,51,45,22,56,68,32,94,44,28,24,44,33,49,26,42,47,56,30,38,50,73,74,67,52,61,63,68,61,46,49,56,49,47,47,47,76,83,38,69,70,48,51,52,38,52,59,67,44,47,60,55,47,70,74,66,68,51,73,53,33,53,32,48,69,89,42,90,44,70,69,61,27,57,43,44,73,76,41,29,44,60,55,51,38,51,21,37,39,74,34,71,84,57,69,41,78,74,68,87,123